Protein AF-A0A7S1NAD1-F1 (afdb_monomer_lite)

Sequence (613 aa):
MLSDTVNFVQMFSILGDFHLEMGSLWDEVMGWFSILTLRMDMAAYALPIRNDWRFQQTVITTCLPLLLAFLVLVFLQRVIVVIWYFCLLFCIVLTAASAIILGLEDAQTVVDLGFSVDYWLLAIGIGGTVVCLVVALLVRFLVSTGRLCFKVVNKVQNSVGSTAGSGRSIRRNVVAVDGIMKKETRKTPWVSVTVKVVIAMLMLLVGLFFARVITTSVIDEYWEAYLSGLGSFVETLGLVLIIIAGLIFLYVAIILTRKGRKVLWKIKAFTSKYFTRILLLGVNIMYLPVMQNTVAVWNCQDVMCPAGTRFPVDASLFTVSNECVPCTDSFHKDTFYYVMVPTNVTPSASGVVVPPNATSFNVSTCPAALESRLCAASTQLVLANNYSIRCDDIWAFFWPASFLMVIVFGIGIPVLLFRLIRISTKYLMVFPIANAPESQDAKWLVILMQSTCITKSLFEHFEYKFRYWNMWVILQKLLIVSCNLFFTYRHFTAAGLIGITSIHFVQFFVLVLYRPFLANLEDLASGALACILTVDYGLALLISLEVINVSEHPWFTYVLLVFNGLGLLLSLLVIVFSLRSRNKVLDSLAPRKPKDSPKPGGEKGGDEEKAAA

pLDDT: mean 73.95, std 16.54, range [30.81, 97.5]

Foldseek 3Di:
DVLLLLLLLLLLLVLVVFPFPLDDVLLLVSLVSCVLLLNQQSVPPPDLLRDDLVVSLCVQQPVLVVVLVLLCCVLVHDPVVSVLVVLLVQLQVLLVVLVVCVVPPPVPVVVVVVDPVSVVSNCSSVVSNVVSVVVVVVVVVVVVVVVVVVVVVVVVVVVVPPPPDDPVVVVVVVVVVVVVLCVVLVDQPVVVLVVLLVQLVVLLVQLCVLLVVPPDPPCPPVNVVVSVVVPCPSNVSSVVSNVVSVVSVVLSVLSVDSVSSSVVVVVSVVCVLCVVVVSVSSLSSSLQSNLLSLVLLVAWDKDKDAQQFAQPADPDSPDQDPHGHGPQPPPDDDDDPPPPPPPPDDDDDDDDDDDPPCSHPPVVPDPPVVSCVVGNTDIFTARLVGRNHGSVVCCVPSVVSSVVSCCCSVPVVLVVLVVLLVVVVVVLVPDDDDPQDPDPQSNVLVSLVPDSDSSSVQQNFFGPVCSSVVSVVSVLSNQLSVLSSQSSPLVRVLVSLVSNLVSLVVQLVCLVPVVGGPDVLVSVLSNLSSVLSSVLSVVVSCSSVVVDDCVVPSVVSVVNVVSSVVNSVSVVVSVVVVVVVVVVVVVVPPPDPPPPPPDPPPPPDPPPPDDDD

Organism: NCBI:txid73025

Radius of gyration: 33.31 Å; chains: 1; bounding box: 112×54×109 Å

Structure (mmCIF, N/CA/C/O backbone):
data_AF-A0A7S1NAD1-F1
#
_entry.id   AF-A0A7S1NAD1-F1
#
loop_
_atom_site.group_PDB
_atom_site.id
_atom_site.type_symbol
_atom_site.label_atom_id
_atom_site.label_alt_id
_atom_site.label_comp_id
_atom_site.label_asym_id
_atom_site.label_entity_id
_atom_site.label_seq_id
_atom_site.pdbx_PDB_ins_code
_atom_site.Cartn_x
_atom_site.Cartn_y
_atom_site.Cartn_z
_atom_site.occupancy
_atom_site.B_iso_or_equiv
_atom_site.auth_seq_id
_atom_site.auth_comp_id
_atom_site.auth_asym_id
_atom_site.auth_atom_id
_atom_site.pdbx_PDB_model_num
ATOM 1 N N . MET A 1 1 ? -15.513 2.483 0.345 1.00 64.25 1 MET A N 1
ATOM 2 C CA . MET A 1 1 ? -15.615 3.839 -0.241 1.00 64.25 1 MET A CA 1
ATOM 3 C C . MET A 1 1 ? -14.298 4.536 -0.470 1.00 64.25 1 MET A C 1
ATOM 5 O O . MET A 1 1 ? -13.826 4.467 -1.584 1.00 64.25 1 MET A O 1
ATOM 9 N N . LEU A 1 2 ? -13.669 5.169 0.535 1.00 70.50 2 LEU A N 1
ATOM 10 C CA . LEU A 1 2 ? -12.349 5.792 0.322 1.00 70.50 2 LEU A CA 1
ATOM 11 C C . LEU A 1 2 ? -11.349 4.763 -0.226 1.00 70.50 2 LEU A C 1
ATOM 13 O O . LEU A 1 2 ? -10.598 5.049 -1.143 1.00 70.50 2 LEU A O 1
ATOM 17 N N . SER A 1 3 ? -11.435 3.531 0.280 1.00 71.50 3 SER A N 1
ATOM 18 C CA . SER A 1 3 ? -10.732 2.370 -0.264 1.00 71.50 3 SER A CA 1
ATOM 19 C C . SER A 1 3 ? -11.003 2.129 -1.753 1.00 71.50 3 SER A C 1
ATOM 21 O O . SER A 1 3 ? -10.066 1.827 -2.471 1.00 71.50 3 SER A O 1
ATOM 23 N N . ASP A 1 4 ? -12.243 2.263 -2.225 1.00 72.06 4 ASP A N 1
ATOM 24 C CA . ASP A 1 4 ? -12.621 1.989 -3.620 1.00 72.06 4 ASP A CA 1
ATOM 25 C C . ASP A 1 4 ? -12.191 3.125 -4.542 1.00 72.06 4 ASP A C 1
ATOM 27 O O . ASP A 1 4 ? -11.720 2.864 -5.638 1.00 72.06 4 ASP A O 1
ATOM 31 N N . THR A 1 5 ? -12.267 4.375 -4.074 1.00 73.75 5 THR A N 1
ATOM 32 C CA . THR A 1 5 ? -11.715 5.535 -4.787 1.00 73.75 5 THR A CA 1
ATOM 33 C C . THR A 1 5 ? -10.209 5.414 -4.933 1.00 73.75 5 THR A C 1
ATOM 35 O O . THR A 1 5 ? -9.687 5.603 -6.024 1.00 73.75 5 THR A O 1
ATOM 38 N N . VAL A 1 6 ? -9.506 5.055 -3.854 1.00 77.50 6 VAL A N 1
ATOM 39 C CA . VAL A 1 6 ? -8.061 4.842 -3.942 1.00 77.50 6 VAL A CA 1
ATOM 40 C C . VAL A 1 6 ? -7.753 3.636 -4.823 1.00 77.50 6 VAL A C 1
ATOM 42 O O . VAL A 1 6 ? -6.859 3.727 -5.647 1.00 77.50 6 VAL A O 1
ATOM 45 N N . ASN A 1 7 ? -8.518 2.545 -4.735 1.00 77.81 7 ASN A N 1
ATOM 46 C CA . ASN A 1 7 ? -8.345 1.413 -5.642 1.00 77.81 7 ASN A CA 1
ATOM 47 C C . ASN A 1 7 ? -8.547 1.835 -7.102 1.00 77.81 7 ASN A C 1
ATOM 49 O O . ASN A 1 7 ? -7.724 1.481 -7.926 1.00 77.81 7 ASN A O 1
ATOM 53 N N . PHE A 1 8 ? -9.588 2.607 -7.423 1.00 81.31 8 PHE A N 1
ATOM 54 C CA . PHE A 1 8 ? -9.821 3.112 -8.777 1.00 81.31 8 PHE A CA 1
ATOM 55 C C . PHE A 1 8 ? -8.634 3.936 -9.274 1.00 81.31 8 PHE A C 1
ATOM 57 O O . PHE A 1 8 ? -8.084 3.624 -10.320 1.00 81.31 8 PHE A O 1
ATOM 64 N N . VAL A 1 9 ? -8.185 4.912 -8.482 1.00 78.88 9 VAL A N 1
ATOM 65 C CA . VAL A 1 9 ? -7.014 5.741 -8.797 1.00 78.88 9 VAL A CA 1
ATOM 66 C C . VAL A 1 9 ? -5.765 4.886 -9.009 1.00 78.88 9 VAL A C 1
ATOM 68 O O . VAL A 1 9 ? -5.048 5.101 -9.975 1.00 78.88 9 VAL A O 1
ATOM 71 N N . GLN A 1 10 ? -5.527 3.907 -8.135 1.00 80.69 10 GLN A N 1
ATOM 72 C CA . GLN A 1 10 ? -4.374 3.009 -8.207 1.00 80.69 10 GLN A CA 1
ATOM 73 C C . GLN A 1 10 ? -4.414 2.065 -9.396 1.00 80.69 10 GLN A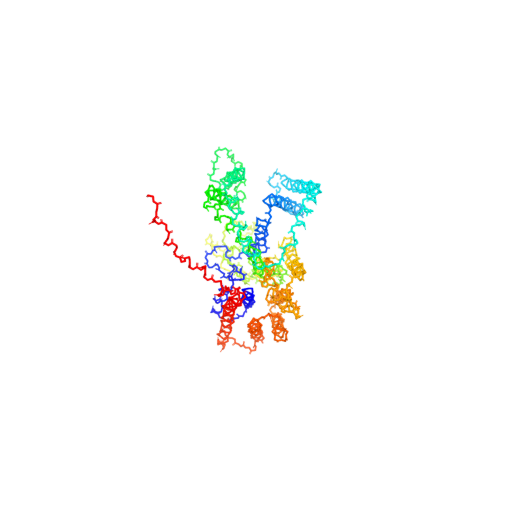 C 1
ATOM 75 O O . GLN A 1 10 ? -3.363 1.704 -9.905 1.00 80.69 10 GLN A O 1
ATOM 80 N N . MET A 1 11 ? -5.601 1.623 -9.805 1.00 80.94 11 MET A N 1
ATOM 81 C CA . MET A 1 11 ? -5.754 0.815 -11.008 1.00 80.94 11 MET A CA 1
ATOM 82 C C . MET A 1 11 ? -5.636 1.684 -12.251 1.00 80.94 11 MET A C 1
ATOM 84 O O . MET A 1 11 ? -5.054 1.242 -13.228 1.00 80.94 11 MET A O 1
ATOM 88 N N . PHE A 1 12 ? -6.141 2.916 -12.222 1.00 76.12 12 PHE A N 1
ATOM 89 C CA . PHE A 1 12 ? -6.018 3.839 -13.341 1.00 76.12 12 PHE A CA 1
ATOM 90 C C . PHE A 1 12 ? -4.561 4.223 -13.598 1.00 76.12 12 PHE A C 1
ATOM 92 O O . PHE A 1 12 ? -4.104 4.175 -14.728 1.00 76.12 12 PHE A O 1
ATOM 99 N N . SER A 1 13 ? -3.790 4.522 -12.556 1.00 76.25 13 SER A N 1
ATOM 100 C CA . SER A 1 13 ? -2.368 4.862 -12.677 1.00 76.25 13 SER A CA 1
ATOM 101 C C . SER A 1 13 ? -1.510 3.772 -13.323 1.00 76.25 13 SER A C 1
ATOM 103 O O . SER A 1 13 ? -0.496 4.114 -13.916 1.00 76.25 13 SER A O 1
ATOM 105 N N . ILE A 1 14 ? -1.915 2.492 -13.269 1.00 78.81 14 ILE A N 1
ATOM 106 C CA . ILE A 1 14 ? -1.221 1.407 -13.995 1.00 78.81 14 ILE A CA 1
ATOM 107 C C . ILE A 1 14 ? -1.288 1.652 -15.507 1.00 78.81 14 ILE A C 1
ATOM 109 O O . ILE A 1 14 ? -0.394 1.225 -16.225 1.00 78.81 14 ILE A O 1
ATOM 113 N N . LEU A 1 15 ? -2.282 2.402 -16.006 1.00 75.38 15 LEU A N 1
ATOM 114 C CA . LEU A 1 15 ? -2.300 2.804 -17.411 1.00 75.38 15 LEU A CA 1
ATOM 115 C C . LEU A 1 15 ? -1.100 3.671 -17.812 1.00 75.38 15 LEU A C 1
ATOM 117 O O . LEU A 1 15 ? -0.747 3.714 -18.985 1.00 75.38 15 LEU A O 1
ATOM 121 N N . GLY A 1 16 ? -0.455 4.334 -16.851 1.00 67.69 16 GLY A N 1
ATOM 122 C CA . GLY A 1 16 ? 0.750 5.126 -17.086 1.00 67.69 16 GLY A CA 1
ATOM 123 C C . GLY A 1 16 ? 1.991 4.255 -17.246 1.00 67.69 16 GLY A C 1
ATOM 124 O O . GLY A 1 16 ? 3.013 4.737 -17.718 1.00 67.69 16 GLY A O 1
ATOM 125 N N . ASP A 1 17 ? 1.903 2.974 -16.880 1.00 69.25 17 ASP A N 1
ATOM 126 C CA . ASP A 1 17 ? 2.979 2.001 -17.053 1.00 69.25 17 ASP A CA 1
ATOM 127 C C . ASP A 1 17 ? 3.032 1.489 -18.497 1.00 69.25 17 ASP A C 1
ATOM 129 O O . ASP A 1 17 ? 4.038 0.915 -18.911 1.00 69.25 17 ASP A O 1
ATOM 133 N N . PHE A 1 18 ? 1.969 1.695 -19.279 1.00 67.50 18 PHE A N 1
ATOM 134 C CA . PHE A 1 18 ? 2.007 1.387 -20.696 1.00 67.50 18 PHE A CA 1
ATOM 135 C C . PHE A 1 18 ? 2.774 2.485 -21.428 1.00 67.50 18 PHE A C 1
ATOM 137 O O . PHE A 1 18 ? 2.366 3.645 -21.421 1.00 67.50 18 PHE A O 1
ATOM 144 N N . HIS A 1 19 ? 3.849 2.104 -22.119 1.00 65.00 19 HIS A N 1
ATOM 145 C CA . HIS A 1 19 ? 4.545 2.947 -23.096 1.00 65.00 19 HIS A CA 1
ATOM 146 C C . HIS A 1 19 ? 3.678 3.163 -24.350 1.00 65.00 19 HIS A C 1
ATOM 148 O O . HIS A 1 19 ? 4.047 2.781 -25.457 1.00 65.00 19 HIS A O 1
ATOM 154 N N . LEU A 1 20 ? 2.476 3.706 -24.167 1.00 68.75 20 LEU A N 1
ATOM 155 C CA . LEU A 1 20 ? 1.599 4.120 -25.251 1.00 68.75 20 LEU A CA 1
ATOM 156 C C . LEU A 1 20 ? 2.035 5.524 -25.652 1.00 68.75 20 LEU A C 1
ATOM 158 O O . LEU A 1 20 ? 2.128 6.408 -24.802 1.00 68.75 20 LEU A O 1
ATOM 162 N N . GLU A 1 21 ? 2.280 5.739 -26.940 1.00 71.62 21 GLU A N 1
ATOM 163 C CA . GLU A 1 21 ? 2.606 7.050 -27.507 1.00 71.62 21 GLU A CA 1
ATOM 164 C C . GLU A 1 21 ? 1.358 7.960 -27.501 1.00 71.62 21 GLU A C 1
ATOM 166 O O . GLU A 1 21 ? 0.758 8.262 -28.528 1.00 71.62 21 GLU A O 1
ATOM 171 N N . MET A 1 22 ? 0.912 8.360 -26.307 1.00 68.81 22 MET A N 1
ATOM 172 C CA . MET A 1 22 ? -0.328 9.115 -26.067 1.00 68.81 22 MET A CA 1
ATOM 173 C C . MET A 1 22 ? -0.132 10.642 -26.107 1.00 68.81 22 MET A C 1
ATOM 175 O O . MET A 1 22 ? -1.089 11.398 -25.906 1.00 68.81 22 MET A O 1
ATOM 179 N N . GLY A 1 23 ? 1.095 11.095 -26.381 1.00 78.69 23 GLY A N 1
ATOM 180 C CA . GLY A 1 23 ? 1.495 12.502 -26.405 1.00 78.69 23 GLY A CA 1
ATOM 181 C C . GLY A 1 23 ? 1.740 13.106 -25.014 1.00 78.69 23 GLY A C 1
ATOM 182 O O . GLY A 1 23 ? 1.363 12.546 -23.988 1.00 78.69 23 GLY A O 1
ATOM 183 N N . SER A 1 24 ? 2.334 14.303 -24.980 1.00 80.25 24 SER A N 1
ATOM 184 C CA . SER A 1 24 ? 2.817 14.947 -23.744 1.00 80.25 24 SER A CA 1
ATOM 185 C C . SER A 1 24 ? 1.733 15.251 -22.703 1.00 80.25 24 SER A C 1
ATOM 187 O O . SER A 1 24 ? 1.998 15.212 -21.505 1.00 80.25 24 SER A O 1
ATOM 189 N N . LEU A 1 25 ? 0.497 15.535 -23.134 1.00 77.62 25 LEU A N 1
ATOM 190 C CA . LEU A 1 25 ? -0.622 15.785 -22.218 1.00 77.62 25 LEU A CA 1
ATOM 191 C C . LEU A 1 25 ? -0.935 14.552 -21.357 1.00 77.62 25 LEU A C 1
ATOM 193 O O . LEU A 1 25 ? -1.287 14.686 -20.186 1.00 77.62 25 LEU A O 1
ATOM 197 N N . TRP A 1 26 ? -0.823 13.353 -21.934 1.00 79.38 26 TRP A N 1
ATOM 198 C CA . TRP A 1 26 ? -1.032 12.113 -21.195 1.00 79.38 26 TRP A CA 1
ATOM 199 C C . TRP A 1 26 ? 0.053 11.921 -20.139 1.00 79.38 26 TRP A C 1
ATOM 201 O O . TRP A 1 26 ? -0.272 11.634 -18.988 1.00 79.38 26 TRP A O 1
ATOM 211 N N . ASP A 1 27 ? 1.312 12.176 -20.493 1.00 79.00 27 ASP A N 1
ATOM 212 C CA . ASP A 1 27 ? 2.439 12.083 -19.563 1.00 79.00 27 ASP A CA 1
ATOM 213 C C . ASP A 1 27 ? 2.281 13.043 -18.376 1.00 79.00 27 ASP A C 1
ATOM 215 O O . ASP A 1 27 ? 2.507 12.654 -17.229 1.00 79.00 27 ASP A O 1
ATOM 219 N N . GLU A 1 28 ? 1.811 14.274 -18.612 1.00 78.81 28 GLU A N 1
ATOM 220 C CA . GLU A 1 28 ? 1.512 15.235 -17.542 1.00 78.81 28 GLU A CA 1
ATOM 221 C C . GLU A 1 28 ? 0.399 14.737 -16.610 1.00 78.81 28 GLU A C 1
ATOM 223 O O . GLU A 1 28 ? 0.531 14.790 -15.382 1.00 78.81 28 GLU A O 1
ATOM 228 N N . VAL A 1 29 ? -0.701 14.231 -17.175 1.00 76.88 29 VAL A N 1
ATOM 229 C CA . VAL A 1 29 ? -1.839 13.712 -16.403 1.00 76.88 29 VAL A CA 1
ATOM 230 C C . VAL A 1 29 ? -1.423 12.492 -15.586 1.00 76.88 29 VAL A C 1
ATOM 232 O O . VAL A 1 29 ? -1.678 12.441 -14.379 1.00 76.88 29 VAL A O 1
ATOM 235 N N . MET A 1 30 ? -0.746 11.527 -16.210 1.00 77.00 30 MET A N 1
ATOM 236 C CA . MET A 1 30 ? -0.256 10.332 -15.527 1.00 77.00 30 MET A CA 1
ATOM 237 C C . MET A 1 30 ? 0.825 10.676 -14.505 1.00 77.00 30 MET A C 1
ATOM 239 O O . MET A 1 30 ? 0.876 10.040 -13.453 1.00 77.00 30 MET A O 1
ATOM 243 N N . GLY A 1 31 ? 1.586 11.750 -14.723 1.00 72.19 31 GLY A N 1
ATOM 244 C CA . GLY A 1 31 ? 2.481 12.349 -13.739 1.00 72.19 31 GLY A CA 1
ATOM 245 C C . GLY A 1 31 ? 1.778 12.690 -12.423 1.00 72.19 31 GLY A C 1
ATOM 246 O O . GLY A 1 31 ? 2.256 12.316 -11.355 1.00 72.19 31 GLY A O 1
ATOM 247 N N . TRP A 1 32 ? 0.588 13.293 -12.453 1.00 72.62 32 TRP A N 1
ATOM 248 C CA . TRP A 1 32 ? -0.188 13.559 -11.231 1.00 72.62 32 TRP A CA 1
ATOM 249 C C . TRP A 1 32 ? -0.704 12.289 -10.550 1.00 72.62 32 TRP A C 1
ATOM 251 O O . TRP A 1 32 ? -0.683 12.187 -9.319 1.00 72.62 32 TRP A O 1
ATOM 261 N N . PHE A 1 33 ? -1.155 11.306 -11.332 1.00 72.50 33 PHE A N 1
ATOM 262 C CA . PHE A 1 33 ? -1.640 10.033 -10.794 1.00 72.50 33 PHE A CA 1
ATOM 263 C C . PHE A 1 33 ? -0.514 9.160 -10.230 1.00 72.50 33 PHE A C 1
ATOM 265 O O . PHE A 1 33 ? -0.732 8.440 -9.254 1.00 72.50 33 PHE A O 1
ATOM 272 N N . SER A 1 34 ? 0.700 9.290 -10.762 1.00 67.56 34 SER A N 1
ATOM 273 C CA . SER A 1 34 ? 1.889 8.570 -10.302 1.00 67.56 34 SER A CA 1
ATOM 274 C C . SER A 1 34 ? 2.235 8.859 -8.830 1.00 67.56 34 SER A C 1
ATOM 276 O O . SER A 1 34 ? 2.681 7.976 -8.093 1.00 67.56 34 SER A O 1
ATOM 278 N N . ILE A 1 35 ? 1.929 10.071 -8.347 1.00 67.88 35 ILE A N 1
ATOM 279 C CA . ILE A 1 35 ? 2.110 10.465 -6.942 1.00 67.88 35 ILE A CA 1
ATOM 280 C C . ILE A 1 35 ? 1.301 9.531 -6.030 1.00 67.88 35 ILE A C 1
ATOM 282 O O . ILE A 1 35 ? 1.748 9.141 -4.949 1.00 67.88 35 ILE A O 1
ATOM 286 N N . LEU A 1 36 ? 0.109 9.126 -6.479 1.00 65.06 36 LEU A N 1
ATOM 287 C CA . LEU A 1 36 ? -0.818 8.279 -5.728 1.00 65.06 36 LEU A CA 1
ATOM 288 C C . LEU A 1 36 ? -0.437 6.789 -5.786 1.00 65.06 36 LEU A C 1
ATOM 290 O O . LEU A 1 36 ? -0.843 6.028 -4.903 1.00 65.06 36 LEU A O 1
ATOM 294 N N . THR A 1 37 ? 0.398 6.384 -6.747 1.00 64.69 37 THR A N 1
ATOM 295 C CA . THR A 1 37 ? 1.097 5.085 -6.748 1.00 64.69 37 THR A CA 1
ATOM 296 C C . THR A 1 37 ? 2.450 5.124 -6.069 1.00 64.69 37 THR A C 1
ATOM 298 O O . THR A 1 37 ? 3.159 4.126 -6.104 1.00 64.69 37 THR A O 1
ATOM 301 N N . LEU A 1 38 ? 2.828 6.239 -5.434 1.00 65.31 38 LEU A N 1
ATOM 302 C CA . LEU A 1 38 ? 4.163 6.407 -4.854 1.00 65.31 38 LEU A CA 1
ATOM 303 C C . LEU A 1 38 ? 5.277 6.187 -5.895 1.00 65.31 38 LEU A C 1
ATOM 305 O O . LEU A 1 38 ? 6.376 5.761 -5.546 1.00 65.31 38 LEU A O 1
ATOM 309 N N . ARG A 1 39 ? 4.991 6.476 -7.169 1.00 65.25 39 ARG A N 1
ATOM 310 C CA . ARG A 1 39 ? 5.968 6.460 -8.255 1.00 65.25 39 ARG A CA 1
ATOM 311 C C . ARG A 1 39 ? 6.791 7.744 -8.168 1.00 65.25 39 ARG A C 1
ATOM 313 O O . ARG A 1 39 ? 6.317 8.844 -8.447 1.00 65.25 39 ARG A O 1
ATOM 320 N N . MET A 1 40 ? 7.997 7.608 -7.624 1.00 58.19 40 MET A N 1
ATOM 321 C CA . MET A 1 40 ? 8.893 8.732 -7.325 1.00 58.19 40 MET A CA 1
ATOM 322 C C . MET A 1 40 ? 9.624 9.241 -8.578 1.00 58.19 40 MET A C 1
ATOM 324 O O . MET A 1 40 ? 10.162 10.343 -8.551 1.00 58.19 40 MET A O 1
ATOM 328 N N . ASP A 1 41 ? 9.608 8.460 -9.659 1.00 57.34 41 ASP A N 1
ATOM 329 C CA . ASP A 1 41 ? 10.122 8.777 -10.996 1.00 57.34 41 ASP A CA 1
ATOM 330 C C . ASP A 1 41 ? 9.356 9.936 -11.652 1.00 57.34 41 ASP A C 1
ATOM 332 O O . ASP A 1 41 ? 9.950 10.784 -12.311 1.00 57.34 41 ASP A O 1
ATOM 336 N N . MET A 1 42 ? 8.048 10.018 -11.406 1.00 51.22 42 MET A N 1
ATOM 337 C CA . MET A 1 42 ? 7.147 10.965 -12.074 1.00 51.22 42 MET A CA 1
ATOM 338 C C . MET A 1 42 ? 6.714 12.145 -11.176 1.00 51.22 42 MET A C 1
ATOM 340 O O . MET A 1 42 ? 6.393 13.228 -11.663 1.00 51.22 42 MET A O 1
ATOM 344 N N . ALA A 1 43 ? 6.744 11.973 -9.849 1.00 47.47 43 ALA A N 1
ATOM 345 C CA . ALA A 1 43 ? 6.307 12.972 -8.864 1.00 47.47 43 ALA A CA 1
ATOM 346 C C . ALA A 1 43 ? 7.333 14.086 -8.563 1.00 47.47 43 ALA A C 1
ATOM 348 O O . ALA A 1 43 ? 6.986 15.116 -7.979 1.00 47.47 43 ALA A O 1
ATOM 349 N N . ALA A 1 44 ? 8.612 13.874 -8.883 1.00 46.16 44 ALA A N 1
ATOM 350 C CA . ALA A 1 44 ? 9.721 14.620 -8.293 1.00 46.16 44 ALA A CA 1
ATOM 351 C C . ALA A 1 44 ? 10.485 15.483 -9.310 1.00 46.16 44 ALA A C 1
ATOM 353 O O . ALA A 1 44 ? 11.691 15.337 -9.480 1.00 46.16 44 ALA A O 1
ATOM 354 N N . TYR A 1 45 ? 9.820 16.479 -9.902 1.00 47.56 45 TYR A N 1
ATOM 355 C CA . TYR A 1 45 ? 10.509 17.545 -10.652 1.00 47.56 45 TYR A CA 1
ATOM 356 C C . TYR A 1 45 ? 11.466 18.401 -9.783 1.00 47.56 45 TYR A C 1
ATOM 358 O O . TYR A 1 45 ? 12.191 19.235 -10.315 1.00 47.56 45 TYR A O 1
ATOM 366 N N . ALA A 1 46 ? 11.493 18.212 -8.455 1.00 45.84 46 ALA A N 1
ATOM 367 C CA . ALA A 1 46 ? 12.174 19.106 -7.510 1.00 45.84 46 ALA A CA 1
ATOM 368 C C . ALA A 1 46 ? 13.299 18.474 -6.658 1.00 45.84 46 ALA A C 1
ATOM 370 O O . ALA A 1 46 ? 13.919 19.200 -5.883 1.00 45.84 46 ALA A O 1
ATOM 371 N N . LEU A 1 47 ? 13.581 17.164 -6.751 1.00 47.38 47 LEU A N 1
ATOM 372 C CA . LEU A 1 47 ? 14.608 16.512 -5.917 1.00 47.38 47 LEU A CA 1
ATOM 373 C C . LEU A 1 47 ? 15.721 15.860 -6.766 1.00 47.38 47 LEU A C 1
ATOM 375 O O . LEU A 1 47 ? 15.412 15.080 -7.663 1.00 47.38 47 LEU A O 1
ATOM 379 N N . PRO A 1 48 ? 17.016 16.099 -6.463 1.00 44.69 48 PRO A N 1
ATOM 380 C CA . PRO A 1 48 ? 18.157 15.571 -7.228 1.00 44.69 48 PRO A CA 1
ATOM 381 C C . PRO A 1 48 ? 18.383 14.051 -7.091 1.00 44.69 48 PRO A C 1
ATOM 383 O O . PRO A 1 48 ? 19.293 13.515 -7.711 1.00 44.69 48 PRO A O 1
ATOM 386 N N . ILE A 1 49 ? 17.544 13.329 -6.338 1.00 51.50 49 ILE A N 1
ATOM 387 C CA . ILE A 1 49 ? 17.584 11.858 -6.170 1.00 51.50 49 ILE A CA 1
ATOM 388 C C . ILE A 1 49 ? 16.759 11.179 -7.288 1.00 51.50 49 ILE A C 1
ATOM 390 O O . ILE A 1 49 ? 16.022 10.223 -7.073 1.00 51.50 49 ILE A O 1
ATOM 394 N N . ARG A 1 50 ? 16.832 11.753 -8.493 1.00 54.25 50 ARG A N 1
ATOM 395 C CA . ARG A 1 50 ? 15.818 11.680 -9.555 1.00 54.25 50 ARG A CA 1
ATOM 396 C C . ARG A 1 50 ? 15.522 10.259 -10.051 1.00 54.25 50 ARG A C 1
ATOM 398 O O . ARG A 1 50 ? 14.375 9.977 -10.360 1.00 54.25 50 ARG A O 1
ATOM 405 N N . ASN A 1 51 ? 16.515 9.368 -10.104 1.00 56.78 51 ASN A N 1
ATOM 406 C CA . ASN A 1 51 ? 16.443 8.213 -11.009 1.00 56.78 51 ASN A CA 1
ATOM 407 C C . ASN A 1 51 ? 17.041 6.894 -10.493 1.00 56.78 51 ASN A C 1
ATOM 409 O O . ASN A 1 51 ? 17.135 5.935 -11.260 1.00 56.78 51 ASN A O 1
ATOM 413 N N . ASP A 1 52 ? 17.452 6.799 -9.227 1.00 65.94 52 ASP A N 1
ATOM 414 C CA . ASP A 1 52 ? 17.965 5.516 -8.738 1.00 65.94 52 ASP A CA 1
ATOM 415 C C . ASP A 1 52 ? 16.808 4.578 -8.365 1.00 65.94 52 ASP A C 1
ATOM 417 O O . ASP A 1 52 ? 16.216 4.669 -7.283 1.00 65.94 52 ASP A O 1
ATOM 421 N N . TRP A 1 53 ? 16.495 3.650 -9.273 1.00 75.19 53 TRP A N 1
ATOM 422 C CA . TRP A 1 53 ? 15.514 2.588 -9.047 1.00 75.19 53 TRP A CA 1
ATOM 423 C C . TRP A 1 53 ? 15.811 1.799 -7.764 1.00 75.19 53 TRP A C 1
ATOM 425 O O . TRP A 1 53 ? 14.882 1.432 -7.051 1.00 75.19 53 TRP A O 1
ATOM 435 N N . ARG A 1 54 ? 17.086 1.598 -7.396 1.00 73.81 54 ARG A N 1
ATOM 436 C CA . ARG A 1 54 ? 17.472 0.869 -6.174 1.00 73.81 54 ARG A CA 1
ATOM 437 C C . ARG A 1 54 ? 17.011 1.619 -4.929 1.00 73.81 54 ARG A C 1
ATOM 439 O O . ARG A 1 54 ? 16.516 1.006 -3.979 1.00 73.81 54 ARG A O 1
ATOM 446 N N . PHE A 1 55 ? 17.135 2.947 -4.937 1.00 73.69 55 PHE A N 1
ATOM 447 C CA . PHE A 1 55 ? 16.640 3.801 -3.861 1.00 73.69 55 PHE A CA 1
ATOM 448 C C . PHE A 1 55 ? 15.113 3.762 -3.786 1.00 73.69 55 PHE A C 1
ATOM 450 O O . PHE A 1 55 ? 14.566 3.539 -2.706 1.00 73.69 55 PHE A O 1
ATOM 457 N N . GLN A 1 56 ? 14.420 3.913 -4.920 1.00 74.25 56 GLN A N 1
ATOM 458 C CA . GLN A 1 56 ? 12.956 3.842 -4.965 1.00 74.25 56 GLN A CA 1
ATOM 459 C C . GLN A 1 56 ? 12.441 2.488 -4.467 1.00 74.25 56 GLN A C 1
ATOM 461 O O . GLN A 1 56 ? 11.586 2.450 -3.581 1.00 74.25 56 GLN A O 1
ATOM 466 N N . GLN A 1 57 ? 13.028 1.394 -4.956 1.00 80.31 57 GLN A N 1
ATOM 467 C CA . GLN A 1 57 ? 12.763 0.035 -4.500 1.00 80.31 57 GLN A CA 1
ATOM 468 C C . GLN A 1 57 ? 12.945 -0.056 -2.986 1.00 80.31 57 GLN A C 1
ATOM 470 O O . GLN A 1 57 ? 12.015 -0.408 -2.269 1.00 80.31 57 GLN A O 1
ATOM 475 N N . THR A 1 58 ? 14.103 0.355 -2.467 1.00 78.31 58 THR A N 1
ATOM 476 C CA . THR A 1 58 ? 14.401 0.302 -1.029 1.00 78.31 58 THR A CA 1
ATOM 477 C C . THR A 1 58 ? 13.397 1.109 -0.207 1.00 78.31 58 THR A C 1
ATOM 479 O O . THR A 1 58 ? 12.900 0.633 0.815 1.00 78.31 58 THR A O 1
ATOM 482 N N . VAL A 1 59 ? 13.040 2.316 -0.647 1.00 76.00 59 VAL A N 1
ATOM 483 C CA . VAL A 1 59 ? 12.071 3.160 0.057 1.00 76.00 59 VAL A CA 1
ATOM 484 C C . VAL A 1 59 ? 10.683 2.519 0.060 1.00 76.00 59 VAL A C 1
ATOM 486 O O . VAL A 1 59 ? 10.060 2.423 1.121 1.00 76.00 59 VAL A O 1
ATOM 489 N N . ILE A 1 60 ? 10.203 2.065 -1.099 1.00 80.69 60 ILE A N 1
ATOM 490 C CA . ILE A 1 60 ? 8.832 1.580 -1.280 1.00 80.69 60 ILE A CA 1
ATOM 491 C C . ILE A 1 60 ? 8.664 0.170 -0.717 1.00 80.69 60 ILE A C 1
ATOM 493 O O . ILE A 1 60 ? 7.722 -0.061 0.035 1.00 80.69 60 ILE A O 1
ATOM 497 N N . THR A 1 61 ? 9.546 -0.777 -1.042 1.00 82.19 61 THR A N 1
ATOM 498 C CA . THR A 1 61 ? 9.397 -2.177 -0.618 1.00 82.19 61 THR A CA 1
ATOM 499 C C . THR A 1 61 ? 9.927 -2.435 0.782 1.00 82.19 61 THR A C 1
ATOM 501 O O . THR A 1 61 ? 9.447 -3.351 1.441 1.00 82.19 61 THR A O 1
ATOM 504 N N . THR A 1 62 ? 10.873 -1.633 1.273 1.00 80.19 62 THR A N 1
ATOM 505 C CA . THR A 1 62 ? 11.529 -1.903 2.561 1.00 80.19 62 THR A CA 1
ATOM 506 C C . THR A 1 62 ? 11.195 -0.836 3.596 1.00 80.19 62 THR A C 1
ATOM 508 O O . THR A 1 62 ? 10.523 -1.133 4.588 1.00 80.19 62 THR A O 1
ATOM 511 N N . CYS A 1 63 ? 11.602 0.419 3.383 1.00 75.38 63 CYS A N 1
ATOM 512 C CA . CYS A 1 63 ? 11.468 1.473 4.393 1.00 75.38 63 CYS A CA 1
ATOM 513 C C . CYS A 1 63 ? 10.009 1.763 4.750 1.00 75.38 63 CYS A C 1
ATOM 515 O O . CYS A 1 63 ? 9.685 1.917 5.925 1.00 75.38 63 CYS A O 1
ATOM 517 N N . LEU A 1 64 ? 9.117 1.823 3.762 1.00 79.94 64 LEU A N 1
ATOM 518 C CA . LEU A 1 64 ? 7.721 2.181 3.978 1.00 79.94 64 LEU A CA 1
ATOM 519 C C . LEU A 1 64 ? 6.932 1.073 4.720 1.00 79.94 64 LEU A C 1
ATOM 521 O O . LEU A 1 64 ? 6.291 1.390 5.729 1.00 79.94 64 LEU A O 1
ATOM 525 N N . PRO A 1 65 ? 7.010 -0.221 4.344 1.00 83.75 65 PRO A N 1
ATOM 526 C CA . PRO A 1 65 ? 6.459 -1.318 5.139 1.00 83.75 65 PRO A CA 1
ATOM 527 C C . PRO A 1 65 ? 7.054 -1.415 6.543 1.00 83.75 65 PRO A C 1
ATOM 529 O O . PRO A 1 65 ? 6.310 -1.651 7.498 1.00 83.75 65 PRO A O 1
ATOM 532 N N . LEU A 1 66 ? 8.363 -1.185 6.699 1.00 80.31 66 LEU A N 1
ATOM 533 C CA . LEU A 1 66 ? 9.008 -1.149 8.015 1.00 80.31 66 LEU A CA 1
ATOM 534 C C . LEU A 1 66 ? 8.511 0.022 8.859 1.00 80.31 66 LEU A C 1
ATOM 536 O O . LEU A 1 66 ? 8.217 -0.166 10.038 1.00 80.31 66 LEU A O 1
ATOM 540 N N . LEU A 1 67 ? 8.348 1.208 8.270 1.00 77.44 67 LEU A N 1
ATOM 541 C CA . LEU A 1 67 ? 7.752 2.363 8.934 1.00 77.44 67 LEU A CA 1
ATOM 542 C C . LEU A 1 67 ? 6.317 2.051 9.362 1.00 77.44 67 LEU A C 1
ATOM 544 O O . LEU A 1 67 ? 5.929 2.344 10.490 1.00 77.44 67 LEU A O 1
ATOM 548 N N . LEU A 1 68 ? 5.530 1.407 8.502 1.00 81.50 68 LEU A N 1
ATOM 549 C CA . LEU A 1 68 ? 4.174 1.001 8.843 1.00 81.50 68 LEU A CA 1
ATOM 550 C C . LEU A 1 68 ? 4.165 0.005 10.005 1.00 81.50 68 LEU A C 1
ATOM 552 O O . LEU A 1 68 ? 3.448 0.214 10.982 1.00 81.50 68 LEU A O 1
ATOM 556 N N . ALA A 1 69 ? 4.986 -1.044 9.935 1.00 82.44 69 ALA A N 1
ATOM 557 C CA . ALA A 1 69 ? 5.144 -2.022 11.006 1.00 82.44 69 ALA A CA 1
ATOM 558 C C . ALA A 1 69 ? 5.608 -1.352 12.308 1.00 82.44 69 ALA A C 1
ATOM 560 O O . ALA A 1 69 ? 5.074 -1.640 13.380 1.00 82.44 69 ALA A O 1
ATOM 561 N N . PHE A 1 70 ? 6.528 -0.392 12.219 1.00 77.88 70 PHE A N 1
ATOM 562 C CA . PHE A 1 70 ? 6.977 0.404 13.351 1.00 77.88 70 PHE A CA 1
ATOM 563 C C . PHE A 1 70 ? 5.828 1.183 13.984 1.00 77.88 70 PHE A C 1
ATOM 565 O O . PHE A 1 70 ? 5.613 1.081 15.191 1.00 77.88 70 PHE A O 1
ATOM 572 N N . LEU A 1 71 ? 5.043 1.904 13.182 1.00 76.56 71 LEU A N 1
ATOM 573 C CA . LEU A 1 71 ? 3.876 2.639 13.663 1.00 76.56 71 LEU A CA 1
ATOM 574 C C . LEU A 1 71 ? 2.874 1.681 14.325 1.00 76.56 71 LEU A C 1
ATOM 576 O O . LEU A 1 71 ? 2.358 1.980 15.402 1.00 76.56 71 LEU A O 1
ATOM 580 N N . VAL A 1 72 ? 2.640 0.495 13.751 1.00 79.19 72 VAL A N 1
ATOM 581 C CA . VAL A 1 72 ? 1.797 -0.548 14.363 1.00 79.19 72 VAL A CA 1
ATOM 582 C C . VAL A 1 72 ? 2.307 -0.933 15.741 1.00 79.19 72 VAL A C 1
ATOM 584 O O . VAL A 1 72 ? 1.524 -0.975 16.691 1.00 79.19 72 VAL A O 1
ATOM 587 N N . LEU A 1 73 ? 3.606 -1.191 15.873 1.00 77.25 73 LEU A N 1
ATOM 588 C CA . LEU A 1 73 ? 4.211 -1.549 17.149 1.00 77.25 73 LEU A CA 1
ATOM 589 C C . LEU A 1 73 ? 4.098 -0.393 18.150 1.00 77.25 73 LEU A C 1
ATOM 591 O O . LEU A 1 73 ? 3.614 -0.601 19.259 1.00 77.25 73 LEU A O 1
ATOM 595 N N . VAL A 1 74 ? 4.457 0.830 17.760 1.00 72.31 74 VAL A N 1
ATOM 596 C CA . VAL A 1 74 ? 4.423 2.013 18.636 1.00 72.31 74 VAL A CA 1
ATOM 597 C C . VAL A 1 74 ? 3.018 2.311 19.152 1.00 72.31 74 VAL A C 1
ATOM 599 O O . VAL A 1 74 ? 2.852 2.618 20.334 1.00 72.31 74 VAL A O 1
ATOM 602 N N . PHE A 1 75 ? 2.001 2.220 18.294 1.00 72.44 75 PHE A N 1
ATOM 603 C CA . PHE A 1 75 ? 0.640 2.607 18.663 1.00 72.44 75 PHE A CA 1
ATOM 604 C C . PHE A 1 75 ? -0.187 1.474 19.273 1.00 72.44 75 PHE A C 1
ATOM 606 O O . PHE A 1 75 ? -1.056 1.757 20.102 1.00 72.44 75 PHE A O 1
ATOM 613 N N . LEU A 1 76 ? 0.049 0.211 18.896 1.00 72.31 76 LEU A N 1
ATOM 614 C CA . LEU A 1 76 ? -0.721 -0.926 19.421 1.00 72.31 76 LEU A CA 1
ATOM 615 C C . LEU A 1 76 ? -0.032 -1.652 20.574 1.00 72.31 76 LEU A C 1
ATOM 617 O O . LEU A 1 76 ? -0.720 -2.291 21.372 1.00 72.31 76 LEU A O 1
ATOM 621 N N . GLN A 1 77 ? 1.296 -1.580 20.677 1.00 78.75 77 GLN A N 1
ATOM 622 C CA . GLN A 1 77 ? 2.052 -2.299 21.699 1.00 78.75 77 GLN A CA 1
ATOM 623 C C . GLN A 1 77 ? 2.546 -1.377 22.813 1.00 78.75 77 GLN A C 1
ATOM 625 O O . GLN A 1 77 ? 2.566 -0.151 22.727 1.00 78.75 77 GLN A O 1
ATOM 630 N N . ARG A 1 78 ? 2.935 -1.995 23.929 1.00 75.12 78 ARG A N 1
ATOM 631 C CA . ARG A 1 78 ? 3.618 -1.285 25.016 1.00 75.12 78 ARG A CA 1
ATOM 632 C C . ARG A 1 78 ? 5.034 -0.938 24.559 1.00 75.12 78 ARG A C 1
ATOM 634 O O . ARG A 1 78 ? 5.682 -1.784 23.962 1.00 75.12 78 ARG A O 1
ATOM 641 N N . VAL A 1 79 ? 5.547 0.235 24.935 1.00 67.69 79 VAL A N 1
ATOM 642 C CA . VAL A 1 79 ? 6.901 0.709 24.564 1.00 67.69 79 VAL A CA 1
ATOM 643 C C . VAL A 1 79 ? 7.989 -0.348 24.794 1.00 67.69 79 VAL A C 1
ATOM 645 O O . VAL A 1 79 ? 8.835 -0.539 23.934 1.00 67.69 79 VAL A O 1
ATOM 648 N N . ILE A 1 80 ? 7.928 -1.097 25.900 1.00 70.94 80 ILE A N 1
ATOM 649 C CA . ILE A 1 80 ? 8.902 -2.163 26.188 1.00 70.94 80 ILE A CA 1
ATOM 650 C C . ILE A 1 80 ? 8.890 -3.295 25.150 1.00 70.94 80 ILE A C 1
ATOM 652 O O . ILE A 1 80 ? 9.934 -3.833 24.812 1.00 70.94 80 ILE A O 1
ATOM 656 N N . VAL A 1 81 ? 7.713 -3.626 24.616 1.00 77.00 81 VAL A N 1
ATOM 657 C CA . VAL A 1 81 ? 7.548 -4.630 23.560 1.00 77.00 81 VAL A CA 1
ATOM 658 C C . VAL A 1 81 ? 8.119 -4.097 22.250 1.00 77.00 81 VAL A C 1
ATOM 660 O O . VAL A 1 81 ? 8.755 -4.846 21.523 1.00 77.00 81 VAL A O 1
ATOM 663 N N . VAL A 1 82 ? 7.936 -2.803 21.974 1.00 75.75 82 VAL A N 1
ATOM 664 C CA . VAL A 1 82 ? 8.512 -2.142 20.795 1.00 75.75 82 VAL A CA 1
ATOM 665 C C . VAL A 1 82 ? 10.034 -2.175 20.858 1.00 75.75 82 VAL A C 1
ATOM 667 O O . VAL A 1 82 ? 10.646 -2.704 19.941 1.00 75.75 82 VAL A O 1
ATOM 670 N N . ILE A 1 83 ? 10.633 -1.690 21.953 1.00 73.62 83 ILE A N 1
ATOM 671 C CA . ILE A 1 83 ? 12.092 -1.710 22.162 1.00 73.62 83 ILE A CA 1
ATOM 672 C C . ILE A 1 83 ? 12.627 -3.131 21.983 1.00 73.62 83 ILE A C 1
ATOM 674 O O . ILE A 1 83 ? 13.593 -3.336 21.259 1.00 73.62 83 ILE A O 1
ATOM 678 N N . TRP A 1 84 ? 11.952 -4.116 22.574 1.00 80.62 84 TRP A N 1
ATOM 679 C CA . TRP A 1 84 ? 12.335 -5.514 22.434 1.00 80.62 84 TRP A CA 1
ATOM 680 C C . TRP A 1 84 ? 12.288 -6.010 20.979 1.00 80.62 84 TRP A C 1
ATOM 682 O O . TRP A 1 84 ? 13.251 -6.623 20.528 1.00 80.62 84 TRP A O 1
ATOM 692 N N . TYR A 1 85 ? 11.221 -5.716 20.224 1.00 82.00 85 TYR A N 1
ATOM 693 C CA . TYR A 1 85 ? 11.148 -6.069 18.800 1.00 82.00 85 TYR A CA 1
ATOM 694 C C . TYR A 1 85 ? 12.247 -5.391 17.977 1.00 82.00 85 TYR A C 1
ATOM 696 O O . TYR A 1 85 ? 12.790 -6.033 17.085 1.00 82.00 85 TYR A O 1
ATOM 704 N N . PHE A 1 86 ? 12.597 -4.135 18.277 1.00 80.50 86 PHE A N 1
ATOM 705 C CA . PHE A 1 86 ? 13.710 -3.450 17.610 1.00 80.50 86 PHE A CA 1
ATOM 706 C C . PHE A 1 86 ? 15.046 -4.095 17.910 1.00 80.50 86 PHE A C 1
ATOM 708 O O . PHE A 1 86 ? 15.790 -4.361 16.977 1.00 80.50 86 PHE A O 1
ATOM 715 N N . CYS A 1 87 ? 15.340 -4.369 19.183 1.00 77.06 87 CYS A N 1
ATOM 716 C CA . CYS A 1 87 ? 16.565 -5.064 19.558 1.00 77.06 87 CYS A CA 1
ATOM 717 C C . CYS A 1 87 ? 16.648 -6.418 18.850 1.00 77.06 87 CYS A C 1
ATOM 719 O O . CYS A 1 87 ? 17.664 -6.720 18.238 1.00 77.06 87 CYS A O 1
ATOM 721 N N . LEU A 1 88 ? 15.557 -7.190 18.846 1.00 79.69 88 LEU A N 1
ATOM 722 C CA . LEU A 1 88 ? 15.512 -8.482 18.171 1.00 79.69 88 LEU A CA 1
ATOM 723 C C . LEU A 1 88 ? 15.739 -8.354 16.656 1.00 79.69 88 LEU A C 1
ATOM 725 O O . LEU A 1 88 ? 16.578 -9.062 16.111 1.00 79.69 88 LEU A O 1
ATOM 729 N N . LEU A 1 89 ? 15.015 -7.458 15.978 1.00 80.44 89 LEU A N 1
ATOM 730 C CA . LEU A 1 89 ? 15.161 -7.238 14.535 1.00 80.44 89 LEU A CA 1
ATOM 731 C C . LEU A 1 89 ? 16.561 -6.745 14.177 1.00 80.44 89 LEU A C 1
ATOM 733 O O . LEU A 1 89 ? 17.143 -7.240 13.222 1.00 80.44 89 LEU A O 1
ATOM 737 N N . PHE A 1 90 ? 17.112 -5.814 14.953 1.00 77.94 90 PHE A N 1
ATOM 738 C CA . PHE A 1 90 ? 18.465 -5.307 14.762 1.00 77.94 90 PHE A CA 1
ATOM 739 C C . PHE A 1 90 ? 19.494 -6.434 14.871 1.00 77.94 90 PHE A C 1
ATOM 741 O O . PHE A 1 90 ? 20.322 -6.591 13.982 1.00 77.94 90 PHE A O 1
ATOM 748 N N . CYS A 1 91 ? 19.393 -7.285 15.894 1.00 76.31 91 CYS A N 1
ATOM 749 C CA . CYS A 1 91 ? 20.284 -8.433 16.046 1.00 76.31 91 CYS A CA 1
ATOM 750 C C . CYS A 1 91 ? 20.134 -9.456 14.906 1.00 76.31 91 CYS A C 1
ATOM 752 O O . CYS A 1 91 ? 21.138 -9.972 14.416 1.00 76.31 91 CYS A O 1
ATOM 754 N N . ILE A 1 92 ? 18.910 -9.708 14.427 1.00 76.12 92 ILE A N 1
ATOM 755 C CA . ILE A 1 92 ? 18.668 -10.570 13.258 1.00 76.12 92 ILE A CA 1
ATOM 756 C C . ILE A 1 92 ? 19.308 -9.970 12.000 1.00 76.12 92 ILE A C 1
ATOM 758 O O . ILE A 1 92 ? 19.982 -10.688 11.267 1.00 76.12 92 ILE A O 1
ATOM 762 N N . VAL A 1 93 ? 19.141 -8.666 11.762 1.00 75.75 93 VAL A N 1
ATOM 763 C CA . VAL A 1 93 ? 19.725 -7.970 10.605 1.00 75.75 93 VAL A CA 1
ATOM 764 C C . VAL A 1 93 ? 21.248 -7.995 10.663 1.00 75.75 93 VAL A C 1
ATOM 766 O O . VAL A 1 93 ? 21.867 -8.305 9.654 1.00 75.75 93 VAL A O 1
ATOM 769 N N . LEU A 1 94 ? 21.856 -7.748 11.828 1.00 73.50 94 LEU A N 1
ATOM 770 C CA . LEU A 1 94 ? 23.308 -7.864 11.996 1.00 73.50 94 LEU A CA 1
ATOM 771 C C . LEU A 1 94 ? 23.807 -9.281 11.694 1.00 73.50 94 LEU A C 1
ATOM 773 O O . LEU A 1 94 ? 24.818 -9.446 11.019 1.00 73.50 94 LEU A O 1
ATOM 777 N N . THR A 1 95 ? 23.065 -10.298 12.143 1.00 74.12 95 THR A N 1
ATOM 778 C CA . THR A 1 95 ? 23.388 -11.705 11.861 1.00 74.12 95 THR A CA 1
ATOM 779 C C . THR A 1 95 ? 23.319 -11.994 10.362 1.00 74.12 95 THR A C 1
ATOM 781 O O . THR A 1 95 ? 24.230 -12.602 9.810 1.00 74.12 95 THR A O 1
ATOM 784 N N . ALA A 1 96 ? 22.255 -11.540 9.693 1.00 70.50 96 ALA A N 1
ATOM 785 C CA . ALA A 1 96 ? 22.063 -11.743 8.262 1.00 70.50 96 ALA A CA 1
ATOM 786 C C . ALA A 1 96 ? 23.109 -10.987 7.429 1.00 70.50 96 ALA A C 1
ATOM 788 O O . ALA A 1 96 ? 23.695 -11.569 6.525 1.00 70.50 96 ALA A O 1
ATOM 789 N N . ALA A 1 97 ? 23.380 -9.722 7.757 1.00 69.56 97 ALA A N 1
ATOM 790 C CA . ALA A 1 97 ? 24.385 -8.909 7.081 1.00 69.56 97 ALA A CA 1
ATOM 791 C C . ALA A 1 97 ? 25.780 -9.532 7.206 1.00 69.56 97 ALA A C 1
ATOM 793 O O . ALA A 1 97 ? 26.477 -9.668 6.209 1.00 69.56 97 ALA A O 1
ATOM 794 N N . SER A 1 98 ? 26.152 -9.983 8.407 1.00 72.69 98 SER A N 1
ATOM 795 C CA . SER A 1 98 ? 27.417 -10.684 8.623 1.00 72.69 98 SER A CA 1
ATOM 796 C C . SER A 1 98 ? 27.503 -11.991 7.827 1.00 72.69 98 SER A C 1
ATOM 798 O O . SER A 1 98 ? 28.507 -12.234 7.167 1.00 72.69 98 SER A O 1
ATOM 800 N N . ALA A 1 99 ? 26.440 -12.804 7.813 1.00 71.00 99 ALA A N 1
ATOM 801 C CA . ALA A 1 99 ? 26.412 -14.041 7.034 1.00 71.00 99 ALA A CA 1
ATOM 802 C C . ALA A 1 99 ? 26.547 -13.793 5.520 1.00 71.00 99 ALA A C 1
ATOM 804 O O . ALA A 1 99 ? 27.192 -14.580 4.834 1.00 71.00 99 ALA A O 1
ATOM 805 N N . ILE A 1 100 ? 25.966 -12.701 5.008 1.00 65.75 100 ILE A N 1
ATOM 806 C CA . ILE A 1 100 ? 26.107 -12.299 3.602 1.00 65.75 100 ILE A CA 1
ATOM 807 C C . ILE A 1 100 ? 27.543 -11.854 3.309 1.00 65.75 100 ILE A C 1
ATOM 809 O O . ILE A 1 100 ? 28.113 -12.300 2.321 1.00 65.75 100 ILE A O 1
ATOM 813 N N . ILE A 1 101 ? 28.139 -11.027 4.176 1.00 65.88 101 ILE A N 1
ATOM 814 C CA . ILE A 1 101 ? 29.533 -10.577 4.030 1.00 65.88 101 ILE A CA 1
ATOM 815 C C . ILE A 1 101 ? 30.489 -11.779 4.029 1.00 65.88 101 ILE A C 1
ATOM 817 O O . ILE A 1 101 ? 31.355 -11.861 3.169 1.00 65.88 101 ILE A O 1
ATOM 821 N N . LEU A 1 102 ? 30.280 -12.749 4.926 1.00 67.06 102 LEU A N 1
ATOM 822 C CA . LEU A 1 102 ? 31.069 -13.986 4.990 1.00 67.06 102 LEU A CA 1
ATOM 823 C C . LEU A 1 102 ? 30.883 -14.904 3.769 1.00 67.06 102 LEU A C 1
ATOM 825 O O . LEU A 1 102 ? 31.730 -15.757 3.524 1.00 67.06 102 LEU A O 1
ATOM 829 N N . GLY A 1 103 ? 29.773 -14.770 3.038 1.00 63.88 103 GLY A N 1
ATOM 830 C CA . GLY A 1 103 ? 29.466 -15.573 1.852 1.00 63.88 103 GLY A CA 1
ATOM 831 C C . GLY A 1 103 ? 29.944 -14.971 0.527 1.00 63.88 103 GLY A C 1
ATOM 832 O O . GLY A 1 103 ? 29.874 -15.651 -0.493 1.00 63.88 103 GLY A O 1
ATOM 833 N N . LEU A 1 104 ? 30.404 -13.716 0.514 1.00 67.38 104 LEU A N 1
ATOM 834 C CA . LEU A 1 104 ? 30.935 -13.059 -0.681 1.00 67.38 104 LEU A CA 1
ATOM 835 C C . LEU A 1 104 ? 32.436 -13.367 -0.800 1.00 67.38 104 LEU A C 1
ATOM 837 O O . LEU A 1 104 ? 33.260 -12.719 -0.160 1.00 67.38 104 LEU A O 1
ATOM 841 N N . GLU A 1 105 ? 32.786 -14.360 -1.625 1.00 48.34 105 GLU A N 1
ATOM 842 C CA . GLU A 1 105 ? 34.175 -14.812 -1.851 1.00 48.34 105 GLU A CA 1
ATOM 843 C C . GLU A 1 105 ? 35.118 -13.707 -2.385 1.00 48.34 105 GLU A C 1
ATOM 845 O O . GLU A 1 105 ? 36.325 -13.794 -2.175 1.00 48.34 105 GLU A O 1
ATOM 850 N N . ASP A 1 106 ? 34.585 -12.631 -2.980 1.00 50.44 106 ASP A N 1
ATOM 851 C CA . ASP A 1 106 ? 35.346 -11.506 -3.561 1.00 50.44 106 ASP A CA 1
ATOM 852 C C . ASP A 1 106 ? 35.586 -10.317 -2.604 1.00 50.44 106 ASP A C 1
ATOM 854 O O . ASP A 1 106 ? 36.013 -9.237 -3.020 1.00 50.44 106 ASP A O 1
ATOM 858 N N . ALA A 1 107 ? 35.363 -10.475 -1.296 1.00 47.03 107 ALA A N 1
ATOM 859 C CA . ALA A 1 107 ? 35.540 -9.403 -0.308 1.00 47.03 107 ALA A CA 1
ATOM 860 C C . ALA A 1 107 ? 37.014 -9.024 -0.013 1.00 47.03 107 ALA A C 1
ATOM 862 O O . ALA A 1 107 ? 37.320 -8.527 1.072 1.00 47.03 107 ALA A O 1
ATOM 863 N N . GLN A 1 108 ? 37.939 -9.197 -0.965 1.00 46.69 108 GLN A N 1
ATOM 864 C CA . GLN A 1 108 ? 39.328 -8.731 -0.843 1.00 46.69 108 GLN A CA 1
ATOM 865 C C . GLN A 1 108 ? 39.433 -7.210 -0.620 1.00 46.69 108 GLN A C 1
ATOM 867 O O . GLN A 1 108 ? 40.418 -6.757 -0.051 1.00 46.69 108 GLN A O 1
ATOM 872 N N . THR A 1 109 ? 38.407 -6.423 -0.957 1.00 47.88 109 THR A N 1
ATOM 873 C CA . THR A 1 109 ? 38.346 -4.979 -0.654 1.00 47.88 109 THR A CA 1
ATOM 874 C C . THR A 1 109 ? 37.938 -4.646 0.786 1.00 47.88 109 THR A C 1
ATOM 876 O O . THR A 1 109 ? 38.183 -3.532 1.240 1.00 47.88 109 THR A O 1
ATOM 879 N N . VAL A 1 110 ? 37.357 -5.584 1.543 1.00 46.62 110 VAL A N 1
ATOM 880 C CA . VAL A 1 110 ? 37.039 -5.383 2.975 1.00 46.62 110 VAL A CA 1
ATOM 881 C C . VAL A 1 110 ? 38.245 -5.723 3.865 1.00 46.62 110 VAL A C 1
ATOM 883 O O . VAL A 1 110 ? 38.348 -5.241 4.993 1.00 46.62 110 VAL A O 1
ATOM 886 N N . VAL A 1 111 ? 39.208 -6.484 3.333 1.00 47.59 111 VAL A N 1
ATOM 887 C CA . VAL A 1 111 ? 40.435 -6.906 4.031 1.00 47.59 111 VAL A CA 1
ATOM 888 C C . VAL A 1 111 ? 41.341 -5.717 4.404 1.00 47.59 111 VAL A C 1
ATOM 890 O O . VAL A 1 111 ? 42.057 -5.794 5.402 1.00 47.59 111 VAL A O 1
ATOM 893 N N . ASP A 1 112 ? 41.238 -4.579 3.710 1.00 51.75 112 ASP A N 1
ATOM 894 C CA . ASP A 1 112 ? 42.052 -3.384 3.992 1.00 51.75 112 ASP A CA 1
ATOM 895 C C . ASP A 1 112 ? 41.595 -2.570 5.221 1.00 51.75 112 ASP A C 1
ATOM 897 O O . ASP A 1 112 ? 42.309 -1.674 5.672 1.00 51.75 112 ASP A O 1
ATOM 901 N N . LEU A 1 113 ? 40.447 -2.891 5.835 1.00 49.22 113 LEU A N 1
ATOM 902 C CA . LEU A 1 113 ? 39.970 -2.218 7.058 1.00 49.22 113 LEU A CA 1
ATOM 903 C C . LEU A 1 113 ? 40.582 -2.769 8.363 1.00 49.22 113 LEU A C 1
ATOM 905 O O . LEU A 1 113 ? 40.247 -2.294 9.449 1.00 49.22 113 LEU A O 1
ATOM 909 N N . GLY A 1 114 ? 41.503 -3.737 8.289 1.00 44.97 114 GLY A N 1
ATOM 910 C CA . GLY A 1 114 ? 42.394 -4.114 9.398 1.00 44.97 114 GLY A CA 1
ATOM 911 C C . GLY A 1 114 ? 41.740 -4.760 10.630 1.00 44.97 114 GLY A C 1
ATOM 912 O O . GLY A 1 114 ? 42.443 -5.094 11.583 1.00 44.97 114 GLY A O 1
ATOM 913 N N . PHE A 1 115 ? 40.424 -4.986 10.629 1.00 51.84 115 PHE A N 1
ATOM 914 C CA . PHE A 1 115 ? 39.696 -5.645 11.714 1.00 51.84 115 PHE A CA 1
ATOM 915 C C . PHE A 1 115 ? 38.661 -6.633 11.177 1.00 51.84 115 PHE A C 1
ATOM 917 O O . PHE A 1 115 ? 38.004 -6.382 10.173 1.00 51.84 115 PHE A O 1
ATOM 924 N N . SER A 1 116 ? 38.471 -7.735 11.906 1.00 65.44 116 SER A N 1
ATOM 925 C CA . SER A 1 116 ? 37.466 -8.783 11.683 1.00 65.44 116 SER A CA 1
ATOM 926 C C . SER A 1 116 ? 36.033 -8.304 11.976 1.00 65.44 116 SER A C 1
ATOM 928 O O . SER A 1 116 ? 35.315 -8.878 12.803 1.00 65.44 116 SER A O 1
ATOM 930 N N . VAL A 1 117 ? 35.619 -7.209 11.336 1.00 63.28 117 VAL A N 1
ATOM 931 C CA . VAL A 1 117 ? 34.305 -6.567 11.499 1.00 63.28 117 VAL A CA 1
ATOM 932 C C . VAL A 1 117 ? 33.180 -7.587 11.293 1.00 63.28 117 VAL A C 1
ATOM 934 O O . VAL A 1 117 ? 32.222 -7.626 12.063 1.00 63.28 117 VAL A O 1
ATOM 937 N N . ASP A 1 118 ? 33.350 -8.493 10.340 1.00 65.94 118 ASP A N 1
ATOM 938 C CA . ASP A 1 118 ? 32.423 -9.564 9.977 1.00 65.94 118 ASP A CA 1
ATOM 939 C C . ASP A 1 118 ? 32.146 -10.513 11.156 1.00 65.94 118 ASP A C 1
ATOM 941 O O . ASP A 1 118 ? 30.982 -10.799 11.455 1.00 65.94 118 ASP A O 1
ATOM 945 N N . TYR A 1 119 ? 33.182 -10.932 11.895 1.00 72.12 119 TYR A N 1
ATOM 946 C CA . TYR A 1 119 ? 33.045 -11.809 13.067 1.00 72.12 119 TYR A CA 1
ATOM 947 C C . TYR A 1 119 ? 32.392 -11.101 14.257 1.00 72.12 119 TYR A C 1
ATOM 949 O O . TYR A 1 119 ? 31.585 -11.705 14.969 1.00 72.12 119 TYR A O 1
ATOM 957 N N . TRP A 1 120 ? 32.697 -9.819 14.471 1.00 73.12 120 TRP A N 1
ATOM 958 C CA . TRP A 1 120 ? 32.061 -9.030 15.529 1.00 73.12 120 TRP A CA 1
ATOM 959 C C . TRP A 1 120 ? 30.586 -8.762 15.233 1.00 73.12 120 TRP A C 1
ATOM 961 O O . TRP A 1 120 ? 29.753 -8.905 16.130 1.00 73.12 120 TRP A O 1
ATOM 971 N N . LEU A 1 121 ? 30.236 -8.450 13.981 1.00 73.44 121 LEU A N 1
ATOM 972 C CA . LEU A 1 121 ? 28.844 -8.315 13.549 1.00 73.44 121 LEU A CA 1
ATOM 973 C C . LEU A 1 121 ? 28.073 -9.627 13.753 1.00 73.44 121 LEU A C 1
ATOM 975 O O . LEU A 1 121 ? 26.949 -9.595 14.264 1.00 73.44 121 LEU A O 1
ATOM 979 N N . LEU A 1 122 ? 28.692 -10.777 13.450 1.00 77.62 122 LEU A N 1
ATOM 980 C CA . LEU A 1 122 ? 28.094 -12.093 13.691 1.00 77.62 122 LEU A CA 1
ATOM 981 C C . LEU A 1 122 ? 27.873 -12.349 15.183 1.00 77.62 122 LEU A C 1
ATOM 983 O O . LEU A 1 122 ? 26.781 -12.738 15.596 1.00 77.62 122 LEU A O 1
ATOM 987 N N . ALA A 1 123 ? 28.904 -12.123 16.002 1.00 77.06 123 ALA A N 1
ATOM 988 C CA . ALA A 1 123 ? 28.868 -12.383 17.437 1.00 77.06 123 ALA A CA 1
ATOM 989 C C . ALA A 1 123 ? 27.834 -11.496 18.148 1.00 77.06 123 ALA A C 1
ATOM 991 O O . ALA A 1 123 ? 27.051 -11.991 18.963 1.00 77.06 123 ALA A O 1
ATOM 992 N N . ILE A 1 124 ? 27.778 -10.204 17.801 1.00 77.12 124 ILE A N 1
ATOM 993 C CA . ILE A 1 124 ? 26.776 -9.260 18.317 1.00 77.12 124 ILE A CA 1
ATOM 994 C C . ILE A 1 124 ? 25.375 -9.656 17.837 1.00 77.12 124 ILE A C 1
ATOM 996 O O . ILE A 1 124 ? 24.431 -9.650 18.631 1.00 77.12 124 ILE A O 1
ATOM 1000 N N . GLY A 1 125 ? 25.231 -10.032 16.563 1.00 78.12 125 GLY A N 1
ATOM 1001 C CA . GLY A 1 125 ? 23.962 -10.466 15.985 1.00 78.12 125 GLY A CA 1
ATOM 1002 C C . GLY A 1 125 ? 23.397 -11.716 16.665 1.00 78.12 125 GLY A C 1
ATOM 1003 O O . GLY A 1 125 ? 22.281 -11.691 17.196 1.00 78.12 125 GLY A O 1
ATOM 1004 N N . ILE A 1 126 ? 24.174 -12.801 16.719 1.00 79.38 126 ILE A N 1
ATOM 1005 C CA . ILE A 1 126 ? 23.756 -14.072 17.326 1.00 79.38 126 ILE A CA 1
ATOM 1006 C C . ILE A 1 126 ? 23.559 -13.897 18.833 1.00 79.38 126 ILE A C 1
ATOM 1008 O O . ILE A 1 126 ? 22.497 -14.239 19.360 1.00 79.38 126 ILE A O 1
ATOM 1012 N N . GLY A 1 127 ? 24.546 -13.321 19.526 1.00 79.31 127 GLY A N 1
ATOM 1013 C CA . GLY A 1 127 ? 24.495 -13.107 20.971 1.00 79.31 127 GLY A CA 1
ATOM 1014 C C . GLY A 1 127 ? 23.300 -12.248 21.377 1.00 79.31 127 GLY A C 1
ATOM 1015 O O . GLY A 1 127 ? 22.526 -12.626 22.259 1.00 79.31 127 GLY A O 1
ATOM 1016 N N . GLY A 1 128 ? 23.077 -11.134 20.677 1.00 77.31 128 GLY A N 1
ATOM 1017 C CA . GLY A 1 128 ? 21.939 -10.254 20.916 1.00 77.31 128 GLY A CA 1
ATOM 1018 C C . GLY A 1 128 ? 20.588 -10.921 20.638 1.00 77.31 128 GLY A C 1
ATOM 1019 O O . GLY A 1 128 ? 19.650 -10.756 21.424 1.00 77.31 128 GLY A O 1
ATOM 1020 N N . THR A 1 129 ? 20.489 -11.746 19.589 1.00 78.31 129 THR A N 1
ATOM 1021 C CA . THR A 1 129 ? 19.266 -12.505 19.271 1.00 78.31 129 THR A CA 1
ATOM 1022 C C . THR A 1 129 ? 18.944 -13.518 20.373 1.00 78.31 129 THR A C 1
ATOM 1024 O O . THR A 1 129 ? 17.806 -13.569 20.849 1.00 78.31 129 THR A O 1
ATOM 1027 N N . VAL A 1 130 ? 19.942 -14.277 20.841 1.00 81.31 130 VAL A N 1
ATOM 1028 C CA . VAL A 1 130 ? 19.788 -15.243 21.942 1.00 81.31 130 VAL A CA 1
ATOM 1029 C C . VAL A 1 130 ? 19.356 -14.538 23.227 1.00 81.31 130 VAL A C 1
ATOM 1031 O O . VAL A 1 130 ? 18.378 -14.957 23.849 1.00 81.31 130 VAL A O 1
ATOM 1034 N N . VAL A 1 131 ? 20.008 -13.430 23.595 1.00 79.12 131 VAL A N 1
ATOM 1035 C CA . VAL A 1 131 ? 19.633 -12.634 24.777 1.00 79.12 131 VAL A CA 1
ATOM 1036 C C . VAL A 1 131 ? 18.189 -12.139 24.664 1.00 79.12 131 VAL A C 1
ATOM 1038 O O . VAL A 1 131 ? 17.406 -12.306 25.603 1.00 79.12 131 VAL A O 1
ATOM 1041 N N . CYS A 1 132 ? 17.790 -11.594 23.510 1.00 80.31 132 CYS A N 1
ATOM 1042 C CA . CYS A 1 132 ? 16.422 -11.127 23.291 1.00 80.31 132 CYS A CA 1
ATOM 1043 C C . CYS A 1 132 ? 15.394 -12.261 23.426 1.00 80.31 132 CYS A C 1
ATOM 1045 O O . CYS A 1 132 ? 14.346 -12.060 24.049 1.00 80.31 132 CYS A O 1
ATOM 1047 N N . LEU A 1 133 ? 15.682 -13.451 22.890 1.00 79.69 133 LEU A N 1
ATOM 1048 C CA . LEU A 1 133 ? 14.806 -14.622 23.000 1.00 79.69 133 LEU A CA 1
ATOM 1049 C C . LEU A 1 133 ? 14.700 -15.131 24.443 1.00 79.69 133 LEU A C 1
ATOM 1051 O O . LEU A 1 133 ? 13.589 -15.383 24.914 1.00 79.69 133 LEU A O 1
ATOM 1055 N N . VAL A 1 134 ? 15.815 -15.221 25.174 1.00 76.75 134 VAL A N 1
ATOM 1056 C CA . VAL A 1 134 ? 15.830 -15.639 26.587 1.00 76.75 134 VAL A CA 1
ATOM 1057 C C . VAL A 1 134 ? 15.027 -14.666 27.449 1.00 76.75 134 VAL A C 1
ATOM 1059 O O . VAL A 1 134 ? 14.163 -15.094 28.216 1.00 76.75 134 VAL A O 1
ATOM 1062 N N . VAL A 1 135 ? 15.227 -13.354 27.278 1.00 73.12 135 VAL A N 1
ATOM 1063 C CA . VAL A 1 135 ? 14.448 -12.325 27.988 1.00 73.12 135 VAL A CA 1
ATOM 1064 C C . VAL A 1 135 ? 12.956 -12.454 27.674 1.00 73.12 135 VAL A C 1
ATOM 1066 O O . VAL A 1 135 ? 12.127 -12.371 28.581 1.00 73.12 135 VAL A O 1
ATOM 1069 N N . ALA A 1 136 ? 12.581 -12.713 26.419 1.00 73.75 136 ALA A N 1
ATOM 1070 C CA . ALA A 1 136 ? 11.181 -12.900 26.045 1.00 73.75 136 ALA A CA 1
ATOM 1071 C C . ALA A 1 136 ? 10.556 -14.146 26.674 1.00 73.75 136 ALA A C 1
ATOM 1073 O O . ALA A 1 136 ? 9.418 -14.088 27.151 1.00 73.75 136 ALA A O 1
ATOM 1074 N N . LEU A 1 137 ? 11.292 -15.258 26.707 1.00 73.81 137 LEU A N 1
ATOM 1075 C CA . LEU A 1 137 ? 10.860 -16.487 27.366 1.00 73.81 137 LEU A CA 1
ATOM 1076 C C . LEU A 1 137 ? 10.701 -16.273 28.875 1.00 73.81 137 LEU A C 1
ATOM 1078 O O . LEU A 1 137 ? 9.673 -16.668 29.423 1.00 73.81 137 LEU A O 1
ATOM 1082 N N . LEU A 1 138 ? 11.632 -15.567 29.525 1.00 68.94 138 LEU A N 1
ATOM 1083 C CA . LEU A 1 138 ? 11.549 -15.213 30.947 1.00 68.94 138 LEU A CA 1
ATOM 1084 C C . LEU A 1 138 ? 10.352 -14.303 31.246 1.00 68.94 138 LEU A C 1
ATOM 1086 O O . LEU A 1 138 ? 9.565 -14.595 32.144 1.00 68.94 138 LEU A O 1
ATOM 1090 N N . VAL A 1 139 ? 10.146 -13.237 30.467 1.00 71.81 139 VAL A N 1
ATOM 1091 C CA . VAL A 1 139 ? 8.985 -12.346 30.623 1.00 71.81 139 VAL A CA 1
ATOM 1092 C C . VAL A 1 139 ? 7.685 -13.118 30.408 1.00 71.81 139 VAL A C 1
ATOM 1094 O O . VAL A 1 139 ? 6.733 -12.955 31.173 1.00 71.81 139 VAL A O 1
ATOM 1097 N N . ARG A 1 140 ? 7.621 -13.986 29.391 1.00 71.94 140 ARG A N 1
ATOM 1098 C CA . ARG A 1 140 ? 6.440 -14.815 29.120 1.00 71.94 140 ARG A CA 1
ATOM 1099 C C . ARG A 1 140 ? 6.185 -15.810 30.247 1.00 71.94 140 ARG A C 1
ATOM 1101 O O . ARG A 1 140 ? 5.027 -15.966 30.635 1.00 71.94 140 ARG A O 1
ATOM 1108 N N . PHE A 1 141 ? 7.233 -16.429 30.786 1.00 63.06 141 PHE A N 1
ATOM 1109 C CA . PHE A 1 141 ? 7.164 -17.320 31.937 1.00 63.06 141 PHE A CA 1
ATOM 1110 C C . PHE A 1 141 ? 6.590 -16.581 33.148 1.00 63.06 141 PHE A C 1
ATOM 1112 O O . PHE A 1 141 ? 5.513 -16.965 33.600 1.00 63.06 141 PHE A O 1
ATOM 1119 N N . LEU A 1 142 ? 7.204 -15.460 33.554 1.00 61.00 142 LEU A N 1
ATOM 1120 C CA . LEU A 1 142 ? 6.787 -14.608 34.680 1.00 61.00 142 LEU A CA 1
ATOM 1121 C C . LEU A 1 142 ? 5.354 -14.071 34.533 1.00 61.00 142 LEU A C 1
ATOM 1123 O O . LEU A 1 142 ? 4.580 -14.036 35.490 1.00 61.00 142 LEU A O 1
ATOM 1127 N N . VAL A 1 143 ? 4.961 -13.666 33.322 1.00 65.94 143 VAL A N 1
ATOM 1128 C CA . VAL A 1 143 ? 3.588 -13.223 33.040 1.00 65.94 143 VAL A CA 1
ATOM 1129 C C . VAL A 1 143 ? 2.608 -14.396 33.090 1.00 65.94 143 VAL A C 1
ATOM 1131 O O . VAL A 1 143 ? 1.470 -14.207 33.520 1.00 65.94 143 VAL A O 1
ATOM 1134 N N . SER A 1 144 ? 3.001 -15.600 32.663 1.00 56.88 144 SER A N 1
ATOM 1135 C CA . SER A 1 144 ? 2.131 -16.779 32.731 1.00 56.88 144 SER A CA 1
ATOM 1136 C C . SER A 1 144 ? 1.900 -17.234 34.175 1.00 56.88 144 SER A C 1
ATOM 1138 O O . SER A 1 144 ? 0.750 -17.488 34.540 1.00 56.88 144 SER A O 1
ATOM 1140 N N . THR A 1 145 ? 2.935 -17.207 35.023 1.00 53.34 145 THR A N 1
ATOM 1141 C CA . THR A 1 145 ? 2.817 -17.456 36.466 1.00 53.34 145 THR A CA 1
ATOM 1142 C C . THR A 1 145 ? 2.002 -16.359 37.152 1.00 53.34 145 THR A C 1
ATOM 1144 O O . THR A 1 145 ? 1.122 -16.665 37.952 1.00 53.34 145 THR A O 1
ATOM 1147 N N . GLY A 1 146 ? 2.159 -15.090 36.758 1.00 43.69 146 GLY A N 1
ATOM 1148 C CA . GLY A 1 146 ? 1.330 -13.987 37.264 1.00 43.69 146 GLY A CA 1
ATOM 1149 C C . GLY A 1 146 ? -0.148 -14.043 36.838 1.00 43.69 146 GLY A C 1
ATOM 1150 O O . GLY A 1 146 ? -1.036 -13.619 37.582 1.00 43.69 146 GLY A O 1
ATOM 1151 N N . ARG A 1 147 ? -0.464 -14.602 35.659 1.00 45.22 147 ARG A N 1
ATOM 1152 C CA . ARG A 1 147 ? -1.853 -14.768 35.180 1.00 45.22 147 ARG A CA 1
ATOM 1153 C C . ARG A 1 147 ? -2.630 -15.855 35.927 1.00 45.22 147 ARG A C 1
ATOM 1155 O O . ARG A 1 147 ? -3.861 -15.788 35.919 1.00 45.22 147 ARG A O 1
ATOM 1162 N N . LEU A 1 148 ? -1.965 -16.799 36.602 1.00 44.59 148 LEU A N 1
ATOM 1163 C CA . LEU A 1 148 ? -2.646 -17.720 37.522 1.00 44.59 148 LEU A CA 1
ATOM 1164 C C . LEU A 1 148 ? -3.289 -16.971 38.705 1.00 44.59 148 LEU A C 1
ATOM 1166 O O . LEU A 1 148 ? -4.408 -17.311 39.079 1.00 44.59 148 LEU A O 1
ATOM 1170 N N . CYS A 1 149 ? -2.687 -15.880 39.191 1.00 42.41 149 CYS A N 1
ATOM 1171 C CA . CYS A 1 149 ? -3.306 -15.020 40.211 1.00 42.41 149 CYS A CA 1
ATOM 1172 C C . CYS A 1 149 ? -4.468 -14.171 39.660 1.00 42.41 149 CYS A C 1
ATOM 1174 O O . CYS A 1 149 ? -5.459 -13.941 40.349 1.00 42.41 149 CYS A O 1
ATOM 1176 N N . PHE A 1 150 ? -4.410 -13.738 38.394 1.00 38.16 150 PHE A N 1
ATOM 1177 C CA . PHE A 1 150 ? -5.452 -12.885 37.795 1.00 38.16 150 PHE A CA 1
ATOM 1178 C C . PHE A 1 150 ? -6.743 -13.633 37.409 1.00 38.16 150 PHE A C 1
ATOM 1180 O O . PHE A 1 150 ? -7.803 -13.011 37.291 1.00 38.16 150 PHE A O 1
ATOM 1187 N N . LYS A 1 151 ? -6.700 -14.968 37.267 1.00 46.72 151 LYS A N 1
ATOM 1188 C CA . LYS A 1 151 ? -7.910 -15.798 37.087 1.00 46.72 151 LYS A CA 1
ATOM 1189 C C . LYS A 1 151 ? -8.880 -15.699 38.276 1.00 46.72 151 LYS A C 1
ATOM 1191 O O . LYS A 1 151 ? -10.079 -15.878 38.078 1.00 46.72 151 LYS A O 1
ATOM 1196 N N . VAL A 1 152 ? -8.399 -15.339 39.470 1.00 47.53 152 VAL A N 1
ATOM 1197 C CA . VAL A 1 152 ? -9.236 -15.108 40.663 1.00 47.53 152 VAL A CA 1
ATOM 1198 C C . VAL A 1 152 ? -10.028 -13.794 40.553 1.00 47.53 152 VAL A C 1
ATOM 1200 O O . VAL A 1 152 ? -11.191 -13.741 40.942 1.00 47.53 152 VAL A O 1
ATOM 1203 N N . VAL A 1 153 ? -9.466 -12.758 39.919 1.00 43.88 153 VAL A N 1
ATOM 1204 C CA . VAL A 1 153 ? -10.111 -11.437 39.767 1.00 43.88 153 VAL A CA 1
ATOM 1205 C C . VAL A 1 153 ? -11.172 -11.435 38.656 1.00 43.88 153 VAL A C 1
ATOM 1207 O O . VAL A 1 153 ? -12.249 -10.866 38.826 1.00 43.88 153 VAL A O 1
ATOM 1210 N N . ASN A 1 154 ? -10.946 -12.156 37.552 1.00 38.06 154 ASN A N 1
ATOM 1211 C CA . ASN A 1 154 ? -11.957 -12.287 36.489 1.00 38.06 154 ASN A CA 1
ATOM 1212 C C . ASN A 1 154 ? -13.211 -13.065 36.931 1.00 38.06 154 ASN A C 1
ATOM 1214 O O . ASN A 1 154 ? -14.282 -12.877 36.354 1.00 38.06 154 ASN A O 1
ATOM 1218 N N . LYS A 1 155 ? -13.114 -13.892 37.982 1.00 43.22 155 LYS A N 1
ATOM 1219 C CA . LYS A 1 155 ? -14.273 -14.581 38.569 1.00 43.22 155 LYS A CA 1
ATOM 1220 C C . LYS A 1 155 ? -15.223 -13.607 39.286 1.00 43.22 155 LYS A C 1
ATOM 1222 O O . LYS A 1 155 ? -16.424 -13.846 39.314 1.00 43.22 155 LYS A O 1
ATOM 1227 N N . VAL A 1 156 ? -14.713 -12.472 39.774 1.00 44.16 156 VAL A N 1
ATOM 1228 C CA . VAL A 1 156 ? -15.514 -11.411 40.409 1.00 44.16 156 VAL A CA 1
ATOM 1229 C C . VAL A 1 156 ? -16.183 -10.519 39.360 1.00 44.16 156 VAL A C 1
ATOM 1231 O O . VAL A 1 156 ? -17.334 -10.125 39.522 1.00 44.16 156 VAL A O 1
ATOM 1234 N N . GLN A 1 157 ? -15.532 -10.260 38.225 1.00 39.16 157 GLN A N 1
ATOM 1235 C CA . GLN A 1 157 ? -16.077 -9.366 37.194 1.00 39.16 157 GLN A CA 1
ATOM 1236 C C . GLN A 1 157 ? -17.207 -10.005 36.362 1.00 39.16 157 GLN A C 1
ATOM 1238 O O . GLN A 1 157 ? -18.124 -9.309 35.928 1.00 39.16 157 GLN A O 1
ATOM 1243 N N . ASN A 1 158 ? -17.213 -11.337 36.240 1.00 42.12 158 ASN A N 1
ATOM 1244 C CA . ASN A 1 158 ? -18.317 -12.084 35.628 1.00 42.12 158 ASN A CA 1
ATOM 1245 C C . ASN A 1 158 ? -19.594 -12.119 36.492 1.00 42.12 158 ASN A C 1
ATOM 1247 O O . ASN A 1 158 ? -20.660 -12.424 35.965 1.00 42.12 158 ASN A O 1
ATOM 1251 N N . SER A 1 159 ? -19.527 -11.749 37.779 1.00 43.62 159 SER A N 1
ATOM 1252 C CA . SER A 1 159 ? -20.717 -11.621 38.642 1.00 43.62 159 SER A CA 1
ATOM 1253 C C . SER A 1 159 ? -21.492 -10.308 38.439 1.00 43.62 159 SER A C 1
ATOM 1255 O O . SER A 1 159 ? -22.636 -10.194 38.864 1.00 43.62 159 SER A O 1
ATOM 1257 N N . VAL A 1 160 ? -20.907 -9.332 37.733 1.00 44.34 160 VAL A N 1
ATOM 1258 C CA . VAL A 1 160 ? -21.492 -7.992 37.512 1.00 44.34 160 VAL A CA 1
ATOM 1259 C C . VAL A 1 160 ? -22.107 -7.850 36.104 1.00 44.34 160 VAL A C 1
ATOM 1261 O O . VAL A 1 160 ? -22.778 -6.867 35.800 1.00 44.34 160 VAL A O 1
ATOM 1264 N N . GLY A 1 161 ? -21.929 -8.846 35.228 1.00 40.94 161 GLY A N 1
ATOM 1265 C CA . GLY A 1 161 ? -22.389 -8.818 33.832 1.00 40.94 161 GLY A CA 1
ATOM 1266 C C . GLY A 1 161 ? -23.875 -9.134 33.598 1.00 40.94 161 GLY A C 1
ATOM 1267 O O . GLY A 1 161 ? -24.331 -9.052 32.462 1.00 40.94 161 GLY A O 1
ATOM 1268 N N . SER A 1 162 ? -24.645 -9.480 34.632 1.00 42.00 162 SER A N 1
ATOM 1269 C CA . SER A 1 162 ? -26.032 -9.961 34.504 1.00 42.00 162 SER A CA 1
ATOM 1270 C C . SER A 1 162 ? -27.106 -8.862 34.420 1.00 42.00 162 SER A C 1
ATOM 1272 O O . SER A 1 162 ? -28.291 -9.171 34.353 1.00 42.00 162 SER A O 1
ATOM 1274 N N . THR A 1 163 ? -26.741 -7.577 34.365 1.00 44.78 163 THR A N 1
ATOM 1275 C CA . THR A 1 163 ? -27.703 -6.457 34.252 1.00 44.78 163 THR A CA 1
ATOM 1276 C C . THR A 1 163 ? -27.412 -5.558 33.046 1.00 44.78 163 THR A C 1
ATOM 1278 O O . THR A 1 163 ? -27.164 -4.359 33.162 1.00 44.78 163 THR A O 1
ATOM 1281 N N . ALA A 1 164 ? -27.457 -6.139 31.845 1.00 41.94 164 ALA A N 1
ATOM 1282 C CA . ALA A 1 164 ? -27.297 -5.422 30.579 1.00 41.94 164 ALA A CA 1
ATOM 1283 C C . ALA A 1 164 ? -28.563 -5.523 29.711 1.00 41.94 164 ALA A C 1
ATOM 1285 O O . ALA A 1 164 ? -28.575 -6.161 28.666 1.00 41.94 164 ALA A O 1
ATOM 1286 N N . GLY A 1 165 ? -29.634 -4.856 30.139 1.00 42.44 165 GLY A N 1
ATOM 1287 C CA . GLY A 1 165 ? -30.835 -4.652 29.330 1.00 42.44 165 GLY A CA 1
ATOM 1288 C C . GLY A 1 165 ? -31.401 -3.258 29.571 1.00 42.44 165 GLY A C 1
ATOM 1289 O O . GLY A 1 165 ? -32.131 -3.069 30.532 1.00 42.44 165 GLY A O 1
ATOM 1290 N N . SER A 1 166 ? -30.994 -2.267 28.765 1.00 44.47 166 SER A N 1
ATOM 1291 C CA . SER A 1 166 ? -31.702 -0.991 28.503 1.00 44.47 166 SER A CA 1
ATOM 1292 C C . SER A 1 166 ? -30.734 0.076 27.965 1.00 44.47 166 SER A C 1
ATOM 1294 O O . SER A 1 166 ? -29.614 0.238 28.460 1.00 44.47 166 SER A O 1
ATOM 1296 N N . GLY A 1 167 ? -31.196 0.883 27.002 1.00 46.50 167 GLY A N 1
ATOM 1297 C CA . GLY A 1 167 ? -30.489 2.016 26.380 1.00 46.50 167 GLY A CA 1
ATOM 1298 C C . GLY A 1 167 ? -29.953 3.104 27.333 1.00 46.50 167 GLY A C 1
ATOM 1299 O O . GLY A 1 167 ? -29.246 4.008 26.891 1.00 46.50 167 GLY A O 1
ATOM 1300 N N . ARG A 1 168 ? -30.175 3.000 28.654 1.00 45.62 168 ARG A N 1
ATOM 1301 C CA . ARG A 1 168 ? -29.437 3.767 29.684 1.00 45.62 168 ARG A CA 1
ATOM 1302 C C . ARG A 1 168 ? -27.937 3.419 29.761 1.00 45.62 168 ARG A C 1
ATOM 1304 O O . ARG A 1 168 ? -27.170 4.194 30.333 1.00 45.62 168 ARG A O 1
ATOM 1311 N N . SER A 1 169 ? -27.509 2.302 29.167 1.00 47.88 169 SER A N 1
ATOM 1312 C CA . SER A 1 169 ? -26.112 1.832 29.133 1.00 47.88 169 SER A CA 1
ATOM 1313 C C . SER A 1 169 ? -25.143 2.815 28.449 1.00 47.88 169 SER A C 1
ATOM 1315 O O . SER A 1 169 ? -24.071 3.106 28.980 1.00 47.88 169 SER A O 1
ATOM 1317 N N . ILE A 1 170 ? -25.538 3.440 27.333 1.00 46.19 170 ILE A N 1
ATOM 1318 C CA . ILE A 1 170 ? -24.651 4.348 26.579 1.00 46.19 170 ILE A CA 1
ATOM 1319 C C . ILE A 1 170 ? -24.352 5.623 27.383 1.00 46.19 170 ILE A C 1
ATOM 1321 O O . ILE A 1 170 ? -23.206 6.069 27.445 1.00 46.19 170 ILE A O 1
ATOM 1325 N N . ARG A 1 171 ? -25.354 6.177 28.081 1.00 46.56 171 ARG A N 1
ATOM 1326 C CA . ARG A 1 171 ? -25.178 7.371 28.926 1.00 46.56 171 ARG A CA 1
ATOM 1327 C C . ARG A 1 171 ? -24.297 7.081 30.147 1.00 46.56 171 ARG A C 1
ATOM 1329 O O . ARG A 1 171 ? -23.477 7.922 30.505 1.00 46.56 171 ARG A O 1
ATOM 1336 N N . ARG A 1 172 ? -24.404 5.884 30.742 1.00 52.22 172 ARG A N 1
ATOM 1337 C CA . ARG A 1 172 ? -23.503 5.444 31.825 1.00 52.22 172 ARG A CA 1
ATOM 1338 C C . ARG A 1 172 ? -22.064 5.277 31.343 1.00 52.22 172 ARG A C 1
ATOM 1340 O O . ARG A 1 172 ? -21.157 5.685 32.059 1.00 52.22 172 ARG A O 1
ATOM 1347 N N . ASN A 1 173 ? -21.849 4.769 30.130 1.00 51.75 173 ASN A N 1
ATOM 1348 C CA . ASN A 1 173 ? -20.504 4.614 29.574 1.00 51.75 173 ASN A CA 1
ATOM 1349 C C . ASN A 1 173 ? -19.822 5.963 29.307 1.00 51.75 173 ASN A C 1
ATOM 1351 O O . ASN A 1 173 ? -18.643 6.108 29.610 1.00 51.75 173 ASN A O 1
ATOM 1355 N N . VAL A 1 174 ? -20.554 6.979 28.831 1.00 56.22 174 VAL A N 1
ATOM 1356 C CA . VAL A 1 174 ? -19.996 8.335 28.657 1.00 56.22 174 VAL A CA 1
ATOM 1357 C C . VAL A 1 174 ? -19.598 8.945 30.004 1.00 56.22 174 VAL A C 1
ATOM 1359 O O . VAL A 1 174 ? -18.490 9.457 30.135 1.00 56.22 174 VAL A O 1
ATOM 1362 N N . VAL A 1 175 ? -20.450 8.827 31.029 1.00 60.50 175 VAL A N 1
ATOM 1363 C CA . VAL A 1 175 ? -20.153 9.334 32.383 1.00 60.50 175 VAL A CA 1
ATOM 1364 C C . VAL A 1 175 ? -18.983 8.574 33.028 1.00 60.50 175 VAL A C 1
ATOM 1366 O O . VAL A 1 175 ? -18.131 9.184 33.675 1.00 60.50 175 VAL A O 1
ATOM 1369 N N . ALA A 1 176 ? -18.888 7.259 32.809 1.00 63.66 176 ALA A N 1
ATOM 1370 C CA . ALA A 1 176 ? -17.786 6.435 33.300 1.00 63.66 176 ALA A CA 1
ATOM 1371 C C . ALA A 1 176 ? -16.449 6.788 32.628 1.00 63.66 176 ALA A C 1
ATOM 1373 O O . ALA A 1 176 ? -15.435 6.919 33.314 1.00 63.66 176 ALA A O 1
ATOM 1374 N N . VAL A 1 177 ? -16.441 7.006 31.308 1.00 66.19 177 VAL A N 1
ATOM 1375 C CA . VAL A 1 177 ? -15.244 7.429 30.561 1.00 66.19 177 VAL A CA 1
ATOM 1376 C C . VAL A 1 177 ? -14.765 8.804 31.026 1.00 66.19 177 VAL A C 1
ATOM 1378 O O . VAL A 1 177 ? -13.569 8.992 31.241 1.00 66.19 177 VAL A O 1
ATOM 1381 N N . ASP A 1 178 ? -15.683 9.741 31.262 1.00 70.75 178 ASP A N 1
ATOM 1382 C CA . ASP A 1 178 ? -15.346 11.082 31.747 1.00 70.75 178 ASP A CA 1
ATOM 1383 C C . ASP A 1 178 ? -14.772 11.047 33.180 1.00 70.75 178 ASP A C 1
ATOM 1385 O O . ASP A 1 178 ? -13.830 11.775 33.514 1.00 70.75 178 ASP A O 1
ATOM 1389 N N . GLY A 1 179 ? -15.279 10.136 34.019 1.00 74.31 179 GLY A N 1
ATOM 1390 C CA . GLY A 1 179 ? -14.731 9.838 35.345 1.00 74.31 179 GLY A CA 1
ATOM 1391 C C . GLY A 1 179 ? -13.321 9.237 35.293 1.00 74.31 179 GLY A C 1
ATOM 1392 O O . GLY A 1 179 ? -12.429 9.695 36.015 1.00 74.31 179 GLY A O 1
ATOM 1393 N N . ILE A 1 180 ? -13.088 8.268 34.401 1.00 75.31 180 ILE A N 1
ATOM 1394 C CA . ILE A 1 180 ? -11.766 7.661 34.173 1.00 75.31 180 ILE A CA 1
ATOM 1395 C C . ILE A 1 180 ? -10.779 8.710 33.646 1.00 75.31 180 ILE A C 1
ATOM 1397 O O . ILE A 1 180 ? -9.685 8.836 34.194 1.00 75.31 180 ILE A O 1
ATOM 1401 N N . MET A 1 181 ? -11.180 9.536 32.673 1.00 74.88 181 MET A N 1
ATOM 1402 C CA . MET A 1 181 ? -10.359 10.632 32.147 1.00 74.88 181 MET A CA 1
ATOM 1403 C C . MET A 1 181 ? -9.978 11.619 33.259 1.00 74.88 181 MET A C 1
ATOM 1405 O O . MET A 1 181 ? -8.814 12.013 33.376 1.00 74.88 181 MET A O 1
ATOM 1409 N N . LYS A 1 182 ? -10.926 12.019 34.118 1.00 76.75 182 LYS A N 1
ATOM 1410 C CA . LYS A 1 182 ? -10.633 12.900 35.263 1.00 76.75 182 LYS A CA 1
ATOM 1411 C C . LYS A 1 182 ? -9.664 12.251 36.255 1.00 76.75 182 LYS A C 1
ATOM 1413 O O . LYS A 1 182 ? -8.805 12.958 36.778 1.00 76.75 182 LYS A O 1
ATOM 1418 N N . LYS A 1 183 ? -9.767 10.938 36.493 1.00 80.00 183 LYS A N 1
ATOM 1419 C CA . LYS A 1 183 ? -8.879 10.189 37.397 1.00 80.00 183 LYS A CA 1
ATOM 1420 C C . LYS A 1 183 ? -7.462 10.053 36.829 1.00 80.00 183 LYS A C 1
ATOM 1422 O O . LYS A 1 183 ? -6.509 10.372 37.537 1.00 80.00 183 LYS A O 1
ATOM 1427 N N . GLU A 1 184 ? -7.321 9.664 35.561 1.00 74.44 184 GLU A N 1
ATOM 1428 C CA . GLU A 1 184 ? -6.018 9.523 34.890 1.00 74.44 184 GLU A CA 1
ATOM 1429 C C . GLU A 1 184 ? -5.303 10.867 34.702 1.00 74.44 184 GLU A C 1
ATOM 1431 O O . GLU A 1 184 ? -4.089 10.951 34.855 1.00 74.44 184 GLU A O 1
ATOM 1436 N N . THR A 1 185 ? -6.032 11.952 34.419 1.00 78.44 185 THR A N 1
ATOM 1437 C CA . THR A 1 185 ? -5.413 13.269 34.166 1.00 78.44 185 THR A CA 1
ATOM 1438 C C . THR A 1 185 ? -5.044 14.045 35.438 1.00 78.44 185 THR A C 1
ATOM 1440 O O . THR A 1 185 ? -4.366 15.078 35.345 1.00 78.44 185 THR A O 1
ATOM 1443 N N . ARG A 1 186 ? -5.471 13.591 36.630 1.00 83.12 186 ARG A N 1
ATOM 1444 C CA . ARG A 1 186 ? -5.280 14.323 37.898 1.00 83.12 186 ARG A CA 1
ATOM 1445 C C . ARG A 1 186 ? -3.852 14.245 38.429 1.00 83.12 186 ARG A C 1
ATOM 1447 O O . ARG A 1 186 ? -3.350 15.263 38.891 1.00 83.12 186 ARG A O 1
ATOM 1454 N N . LYS A 1 187 ? -3.210 13.078 38.362 1.00 82.50 187 LYS A N 1
ATOM 1455 C CA . LYS A 1 187 ? -1.839 12.885 38.855 1.00 82.50 187 LYS A CA 1
ATOM 1456 C C . LYS A 1 187 ? -0.862 12.875 37.686 1.00 82.50 187 LYS A C 1
ATOM 1458 O O . LYS A 1 187 ? -1.087 12.183 36.698 1.00 82.50 187 LYS A O 1
ATOM 1463 N N . THR A 1 188 ? 0.216 13.641 37.800 1.00 80.12 188 THR A N 1
ATOM 1464 C CA . THR A 1 188 ? 1.320 13.571 36.840 1.00 80.12 188 THR A CA 1
ATOM 1465 C C . THR A 1 188 ? 2.086 12.270 37.090 1.00 80.12 188 THR A C 1
ATOM 1467 O O . THR A 1 188 ? 2.479 12.017 38.231 1.00 80.12 188 THR A O 1
ATOM 1470 N N . PRO A 1 189 ? 2.293 11.419 36.074 1.00 81.38 189 PRO A N 1
ATOM 1471 C CA . PRO A 1 189 ? 3.033 10.177 36.244 1.00 81.38 189 PRO A CA 1
ATOM 1472 C C . PRO A 1 189 ? 4.541 10.465 36.250 1.00 81.38 189 PRO A C 1
ATOM 1474 O O . PRO A 1 189 ? 5.215 10.211 35.256 1.00 81.38 189 PRO A O 1
ATOM 1477 N N . TRP A 1 190 ? 5.066 11.011 37.353 1.00 83.25 190 TRP A N 1
ATOM 1478 C CA . TRP A 1 190 ? 6.456 11.480 37.466 1.00 83.25 190 TRP A CA 1
ATOM 1479 C C . TRP A 1 190 ? 7.487 10.447 37.010 1.00 83.25 190 TRP A C 1
ATOM 1481 O O . TRP A 1 190 ? 8.331 10.779 36.193 1.00 83.25 190 TRP A O 1
ATOM 1491 N N . VAL A 1 191 ? 7.339 9.176 37.396 1.00 78.88 191 VAL A N 1
ATOM 1492 C CA . VAL A 1 191 ? 8.228 8.091 36.937 1.00 78.88 191 VAL A CA 1
ATOM 1493 C C . VAL A 1 191 ? 8.244 7.975 35.408 1.00 78.88 191 VAL A C 1
ATOM 1495 O O . VAL A 1 191 ? 9.306 7.907 34.798 1.00 78.88 191 VAL A O 1
ATOM 1498 N N . SER A 1 192 ? 7.074 8.015 34.757 1.00 74.62 192 SER A N 1
ATOM 1499 C CA . SER A 1 192 ? 7.006 7.973 33.290 1.00 74.62 192 SER A CA 1
ATOM 1500 C C . SER A 1 192 ? 7.584 9.230 32.644 1.00 74.62 192 SER A C 1
ATOM 1502 O O . SER A 1 192 ? 8.041 9.138 31.507 1.00 74.62 192 SER A O 1
ATOM 1504 N N . VAL A 1 193 ? 7.494 10.387 33.303 1.00 79.19 193 VAL A N 1
ATOM 1505 C CA . VAL A 1 193 ? 8.081 11.633 32.804 1.00 79.19 193 VAL A CA 1
ATOM 1506 C C . VAL A 1 193 ? 9.600 11.554 32.884 1.00 79.19 193 VAL A C 1
ATOM 1508 O O . VAL A 1 193 ? 10.253 11.736 31.864 1.00 79.19 193 VAL A O 1
ATOM 1511 N N . THR A 1 194 ? 10.152 11.191 34.043 1.00 77.81 194 THR A N 1
ATOM 1512 C CA . THR A 1 194 ? 11.598 11.079 34.261 1.00 77.81 194 THR A CA 1
ATOM 1513 C C . THR A 1 194 ? 12.236 10.093 33.290 1.00 77.81 194 THR A C 1
ATOM 1515 O O . THR A 1 194 ? 13.198 10.448 32.621 1.00 77.81 194 THR A O 1
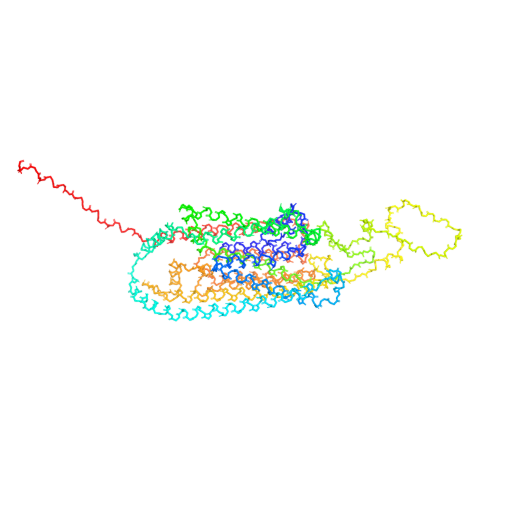ATOM 1518 N N . VAL A 1 195 ? 11.656 8.898 33.117 1.00 73.50 195 VAL A N 1
ATOM 1519 C CA . VAL A 1 195 ? 12.168 7.906 32.154 1.00 73.50 195 VAL A CA 1
ATOM 1520 C C . VAL A 1 195 ? 12.203 8.471 30.730 1.00 73.50 195 VAL A C 1
ATOM 1522 O O . VAL A 1 195 ? 13.190 8.296 30.026 1.00 73.50 195 VAL A O 1
ATOM 1525 N N . LYS A 1 196 ? 11.158 9.189 30.299 1.00 79.25 196 LYS A N 1
ATOM 1526 C CA . LYS A 1 196 ? 11.108 9.784 28.952 1.00 79.25 196 LYS A CA 1
ATOM 1527 C C . LYS A 1 196 ? 12.114 10.914 28.770 1.00 79.25 196 LYS A C 1
ATOM 1529 O O . LYS A 1 196 ? 12.684 11.017 27.694 1.00 79.25 196 LYS A O 1
ATOM 1534 N N . VAL A 1 197 ? 12.336 11.727 29.800 1.00 81.00 197 VAL A N 1
ATOM 1535 C CA . VAL A 1 197 ? 13.360 12.781 29.786 1.00 81.00 197 VAL A CA 1
ATOM 1536 C C . VAL A 1 197 ? 14.754 12.170 29.680 1.00 81.00 197 VAL A C 1
ATOM 1538 O O . VAL A 1 197 ? 15.531 12.613 28.846 1.00 81.00 197 VAL A O 1
ATOM 1541 N N . VAL A 1 198 ? 15.052 11.121 30.454 1.00 76.69 198 VAL A N 1
ATOM 1542 C CA . VAL A 1 198 ? 16.345 10.418 30.381 1.00 76.69 198 VAL A CA 1
ATOM 1543 C C . VAL A 1 198 ? 16.565 9.824 28.989 1.00 76.69 198 VAL A C 1
ATOM 1545 O O . VAL A 1 198 ? 17.623 10.029 28.405 1.00 76.69 198 VAL A O 1
ATOM 1548 N N . ILE A 1 199 ? 15.551 9.158 28.421 1.00 74.75 199 ILE A N 1
ATOM 1549 C CA . ILE A 1 199 ? 15.619 8.623 27.051 1.00 74.75 199 ILE A CA 1
ATOM 1550 C C . ILE A 1 199 ? 15.845 9.751 26.036 1.00 74.75 199 ILE A C 1
ATOM 1552 O O . ILE A 1 199 ? 16.721 9.630 25.189 1.00 74.75 199 ILE A O 1
ATOM 1556 N N . ALA A 1 200 ? 15.093 10.852 26.125 1.00 76.94 200 ALA A N 1
ATOM 1557 C CA . ALA A 1 200 ? 15.233 11.977 25.202 1.00 76.94 200 ALA A CA 1
ATOM 1558 C C . ALA A 1 200 ? 16.613 12.640 25.292 1.00 76.94 200 ALA A C 1
ATOM 1560 O O . ALA A 1 200 ? 17.192 12.952 24.259 1.00 76.94 200 ALA A O 1
ATOM 1561 N N . MET A 1 201 ? 17.161 12.811 26.501 1.00 84.75 201 MET A N 1
ATOM 1562 C CA . MET A 1 201 ? 18.513 13.344 26.703 1.00 84.75 201 MET A CA 1
ATOM 1563 C C . MET A 1 201 ? 19.573 12.420 26.105 1.00 84.75 201 MET A C 1
ATOM 1565 O O . MET A 1 201 ? 20.468 12.896 25.416 1.00 84.75 201 MET A O 1
ATOM 1569 N N . LEU A 1 202 ? 19.452 11.106 26.312 1.00 78.56 202 LEU A N 1
ATOM 1570 C CA . LEU A 1 202 ? 20.376 10.133 25.730 1.00 78.56 202 LEU A CA 1
ATOM 1571 C C . LEU A 1 202 ? 20.304 10.143 24.195 1.00 78.56 202 LEU A C 1
ATOM 1573 O O . LEU A 1 202 ? 21.337 10.209 23.538 1.00 78.56 202 LEU A O 1
ATOM 1577 N N . MET A 1 203 ? 19.096 10.153 23.620 1.00 77.50 203 MET A N 1
ATOM 1578 C CA . MET A 1 203 ? 18.904 10.254 22.167 1.00 77.50 203 MET A CA 1
ATOM 1579 C C . MET A 1 203 ? 19.428 11.576 21.599 1.00 77.50 203 MET A C 1
ATOM 1581 O O . MET A 1 203 ? 20.002 11.571 20.517 1.00 77.50 203 MET A O 1
ATOM 1585 N N . LEU A 1 204 ? 19.260 12.690 22.318 1.00 87.75 204 LEU A N 1
ATOM 1586 C CA . LEU A 1 204 ? 19.774 13.994 21.906 1.00 87.75 204 LEU A CA 1
ATOM 1587 C C . LEU A 1 204 ? 21.305 14.012 21.906 1.00 87.75 204 LEU A C 1
ATOM 1589 O O . LEU A 1 204 ? 21.890 14.466 20.933 1.00 87.75 204 LEU A O 1
ATOM 1593 N N . LEU A 1 205 ? 21.953 13.491 22.953 1.00 87.38 205 LEU A N 1
ATOM 1594 C CA . LEU A 1 205 ? 23.416 13.425 23.032 1.00 87.38 205 LEU A CA 1
ATOM 1595 C C . LEU A 1 205 ? 24.003 12.539 21.926 1.00 87.38 205 LEU A C 1
ATOM 1597 O O . LEU A 1 205 ? 24.913 12.968 21.223 1.00 87.38 205 LEU A O 1
ATOM 1601 N N . VAL A 1 206 ? 23.439 11.343 21.724 1.00 82.94 206 VAL A N 1
ATOM 1602 C CA . VAL A 1 206 ? 23.850 10.434 20.639 1.00 82.94 206 VAL A CA 1
ATOM 1603 C C . VAL A 1 206 ? 23.582 11.062 19.268 1.00 82.94 206 VAL A C 1
ATOM 1605 O O . VAL A 1 206 ? 24.422 10.988 18.377 1.00 82.94 206 VAL A O 1
ATOM 1608 N N . GLY A 1 207 ? 22.434 11.719 19.096 1.00 81.69 207 GLY A N 1
ATOM 1609 C CA . GLY A 1 207 ? 22.072 12.394 17.853 1.00 81.69 207 GLY A CA 1
ATOM 1610 C C . GLY A 1 207 ? 22.994 13.566 17.518 1.00 81.69 207 GLY A C 1
ATOM 1611 O O . GLY A 1 207 ? 23.432 13.680 16.381 1.00 81.69 207 GLY A O 1
ATOM 1612 N N . LEU A 1 208 ? 23.339 14.401 18.503 1.00 88.44 208 LEU A N 1
ATOM 1613 C CA . LEU A 1 208 ? 24.280 15.517 18.347 1.00 88.44 208 LEU A CA 1
ATOM 1614 C C . LEU A 1 208 ? 25.709 15.046 18.053 1.00 88.44 208 LEU A C 1
ATOM 1616 O O . LEU A 1 208 ? 26.420 15.718 17.307 1.00 88.44 208 LEU A O 1
ATOM 1620 N N . PHE A 1 209 ? 26.111 13.900 18.609 1.00 84.19 209 PHE A N 1
ATOM 1621 C CA . PHE A 1 209 ? 27.377 13.245 18.283 1.00 84.19 209 PHE A CA 1
ATOM 1622 C C . PHE A 1 209 ? 27.391 12.765 16.823 1.00 84.19 209 PHE A C 1
ATOM 1624 O O . PHE A 1 209 ? 28.277 13.140 16.061 1.00 84.19 209 PHE A O 1
ATOM 1631 N N . PHE A 1 210 ? 26.368 12.021 16.385 1.00 81.00 210 PHE A N 1
ATOM 1632 C CA . PHE A 1 210 ? 26.283 11.528 15.002 1.00 81.00 210 PHE A CA 1
ATOM 1633 C C . PHE A 1 210 ? 26.060 12.626 13.957 1.00 81.00 210 PHE A C 1
ATOM 1635 O O . PHE A 1 210 ? 26.572 12.523 12.848 1.00 81.00 210 PHE A O 1
ATOM 1642 N N . ALA A 1 211 ? 25.352 13.699 14.307 1.00 83.62 211 ALA A N 1
ATOM 1643 C CA . ALA A 1 211 ? 25.182 14.868 13.447 1.00 83.62 211 ALA A CA 1
ATOM 1644 C C . ALA A 1 211 ? 26.423 15.781 13.421 1.00 83.62 211 ALA A C 1
ATOM 1646 O O . ALA A 1 211 ? 26.360 16.857 12.833 1.00 83.62 211 ALA A O 1
ATOM 1647 N N . ARG A 1 212 ? 27.518 15.392 14.097 1.00 84.56 212 ARG A N 1
ATOM 1648 C CA . ARG A 1 212 ? 28.775 16.154 14.208 1.00 84.56 212 ARG A CA 1
ATOM 1649 C C . ARG A 1 212 ? 28.598 17.571 14.759 1.00 84.56 212 ARG A C 1
ATOM 1651 O O . ARG A 1 212 ? 29.429 18.442 14.542 1.00 84.56 212 ARG A O 1
ATOM 1658 N N . VAL A 1 213 ? 27.515 17.812 15.500 1.00 83.75 213 VAL A N 1
ATOM 1659 C CA . VAL A 1 213 ? 27.259 19.110 16.143 1.00 83.75 213 VAL A CA 1
ATOM 1660 C C . VAL A 1 213 ? 28.135 19.255 17.383 1.00 83.75 213 VAL A C 1
ATOM 1662 O O . VAL A 1 213 ? 28.630 20.338 17.680 1.00 83.75 213 VAL A O 1
ATOM 1665 N N . ILE A 1 214 ? 28.338 18.152 18.108 1.00 81.00 214 ILE A N 1
ATOM 1666 C CA . ILE A 1 214 ? 29.309 18.080 19.197 1.00 81.00 214 ILE A CA 1
ATOM 1667 C C . ILE A 1 214 ? 30.618 17.548 18.605 1.00 81.00 214 ILE A C 1
ATOM 1669 O O . ILE A 1 214 ? 30.904 16.355 18.664 1.00 81.00 214 ILE A O 1
ATOM 1673 N N . THR A 1 215 ? 31.420 18.440 18.026 1.00 62.81 215 THR A N 1
ATOM 1674 C CA . THR A 1 215 ? 32.842 18.180 17.775 1.00 62.81 215 THR A CA 1
ATOM 1675 C C . THR A 1 215 ? 33.569 18.311 19.106 1.00 62.81 215 THR A C 1
ATOM 1677 O O . THR A 1 215 ? 34.078 19.374 19.464 1.00 62.81 215 THR A O 1
ATOM 1680 N N . THR A 1 216 ? 33.556 17.258 19.919 1.00 58.16 216 THR A N 1
ATOM 1681 C CA . THR A 1 216 ? 34.488 17.219 21.045 1.00 58.16 216 THR A CA 1
ATOM 1682 C C . THR A 1 216 ? 35.889 17.147 20.462 1.00 58.16 216 THR A C 1
ATOM 1684 O O . THR A 1 216 ? 36.190 16.207 19.735 1.00 58.16 216 THR A O 1
ATOM 1687 N N . SER A 1 217 ? 36.767 18.067 20.856 1.00 60.22 217 SER A N 1
ATOM 1688 C CA . SER A 1 217 ? 38.223 18.037 20.620 1.00 60.22 217 SER A CA 1
ATOM 1689 C C . SER A 1 217 ? 38.937 16.798 21.206 1.00 60.22 217 SER A C 1
ATOM 1691 O O . SER A 1 217 ? 40.149 16.799 21.368 1.00 60.22 217 SER A O 1
ATOM 1693 N N . VAL A 1 218 ? 38.165 15.789 21.614 1.00 58.62 218 VAL A N 1
ATOM 1694 C CA . VAL A 1 218 ? 38.542 14.502 22.211 1.00 58.62 218 VAL A CA 1
ATOM 1695 C C . VAL A 1 218 ? 38.286 13.357 21.217 1.00 58.62 218 VAL A C 1
ATOM 1697 O O . VAL A 1 218 ? 38.639 12.214 21.478 1.00 58.62 218 VAL A O 1
ATOM 1700 N N . ILE A 1 219 ? 37.640 13.635 20.081 1.00 60.56 219 ILE A N 1
ATOM 1701 C CA . ILE A 1 219 ? 37.494 12.662 19.001 1.00 60.56 219 ILE A CA 1
ATOM 1702 C C . ILE A 1 219 ? 38.838 12.651 18.279 1.00 60.56 219 ILE A C 1
ATOM 1704 O O . ILE A 1 219 ? 39.128 13.561 17.509 1.00 60.56 219 ILE A O 1
ATOM 1708 N N . ASP A 1 220 ? 39.675 11.664 18.606 1.00 65.00 220 ASP A N 1
ATOM 1709 C CA . ASP A 1 220 ? 40.940 11.428 17.912 1.00 65.00 220 ASP A CA 1
ATOM 1710 C C . ASP A 1 220 ? 40.714 11.401 16.393 1.00 65.00 220 ASP A C 1
ATOM 1712 O O . ASP A 1 220 ? 39.673 10.936 15.918 1.00 65.00 220 ASP A O 1
ATOM 1716 N N . GLU A 1 221 ? 41.722 11.835 15.634 1.00 72.88 221 GLU A N 1
ATOM 1717 C CA . GLU A 1 221 ? 41.764 11.851 14.159 1.00 72.88 221 GLU A CA 1
ATOM 1718 C C . GLU A 1 221 ? 41.287 10.516 13.537 1.00 72.88 221 GLU A C 1
ATOM 1720 O O . GLU A 1 221 ? 40.657 10.475 12.480 1.00 72.88 221 GLU A O 1
ATOM 1725 N N . TYR A 1 222 ? 41.475 9.414 14.271 1.00 69.94 222 TYR A N 1
ATOM 1726 C CA . TYR A 1 222 ? 40.985 8.077 13.945 1.00 69.94 222 TYR A CA 1
ATOM 1727 C C . TYR A 1 222 ? 39.449 7.961 13.841 1.00 69.94 222 TYR A C 1
ATOM 1729 O O . TYR A 1 222 ? 38.928 7.336 12.916 1.00 69.94 222 TYR A O 1
ATOM 1737 N N . TRP A 1 223 ? 38.694 8.560 14.766 1.00 68.25 223 TRP A N 1
ATOM 1738 C CA . TRP A 1 223 ? 37.227 8.503 14.750 1.00 68.25 223 TRP A CA 1
ATOM 1739 C C . TRP A 1 223 ? 36.621 9.421 13.688 1.00 68.25 223 TRP A C 1
ATOM 1741 O O . TRP A 1 223 ? 35.567 9.086 13.147 1.00 68.25 223 TRP A O 1
ATOM 1751 N N . GLU A 1 224 ? 37.271 10.539 13.354 1.00 70.75 224 GLU A N 1
ATOM 1752 C CA . GLU A 1 224 ? 36.853 11.364 12.215 1.00 70.75 224 GLU A CA 1
ATOM 1753 C C . GLU A 1 224 ? 37.027 10.619 10.890 1.00 70.75 224 GLU A C 1
ATOM 1755 O O . GLU A 1 224 ? 36.107 10.628 10.070 1.00 70.75 224 GLU A O 1
ATOM 1760 N N . ALA A 1 225 ? 38.139 9.903 10.696 1.00 70.56 225 ALA A N 1
ATOM 1761 C CA . ALA A 1 225 ? 38.335 9.048 9.524 1.00 70.56 225 ALA A CA 1
ATOM 1762 C C . ALA A 1 225 ? 37.259 7.946 9.432 1.00 70.56 225 ALA A C 1
ATOM 1764 O O . ALA A 1 225 ? 36.676 7.711 8.373 1.00 70.56 225 ALA A O 1
ATOM 1765 N N . TYR A 1 226 ? 36.907 7.324 10.560 1.00 66.38 226 TYR A N 1
ATOM 1766 C CA . TYR A 1 226 ? 35.865 6.295 10.596 1.00 66.38 226 TYR A CA 1
ATOM 1767 C C . TYR A 1 226 ? 34.454 6.856 10.330 1.00 66.38 226 TYR A C 1
ATOM 1769 O O . TYR A 1 226 ? 33.696 6.321 9.517 1.00 66.38 226 TYR A O 1
ATOM 1777 N N . LEU A 1 227 ? 34.085 7.964 10.981 1.00 67.94 227 LEU A N 1
ATOM 1778 C CA . LEU A 1 227 ? 32.778 8.606 10.801 1.00 67.94 227 LEU A CA 1
ATOM 1779 C C . LEU A 1 227 ? 32.634 9.264 9.426 1.00 67.94 227 LEU A C 1
ATOM 1781 O O . LEU A 1 227 ? 31.510 9.394 8.941 1.00 67.94 227 LEU A O 1
ATOM 1785 N N . SER A 1 228 ? 33.730 9.701 8.802 1.00 70.56 228 SER A N 1
ATOM 1786 C CA . SER A 1 228 ? 33.736 10.186 7.416 1.00 70.56 228 SER A CA 1
ATOM 1787 C C . SER A 1 228 ? 33.586 9.054 6.408 1.00 70.56 228 SER A C 1
ATOM 1789 O O . SER A 1 228 ? 32.825 9.225 5.457 1.00 70.56 228 SER A O 1
ATOM 1791 N N . GLY A 1 229 ? 34.157 7.876 6.677 1.00 63.69 229 GLY A N 1
ATOM 1792 C CA . GLY A 1 229 ? 33.923 6.663 5.886 1.00 63.69 229 GLY A CA 1
ATOM 1793 C C . GLY A 1 229 ? 32.459 6.203 5.865 1.00 63.69 229 GLY A C 1
ATOM 1794 O O . GLY A 1 229 ? 31.980 5.712 4.847 1.00 63.69 229 GLY A O 1
ATOM 1795 N N . LEU A 1 230 ? 31.706 6.424 6.951 1.00 55.28 230 LEU A N 1
ATOM 1796 C CA . LEU A 1 230 ? 30.269 6.107 7.019 1.00 55.28 230 LEU A CA 1
ATOM 1797 C C . LEU A 1 230 ? 29.357 7.146 6.324 1.00 55.28 230 LEU A C 1
ATOM 1799 O O . LEU A 1 230 ? 28.145 6.931 6.210 1.00 55.28 230 LEU A O 1
ATOM 1803 N N . GLY A 1 231 ? 29.924 8.256 5.842 1.00 68.50 231 GLY A N 1
ATOM 1804 C CA . GLY A 1 231 ? 29.262 9.229 4.972 1.00 68.50 231 GLY A CA 1
ATOM 1805 C C . GLY A 1 231 ? 28.021 9.925 5.553 1.00 68.50 231 GLY A C 1
ATOM 1806 O O . GLY A 1 231 ? 27.821 10.037 6.764 1.00 68.50 231 GLY A O 1
ATOM 1807 N N . SER A 1 232 ? 27.154 10.395 4.649 1.00 69.31 232 SER A N 1
ATOM 1808 C CA . SER A 1 232 ? 25.932 11.166 4.946 1.00 69.31 232 SER A CA 1
ATOM 1809 C C . SER A 1 232 ? 24.858 10.383 5.715 1.00 69.31 232 SER A C 1
ATOM 1811 O O . SER A 1 232 ? 23.920 10.973 6.262 1.00 69.31 232 SER A O 1
ATOM 1813 N N . PHE A 1 233 ? 24.980 9.055 5.792 1.00 60.28 233 PHE A N 1
ATOM 1814 C CA . PHE A 1 233 ? 24.039 8.202 6.512 1.00 60.28 233 PHE A CA 1
ATOM 1815 C C . PHE A 1 233 ? 24.068 8.461 8.024 1.00 60.28 233 PHE A C 1
ATOM 1817 O O . PHE A 1 233 ? 23.009 8.614 8.637 1.00 60.28 233 PHE A O 1
ATOM 1824 N N . VAL A 1 234 ? 25.260 8.556 8.626 1.00 69.75 234 VAL A N 1
ATOM 1825 C CA . VAL A 1 234 ? 25.408 8.792 10.075 1.00 69.75 234 VAL A CA 1
ATOM 1826 C C . VAL A 1 234 ? 24.913 10.181 10.453 1.00 69.75 234 VAL A C 1
ATOM 1828 O O . VAL A 1 234 ? 24.185 10.323 11.435 1.00 69.75 234 VAL A O 1
ATOM 1831 N N . GLU A 1 235 ? 25.207 11.185 9.629 1.00 75.69 235 GLU A N 1
ATOM 1832 C CA . GLU A 1 235 ? 24.696 12.544 9.821 1.00 75.69 235 GLU A CA 1
ATOM 1833 C C . GLU A 1 235 ? 23.162 12.573 9.756 1.00 75.69 235 GLU A C 1
ATOM 1835 O O . GLU A 1 235 ? 22.505 13.128 10.642 1.00 75.69 235 GLU A O 1
ATOM 1840 N N . THR A 1 236 ? 22.571 11.892 8.767 1.00 70.44 236 THR A N 1
ATOM 1841 C CA . THR A 1 236 ? 21.111 11.775 8.625 1.00 70.44 236 THR A CA 1
ATOM 1842 C C . THR A 1 236 ? 20.486 11.072 9.830 1.00 70.44 236 THR A C 1
ATOM 1844 O O . THR A 1 236 ? 19.479 11.536 10.371 1.00 70.44 236 THR A O 1
ATOM 1847 N N . LEU A 1 237 ? 21.090 9.977 10.302 1.00 71.31 237 LEU A N 1
ATOM 1848 C CA . LEU A 1 237 ? 20.642 9.267 11.498 1.00 71.31 237 LEU A CA 1
ATOM 1849 C C . LEU A 1 237 ? 20.722 10.163 12.743 1.00 71.31 237 LEU A C 1
ATOM 1851 O O . LEU A 1 237 ? 19.784 10.187 13.544 1.00 71.31 237 LEU A O 1
ATOM 1855 N N . GLY A 1 238 ? 21.803 10.934 12.883 1.00 75.81 238 GLY A N 1
ATOM 1856 C CA . GLY A 1 238 ? 21.976 11.919 13.948 1.00 75.81 238 GLY A CA 1
ATOM 1857 C C . GLY A 1 238 ? 20.859 12.962 13.962 1.00 75.81 238 GLY A C 1
ATOM 1858 O O . GLY A 1 238 ? 20.216 13.167 14.994 1.00 75.81 238 GLY A O 1
ATOM 1859 N N . LEU A 1 239 ? 20.543 13.545 12.801 1.00 77.56 239 LEU A N 1
ATOM 1860 C CA . LEU A 1 239 ? 19.433 14.492 12.643 1.00 77.56 239 LEU A CA 1
ATOM 1861 C C . LEU A 1 239 ? 18.079 13.866 13.007 1.00 77.56 239 LEU A C 1
ATOM 1863 O O . LEU A 1 239 ? 17.285 14.481 13.724 1.00 77.56 239 LEU A O 1
ATOM 1867 N N . VAL A 1 240 ? 17.819 12.626 12.581 1.00 72.56 240 VAL A N 1
ATOM 1868 C CA . VAL A 1 240 ? 16.589 11.898 12.933 1.00 72.56 240 VAL A CA 1
ATOM 1869 C C . VAL A 1 240 ? 16.476 11.703 14.449 1.00 72.56 240 VAL A C 1
ATOM 1871 O O . VAL A 1 240 ? 15.408 11.944 15.019 1.00 72.56 240 VAL A O 1
ATOM 1874 N N . LEU A 1 241 ? 17.561 11.320 15.128 1.00 74.00 241 LEU A N 1
ATOM 1875 C CA . LEU A 1 241 ? 17.577 11.161 16.585 1.00 74.00 241 LEU A CA 1
ATOM 1876 C C . LEU A 1 241 ? 17.313 12.483 17.316 1.00 74.00 241 LEU A C 1
ATOM 1878 O O . LEU A 1 241 ? 16.540 12.493 18.278 1.00 74.00 241 LEU A O 1
ATOM 1882 N N . ILE A 1 242 ? 17.879 13.596 16.836 1.00 82.56 242 ILE A N 1
ATOM 1883 C CA . ILE A 1 242 ? 17.625 14.941 17.377 1.00 82.56 242 ILE A CA 1
ATOM 1884 C C . ILE A 1 242 ? 16.141 15.308 17.235 1.00 82.56 242 ILE A C 1
ATOM 1886 O O . ILE A 1 242 ? 15.518 15.747 18.205 1.00 82.56 242 ILE A O 1
ATOM 1890 N N . ILE A 1 243 ? 15.544 15.079 16.059 1.00 77.06 243 ILE A N 1
ATOM 1891 C CA . ILE A 1 243 ? 14.117 15.345 15.817 1.00 77.06 243 ILE A CA 1
ATOM 1892 C C . ILE A 1 243 ? 13.247 14.505 16.761 1.00 77.06 243 ILE A C 1
ATOM 1894 O O . ILE A 1 243 ? 12.335 15.036 17.401 1.00 77.06 243 ILE A O 1
ATOM 1898 N N . ILE A 1 244 ? 13.538 13.207 16.903 1.00 72.50 244 ILE A N 1
ATOM 1899 C CA . ILE A 1 244 ? 12.793 12.317 17.804 1.00 72.50 244 ILE A CA 1
ATOM 1900 C C . ILE A 1 244 ? 12.928 12.778 19.260 1.00 72.50 244 ILE A C 1
ATOM 1902 O O . ILE A 1 244 ? 11.921 12.848 19.970 1.00 72.50 244 ILE A O 1
ATOM 1906 N N . ALA A 1 245 ? 14.133 13.139 19.708 1.00 76.81 245 ALA A N 1
ATOM 1907 C CA . ALA A 1 245 ? 14.351 13.677 21.046 1.00 76.81 245 ALA A CA 1
ATOM 1908 C C . ALA A 1 245 ? 13.524 14.954 21.277 1.00 76.81 245 ALA A C 1
ATOM 1910 O O . ALA A 1 245 ? 12.819 15.054 22.285 1.00 76.81 245 ALA A O 1
ATOM 1911 N N . GLY A 1 246 ? 13.514 15.879 20.311 1.00 81.88 246 GLY A N 1
ATOM 1912 C CA . GLY A 1 246 ? 12.685 17.087 20.334 1.00 81.88 246 GLY A CA 1
ATOM 1913 C C . GLY A 1 246 ? 11.187 16.787 20.464 1.00 81.88 246 GLY A C 1
ATOM 1914 O O . GLY A 1 246 ? 10.497 17.390 21.290 1.00 81.88 246 GLY A O 1
ATOM 1915 N N . LEU A 1 247 ? 10.681 15.792 19.728 1.00 77.62 247 LEU A N 1
ATOM 1916 C CA . LEU A 1 247 ? 9.291 15.338 19.838 1.00 77.62 247 LEU A CA 1
ATOM 1917 C C . LEU A 1 247 ? 8.978 14.732 21.215 1.00 77.62 247 LEU A C 1
ATOM 1919 O O . LEU A 1 247 ? 7.887 14.955 21.749 1.00 77.62 247 LEU A O 1
ATOM 1923 N N . ILE A 1 248 ? 9.917 14.000 21.827 1.00 75.44 248 ILE A N 1
ATOM 1924 C CA . ILE A 1 248 ? 9.748 13.466 23.187 1.00 75.44 248 ILE A CA 1
ATOM 1925 C C . ILE A 1 248 ? 9.736 14.604 24.216 1.00 75.44 248 ILE A C 1
ATOM 1927 O O . ILE A 1 248 ? 8.881 14.593 25.106 1.00 75.44 248 ILE A O 1
ATOM 1931 N N . PHE A 1 249 ? 10.610 15.608 24.091 1.00 87.19 249 PHE A N 1
ATOM 1932 C CA . PHE A 1 249 ? 10.588 16.789 24.961 1.00 87.19 249 PHE A CA 1
ATOM 1933 C C . PHE A 1 249 ? 9.278 17.564 24.837 1.00 87.19 249 PHE A C 1
ATOM 1935 O O . PHE A 1 249 ? 8.664 17.891 25.855 1.00 87.19 249 PHE A O 1
ATOM 1942 N N . LEU A 1 250 ? 8.789 17.778 23.612 1.00 86.62 250 LEU A N 1
ATOM 1943 C CA . LEU A 1 250 ? 7.485 18.392 23.370 1.00 86.62 250 LEU A CA 1
ATOM 1944 C C . LEU A 1 250 ? 6.363 17.577 24.028 1.00 86.62 250 LEU A C 1
ATOM 1946 O O . LEU A 1 250 ? 5.514 18.121 24.734 1.00 86.62 250 LEU A O 1
ATOM 1950 N N . TYR A 1 251 ? 6.382 16.255 23.862 1.00 82.75 251 TYR A N 1
ATOM 1951 C CA . TYR A 1 251 ? 5.425 15.355 24.498 1.00 82.75 251 TYR A CA 1
ATOM 1952 C C . TYR A 1 251 ? 5.471 15.451 26.034 1.00 82.75 251 TYR A C 1
ATOM 1954 O O . TYR A 1 251 ? 4.422 15.493 26.687 1.00 82.75 251 TYR A O 1
ATOM 1962 N N . VAL A 1 252 ? 6.667 15.521 26.628 1.00 84.69 252 VAL A N 1
ATOM 1963 C CA . VAL A 1 252 ? 6.857 15.722 28.072 1.00 84.69 252 VAL A CA 1
ATOM 1964 C C . VAL A 1 252 ? 6.291 17.074 28.512 1.00 84.69 252 VAL A C 1
ATOM 1966 O O . VAL A 1 252 ? 5.502 17.107 29.458 1.00 84.69 252 VAL A O 1
ATOM 1969 N N . ALA A 1 253 ? 6.600 18.160 27.800 1.00 89.44 253 ALA A N 1
ATOM 1970 C CA . ALA A 1 253 ? 6.074 19.494 28.086 1.00 89.44 253 ALA A CA 1
ATOM 1971 C C . ALA A 1 253 ? 4.533 19.512 28.074 1.00 89.44 253 ALA A C 1
ATOM 1973 O O . ALA A 1 253 ? 3.894 20.048 28.985 1.00 89.44 253 ALA A O 1
ATOM 1974 N N . ILE A 1 254 ? 3.914 18.824 27.107 1.00 87.06 254 ILE A N 1
ATOM 1975 C CA . ILE A 1 254 ? 2.457 18.666 27.033 1.00 87.06 254 ILE A CA 1
ATOM 1976 C C . ILE A 1 254 ? 1.925 17.869 28.242 1.00 87.06 254 ILE A C 1
ATOM 1978 O O . ILE A 1 254 ? 0.907 18.254 28.823 1.00 87.06 254 ILE A O 1
ATOM 1982 N N . ILE A 1 255 ? 2.601 16.796 28.680 1.00 87.94 255 ILE A N 1
ATOM 1983 C CA . ILE A 1 255 ? 2.191 16.008 29.861 1.00 87.94 255 ILE A CA 1
ATOM 1984 C C . ILE A 1 255 ? 2.232 16.811 31.160 1.00 87.94 255 ILE A C 1
ATOM 1986 O O . ILE A 1 255 ? 1.404 16.560 32.045 1.00 87.94 255 ILE A O 1
ATOM 1990 N N . LEU A 1 256 ? 3.173 17.740 31.322 1.00 91.19 256 LEU A N 1
ATOM 1991 C CA . LEU A 1 256 ? 3.299 18.504 32.566 1.00 91.19 256 LEU A CA 1
ATOM 1992 C C . LEU A 1 256 ? 2.045 19.354 32.828 1.00 91.19 256 LEU A C 1
ATOM 1994 O O . LEU A 1 256 ? 1.583 19.462 33.968 1.00 91.19 256 LEU A O 1
ATOM 1998 N N . THR A 1 257 ? 1.392 19.845 31.771 1.00 92.75 257 THR A N 1
ATOM 1999 C CA . THR A 1 257 ? 0.167 20.644 31.893 1.00 92.75 257 THR A CA 1
ATOM 2000 C C . THR A 1 257 ? -1.103 19.785 31.971 1.00 92.75 257 THR A C 1
ATOM 2002 O O . THR A 1 257 ? -1.279 18.786 31.272 1.00 92.75 257 THR A O 1
ATOM 2005 N N . ARG A 1 258 ? -2.081 20.195 32.794 1.00 87.44 258 ARG A N 1
ATOM 2006 C CA . ARG A 1 258 ? -3.378 19.492 32.896 1.00 87.44 258 ARG A CA 1
ATOM 2007 C C . ARG A 1 258 ? -4.176 19.547 31.588 1.00 87.44 258 ARG A C 1
ATOM 2009 O O . ARG A 1 258 ? -4.851 18.577 31.244 1.00 87.44 258 ARG A O 1
ATOM 2016 N N . LYS A 1 259 ? -4.115 20.678 30.872 1.00 90.25 259 LYS A N 1
ATOM 2017 C CA . LYS A 1 259 ? -4.742 20.837 29.550 1.00 90.25 259 LYS A CA 1
ATOM 2018 C C . LYS A 1 259 ? -4.083 19.898 28.537 1.00 90.25 259 LYS A C 1
ATOM 2020 O O . LYS A 1 259 ? -4.800 19.157 27.871 1.00 90.25 259 LYS A O 1
ATOM 2025 N N . GLY A 1 260 ? -2.752 19.841 28.506 1.00 86.69 260 GLY A N 1
ATOM 2026 C CA . GLY A 1 260 ? -2.012 18.949 27.622 1.00 86.69 260 GLY A CA 1
ATOM 2027 C C . GLY A 1 260 ? -2.281 17.469 27.893 1.00 86.69 260 GLY A C 1
ATOM 2028 O O . GLY A 1 260 ? -2.536 16.731 26.949 1.00 86.69 260 GLY A O 1
ATOM 2029 N N . ARG A 1 261 ? -2.404 17.027 29.154 1.00 82.75 261 ARG A N 1
ATOM 2030 C CA . ARG A 1 261 ? -2.845 15.645 29.461 1.00 82.75 261 ARG A CA 1
ATOM 2031 C C . ARG A 1 261 ? -4.239 15.318 28.932 1.00 82.75 261 ARG A C 1
ATOM 2033 O O . ARG A 1 261 ? -4.452 14.214 28.441 1.00 82.75 261 ARG A O 1
ATOM 2040 N N . LYS A 1 262 ? -5.189 16.258 29.004 1.00 82.25 262 LYS A N 1
ATOM 2041 C CA . LYS A 1 262 ? -6.519 16.070 28.395 1.00 82.25 262 LYS A CA 1
ATOM 2042 C C . LYS A 1 262 ? -6.423 15.967 26.875 1.00 82.25 262 LYS A C 1
ATOM 2044 O O . LYS A 1 262 ? -7.099 15.127 26.290 1.00 82.25 262 LYS A O 1
ATOM 2049 N N . VAL A 1 263 ? -5.594 16.801 26.247 1.00 82.69 263 VAL A N 1
ATOM 2050 C CA . VAL A 1 263 ? -5.344 16.749 24.800 1.00 82.69 263 VAL A CA 1
ATOM 2051 C C . VAL A 1 263 ? -4.703 15.415 24.419 1.00 82.69 263 VAL A C 1
ATOM 2053 O O . VAL A 1 263 ? -5.240 14.732 23.561 1.00 82.69 263 VAL A O 1
ATOM 2056 N N . LEU A 1 264 ? -3.651 14.975 25.111 1.00 78.50 264 LEU A N 1
ATOM 2057 C CA . LEU A 1 264 ? -2.999 13.682 24.883 1.00 78.50 264 LEU A CA 1
ATOM 2058 C C . LEU A 1 264 ? -3.940 12.503 25.094 1.00 78.50 264 LEU A C 1
ATOM 2060 O O . LEU A 1 264 ? -3.876 11.541 24.340 1.00 78.50 264 LEU A O 1
ATOM 2064 N N . TRP A 1 265 ? -4.833 12.566 26.081 1.00 81.56 265 TRP A N 1
ATOM 2065 C CA . TRP A 1 265 ? -5.849 11.536 26.268 1.00 81.56 265 TRP A CA 1
ATOM 2066 C C . TRP A 1 265 ? -6.844 11.519 25.103 1.00 81.56 265 TRP A C 1
ATOM 2068 O O . TRP A 1 265 ? -7.140 10.449 24.579 1.00 81.56 265 TRP A O 1
ATOM 2078 N N . LYS A 1 266 ? -7.304 12.690 24.638 1.00 80.69 266 LYS A N 1
ATOM 2079 C CA . LYS A 1 266 ? -8.168 12.799 23.452 1.00 80.69 266 LYS A CA 1
ATOM 2080 C C . LYS A 1 266 ? -7.468 12.299 22.194 1.00 80.69 266 LYS A C 1
ATOM 2082 O O . LYS A 1 266 ? -8.084 11.547 21.453 1.00 80.69 266 LYS A O 1
ATOM 2087 N N . ILE A 1 267 ? -6.204 12.667 21.982 1.00 76.44 267 ILE A N 1
ATOM 2088 C CA . ILE A 1 267 ? -5.377 12.173 20.876 1.00 76.44 267 ILE A CA 1
ATOM 2089 C C . ILE A 1 267 ? -5.227 10.662 21.005 1.00 76.44 267 ILE A C 1
ATOM 2091 O O . ILE A 1 267 ? -5.540 9.959 20.066 1.00 76.44 267 ILE A O 1
ATOM 2095 N N . LYS A 1 268 ? -4.859 10.124 22.169 1.00 76.81 268 LYS A N 1
ATOM 2096 C CA . LYS A 1 268 ? -4.733 8.675 22.381 1.00 76.81 268 LYS A CA 1
ATOM 2097 C C . LYS A 1 268 ? -6.049 7.939 22.134 1.00 76.81 268 LYS A C 1
ATOM 2099 O O . LYS A 1 268 ? -6.034 6.880 21.521 1.00 76.81 268 LYS A O 1
ATOM 2104 N N . ALA A 1 269 ? -7.177 8.479 22.588 1.00 74.88 269 ALA A N 1
ATOM 2105 C CA . ALA A 1 269 ? -8.496 7.903 22.348 1.00 74.88 269 ALA A CA 1
ATOM 2106 C C . ALA A 1 269 ? -8.883 7.984 20.863 1.00 74.88 269 ALA A C 1
ATOM 2108 O O . ALA A 1 269 ? -9.398 7.017 20.306 1.00 74.88 269 ALA A O 1
ATOM 2109 N N . PHE A 1 270 ? -8.594 9.112 20.211 1.00 78.88 270 PHE A N 1
ATOM 2110 C CA . PHE A 1 270 ? -8.795 9.324 18.782 1.00 78.88 270 PHE A CA 1
ATOM 2111 C C . PHE A 1 270 ? -7.931 8.359 17.966 1.00 78.88 270 PHE A C 1
ATOM 2113 O O . PHE A 1 270 ? -8.464 7.561 17.200 1.00 78.88 270 PHE A O 1
ATOM 2120 N N . THR A 1 271 ? -6.620 8.356 18.189 1.00 73.31 271 THR A N 1
ATOM 2121 C CA . THR A 1 271 ? -5.663 7.448 17.567 1.00 73.31 271 THR A CA 1
ATOM 2122 C C . THR A 1 271 ? -6.065 6.010 17.849 1.00 73.31 271 THR A C 1
ATOM 2124 O O . THR A 1 271 ? -6.285 5.280 16.909 1.00 73.31 271 THR A O 1
ATOM 2127 N N . SER A 1 272 ? -6.333 5.583 19.081 1.00 71.06 272 SER A N 1
ATOM 2128 C CA . SER A 1 272 ? -6.779 4.201 19.335 1.00 71.06 272 SER A CA 1
ATOM 2129 C C . SER A 1 272 ? -8.071 3.824 18.596 1.00 71.06 272 SER A C 1
ATOM 2131 O O . SER A 1 272 ? -8.249 2.655 18.260 1.00 71.06 272 SER A O 1
ATOM 2133 N N . LYS A 1 273 ? -8.973 4.781 18.343 1.00 78.62 273 LYS A N 1
ATOM 2134 C CA . LYS A 1 273 ? -10.227 4.548 17.614 1.00 78.62 273 LYS A CA 1
ATOM 2135 C C . LYS A 1 273 ? -10.019 4.468 16.099 1.00 78.62 273 LYS A C 1
ATOM 2137 O O . LYS A 1 273 ? -10.662 3.650 15.443 1.00 78.62 273 LYS A O 1
ATOM 2142 N N . TYR A 1 274 ? -9.163 5.321 15.540 1.00 82.50 274 TYR A N 1
ATOM 2143 C CA . TYR A 1 274 ? -8.985 5.463 14.091 1.00 82.50 274 TYR A CA 1
ATOM 2144 C C . TYR A 1 274 ? -7.708 4.814 13.555 1.00 82.50 274 TYR A C 1
ATOM 2146 O O . TYR A 1 274 ? -7.641 4.545 12.364 1.00 82.50 274 TYR A O 1
ATOM 2154 N N . PHE A 1 275 ? -6.728 4.504 14.401 1.00 81.94 275 PHE A N 1
ATOM 2155 C CA . PHE A 1 275 ? -5.400 4.031 14.009 1.00 81.94 275 PHE A CA 1
ATOM 2156 C C . PHE A 1 275 ? -5.482 2.759 13.191 1.00 81.94 275 PHE A C 1
ATOM 2158 O O . PHE A 1 275 ? -4.947 2.724 12.099 1.00 81.94 275 PHE A O 1
ATOM 2165 N N . THR A 1 276 ? -6.217 1.741 13.641 1.00 81.12 276 THR A N 1
ATOM 2166 C CA . THR A 1 276 ? -6.376 0.519 12.844 1.00 81.12 276 THR A CA 1
ATOM 2167 C C . THR A 1 276 ? -7.079 0.792 11.514 1.00 81.12 276 THR A C 1
ATOM 2169 O O . THR A 1 276 ? -6.768 0.134 10.535 1.00 81.12 276 THR A O 1
ATOM 2172 N N . ARG A 1 277 ? -7.990 1.772 11.431 1.00 82.69 277 ARG A N 1
ATOM 2173 C CA . ARG A 1 277 ? -8.633 2.138 10.156 1.00 82.69 277 ARG A CA 1
ATOM 2174 C C . ARG A 1 277 ? -7.652 2.831 9.217 1.00 82.69 277 ARG A C 1
ATOM 2176 O O . ARG A 1 277 ? -7.597 2.471 8.050 1.00 82.69 277 ARG A O 1
ATOM 2183 N N . ILE A 1 278 ? -6.874 3.782 9.736 1.00 83.56 278 ILE A N 1
ATOM 2184 C CA . ILE A 1 278 ? -5.807 4.475 9.002 1.00 83.56 278 ILE A CA 1
ATOM 2185 C C . 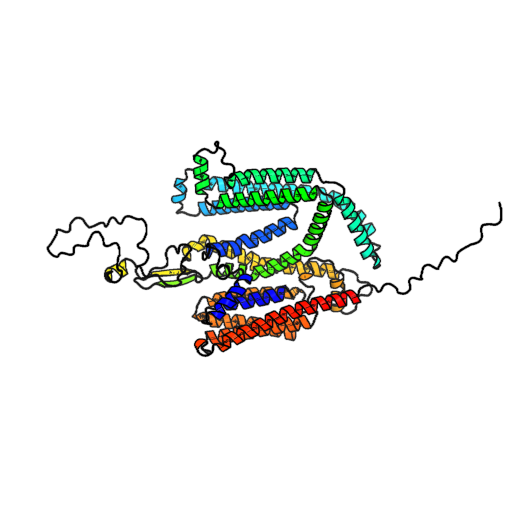ILE A 1 278 ? -4.743 3.471 8.561 1.00 83.56 278 ILE A C 1
ATOM 2187 O O . ILE A 1 278 ? -4.296 3.524 7.429 1.00 83.56 278 ILE A O 1
ATOM 2191 N N . LEU A 1 279 ? -4.392 2.521 9.424 1.00 85.56 279 LEU A N 1
ATOM 2192 C CA . LEU A 1 279 ? -3.457 1.446 9.135 1.00 85.56 279 LEU A CA 1
ATOM 2193 C C . LEU A 1 279 ? -3.974 0.551 8.014 1.00 85.56 279 LEU A C 1
ATOM 2195 O O . LEU A 1 279 ? -3.256 0.311 7.060 1.00 85.56 279 LEU A O 1
ATOM 2199 N N . LEU A 1 280 ? -5.208 0.055 8.122 1.00 84.56 280 LEU A N 1
ATOM 2200 C CA . LEU A 1 280 ? -5.812 -0.803 7.102 1.00 84.56 280 LEU A CA 1
ATOM 2201 C C . LEU A 1 280 ? -5.949 -0.073 5.765 1.00 84.56 280 LEU A C 1
ATOM 2203 O O . LEU A 1 280 ? -5.709 -0.671 4.721 1.00 84.56 280 LEU A O 1
ATOM 2207 N N . LEU A 1 281 ? -6.292 1.218 5.804 1.00 84.50 281 LEU A N 1
ATOM 2208 C CA . LEU A 1 281 ? -6.269 2.075 4.627 1.00 84.50 281 LEU A CA 1
ATOM 2209 C C . LEU A 1 281 ? -4.846 2.165 4.071 1.00 84.50 281 LEU A C 1
ATOM 2211 O O . LEU A 1 281 ? -4.651 1.855 2.909 1.00 84.50 281 LEU A O 1
ATOM 2215 N N . GLY A 1 282 ? -3.857 2.494 4.901 1.00 85.94 282 GLY A N 1
ATOM 2216 C CA . GLY A 1 282 ? -2.450 2.571 4.516 1.00 85.94 282 GLY A CA 1
ATOM 2217 C C . GLY A 1 282 ? -1.943 1.275 3.890 1.00 85.94 282 GLY A C 1
ATOM 2218 O O . GLY A 1 282 ? -1.356 1.325 2.821 1.00 85.94 282 GLY A O 1
ATOM 2219 N N . VAL A 1 283 ? -2.226 0.116 4.492 1.00 88.56 283 VAL A N 1
ATOM 2220 C CA . VAL A 1 283 ? -1.896 -1.201 3.926 1.00 88.56 283 VAL A CA 1
ATOM 2221 C C . VAL A 1 283 ? -2.547 -1.374 2.557 1.00 88.56 283 VAL A C 1
ATOM 2223 O O . VAL A 1 283 ? -1.879 -1.805 1.627 1.00 88.56 283 VAL A O 1
ATOM 2226 N N . ASN A 1 284 ? -3.827 -1.021 2.406 1.00 85.38 284 ASN A N 1
ATOM 2227 C CA . ASN A 1 284 ? -4.513 -1.144 1.121 1.00 85.38 284 ASN A CA 1
ATOM 2228 C C . ASN A 1 284 ? -3.930 -0.209 0.044 1.00 85.38 284 ASN A C 1
ATOM 2230 O O . ASN A 1 284 ? -3.840 -0.615 -1.113 1.00 85.38 284 ASN A O 1
ATOM 2234 N N . ILE A 1 285 ? -3.518 1.005 0.429 1.00 85.62 285 ILE A N 1
ATOM 2235 C CA . ILE A 1 285 ? -2.842 1.962 -0.456 1.00 85.62 285 ILE A CA 1
ATOM 2236 C C . ILE A 1 285 ? -1.452 1.433 -0.831 1.00 85.62 285 ILE A C 1
ATOM 2238 O O . ILE A 1 285 ? -1.090 1.400 -1.996 1.00 85.62 285 ILE A O 1
ATOM 2242 N N . MET A 1 286 ? -0.675 0.953 0.130 1.00 88.38 286 MET A N 1
ATOM 2243 C CA . MET A 1 286 ? 0.683 0.472 -0.124 1.00 88.38 286 MET A CA 1
ATOM 2244 C C . MET A 1 286 ? 0.724 -0.870 -0.854 1.00 88.38 286 MET A C 1
ATOM 2246 O O . MET A 1 286 ? 1.734 -1.182 -1.468 1.00 88.38 286 MET A O 1
ATOM 2250 N N . TYR A 1 287 ? -0.350 -1.663 -0.808 1.00 90.19 287 TYR A N 1
ATOM 2251 C CA . TYR A 1 287 ? -0.355 -3.027 -1.335 1.00 90.19 287 TYR A CA 1
ATOM 2252 C C . TYR A 1 287 ? 0.097 -3.104 -2.794 1.00 90.19 287 TYR A C 1
ATOM 2254 O O . TYR A 1 287 ? 1.012 -3.856 -3.110 1.00 90.19 287 TYR A O 1
ATOM 2262 N N . LEU A 1 288 ? -0.540 -2.324 -3.669 1.00 89.75 288 LEU A N 1
ATOM 2263 C CA . LEU A 1 288 ? -0.267 -2.359 -5.102 1.00 89.75 288 LEU A CA 1
ATOM 2264 C C . LEU A 1 288 ? 1.156 -1.871 -5.435 1.00 89.75 288 LEU A C 1
ATOM 2266 O O . LEU A 1 288 ? 1.894 -2.660 -6.020 1.00 89.75 288 LEU A O 1
ATOM 2270 N N . PRO A 1 289 ? 1.605 -0.675 -5.000 1.00 87.06 289 PRO A N 1
ATOM 2271 C CA . PRO A 1 289 ? 2.947 -0.206 -5.333 1.00 87.06 289 PRO A CA 1
ATOM 2272 C C . PRO A 1 289 ? 4.050 -1.059 -4.708 1.00 87.06 289 PRO A C 1
ATOM 2274 O O . PRO A 1 289 ? 5.058 -1.302 -5.363 1.00 87.06 289 PRO A O 1
ATOM 2277 N N . VAL A 1 290 ? 3.861 -1.577 -3.487 1.00 90.62 290 VAL A N 1
ATOM 2278 C CA . VAL A 1 290 ? 4.822 -2.513 -2.882 1.00 90.62 290 VAL A CA 1
ATOM 2279 C C . VAL A 1 290 ? 4.906 -3.789 -3.712 1.00 90.62 290 VAL A C 1
ATOM 2281 O O . VAL A 1 290 ? 6.009 -4.208 -4.050 1.00 90.62 290 VAL A O 1
ATOM 2284 N N . MET A 1 291 ? 3.771 -4.397 -4.071 1.00 92.44 291 MET A N 1
ATOM 2285 C CA . MET A 1 291 ? 3.763 -5.642 -4.841 1.00 92.44 291 MET A CA 1
ATOM 2286 C C . MET A 1 291 ? 4.300 -5.454 -6.262 1.00 92.44 291 MET A C 1
ATOM 2288 O O . MET A 1 291 ? 5.072 -6.294 -6.705 1.00 92.44 291 MET A O 1
ATOM 2292 N N . GLN A 1 292 ? 3.962 -4.364 -6.956 1.00 88.88 292 GLN A N 1
ATOM 2293 C CA . GLN A 1 292 ? 4.495 -4.069 -8.291 1.00 88.88 292 GLN A CA 1
ATOM 2294 C C . GLN A 1 292 ? 6.016 -3.905 -8.271 1.00 88.88 292 GLN A C 1
ATOM 2296 O O . GLN A 1 292 ? 6.701 -4.568 -9.041 1.00 88.88 292 GLN A O 1
ATOM 2301 N N . ASN A 1 293 ? 6.548 -3.091 -7.355 1.00 87.25 293 ASN A N 1
ATOM 2302 C CA . ASN A 1 293 ? 7.991 -2.887 -7.207 1.00 87.25 293 ASN A CA 1
ATOM 2303 C C . ASN A 1 293 ? 8.709 -4.178 -6.794 1.00 87.25 293 ASN A C 1
ATOM 2305 O O . ASN A 1 293 ? 9.752 -4.526 -7.335 1.00 87.25 293 ASN A O 1
ATOM 2309 N N . THR A 1 294 ? 8.114 -4.947 -5.881 1.00 90.56 294 THR A N 1
ATOM 2310 C CA . THR A 1 294 ? 8.637 -6.263 -5.487 1.00 90.56 294 THR A CA 1
ATOM 2311 C C . THR A 1 294 ? 8.726 -7.201 -6.690 1.00 90.56 294 THR A C 1
ATOM 2313 O O . THR A 1 294 ? 9.730 -7.878 -6.879 1.00 90.56 294 THR A O 1
ATOM 2316 N N . VAL A 1 295 ? 7.680 -7.222 -7.515 1.00 89.94 295 VAL A N 1
ATOM 2317 C CA . VAL A 1 295 ? 7.580 -8.122 -8.660 1.00 89.94 295 VAL A CA 1
ATOM 2318 C C . VAL A 1 295 ? 8.481 -7.696 -9.823 1.00 89.94 295 VAL A C 1
ATOM 2320 O O . VAL A 1 295 ? 9.042 -8.550 -10.507 1.00 89.94 295 VAL A O 1
ATOM 2323 N N . ALA A 1 296 ? 8.700 -6.392 -9.989 1.00 86.38 296 ALA A N 1
ATOM 2324 C CA . ALA A 1 296 ? 9.576 -5.828 -11.011 1.00 86.38 296 ALA A CA 1
ATOM 2325 C C . ALA A 1 296 ? 11.042 -6.279 -10.892 1.00 86.38 296 ALA A C 1
ATOM 2327 O O . ALA A 1 296 ? 11.744 -6.292 -11.894 1.00 86.38 296 ALA A O 1
ATOM 2328 N N . VAL A 1 297 ? 11.508 -6.692 -9.708 1.00 87.56 297 VAL A N 1
ATOM 2329 C CA . VAL A 1 297 ? 12.879 -7.210 -9.511 1.00 87.56 297 VAL A CA 1
ATOM 2330 C C . VAL A 1 297 ? 13.132 -8.497 -10.299 1.00 87.56 297 VAL A C 1
ATOM 2332 O O . VAL A 1 297 ? 14.265 -8.783 -10.669 1.00 87.56 297 VAL A O 1
ATOM 2335 N N . TRP A 1 298 ? 12.089 -9.287 -10.565 1.00 88.31 298 TRP A N 1
ATOM 2336 C CA . TRP A 1 298 ? 12.210 -10.562 -11.283 1.00 88.31 298 TRP A CA 1
ATOM 2337 C C . TRP A 1 298 ? 12.279 -10.431 -12.793 1.00 88.31 298 TRP A C 1
ATOM 2339 O O . TRP A 1 298 ? 12.338 -11.431 -13.504 1.00 88.31 298 TRP A O 1
ATOM 2349 N N . ASN A 1 299 ? 12.238 -9.203 -13.274 1.00 87.38 299 ASN A N 1
ATOM 2350 C CA . ASN A 1 299 ? 11.921 -8.920 -14.643 1.00 87.38 299 ASN A CA 1
ATOM 2351 C C . ASN A 1 299 ? 13.165 -8.495 -15.412 1.00 87.38 299 ASN A C 1
ATOM 2353 O O . ASN A 1 299 ? 13.464 -7.311 -15.591 1.00 87.38 299 ASN A O 1
ATOM 2357 N N . CYS A 1 300 ? 13.907 -9.513 -15.815 1.00 88.38 300 CYS A N 1
ATOM 2358 C CA . CYS A 1 300 ? 15.142 -9.379 -16.554 1.00 88.38 300 CYS A CA 1
ATOM 2359 C C . CYS A 1 300 ? 14.900 -9.703 -18.022 1.00 88.38 300 CYS A C 1
ATOM 2361 O O . CYS A 1 300 ? 14.146 -10.623 -18.356 1.00 88.38 300 CYS A O 1
ATOM 2363 N N . GLN A 1 301 ? 15.552 -8.951 -18.896 1.00 87.62 301 GLN A N 1
ATOM 2364 C CA . GLN A 1 301 ? 15.506 -9.189 -20.329 1.00 87.62 301 GLN A CA 1
ATOM 2365 C C . GLN A 1 301 ? 16.906 -9.115 -20.921 1.00 87.62 301 GLN A C 1
ATOM 2367 O O . GLN A 1 301 ? 17.735 -8.305 -20.500 1.00 87.62 301 GLN A O 1
ATOM 2372 N N . ASP A 1 302 ? 17.152 -9.976 -21.900 1.00 89.06 302 ASP A N 1
ATOM 2373 C CA . ASP A 1 302 ? 18.366 -9.925 -22.694 1.00 89.06 302 ASP A CA 1
ATOM 2374 C C . ASP A 1 302 ? 18.254 -8.774 -23.682 1.00 89.06 302 ASP A C 1
ATOM 2376 O O . ASP A 1 302 ? 17.364 -8.734 -24.535 1.00 89.06 302 ASP A O 1
ATOM 2380 N N . VAL A 1 303 ? 19.167 -7.821 -23.554 1.00 83.94 303 VAL A N 1
ATOM 2381 C CA . VAL A 1 303 ? 19.260 -6.680 -24.459 1.00 83.94 303 VAL A CA 1
ATOM 2382 C C . VAL A 1 303 ? 20.573 -6.800 -25.194 1.00 83.94 303 VAL A C 1
ATOM 2384 O O . VAL A 1 303 ? 21.603 -7.094 -24.592 1.00 83.94 303 VAL A O 1
ATOM 2387 N N . MET A 1 304 ? 20.532 -6.596 -26.506 1.00 84.94 304 MET A N 1
ATOM 2388 C CA . MET A 1 304 ? 21.716 -6.597 -27.351 1.00 84.94 304 MET A CA 1
ATOM 2389 C C . MET A 1 304 ? 22.067 -5.155 -27.703 1.00 84.94 304 MET A C 1
ATOM 2391 O O . MET A 1 304 ? 21.296 -4.489 -28.394 1.00 84.94 304 MET A O 1
ATOM 2395 N N . CYS A 1 305 ? 23.233 -4.683 -27.260 1.00 79.56 305 CYS A N 1
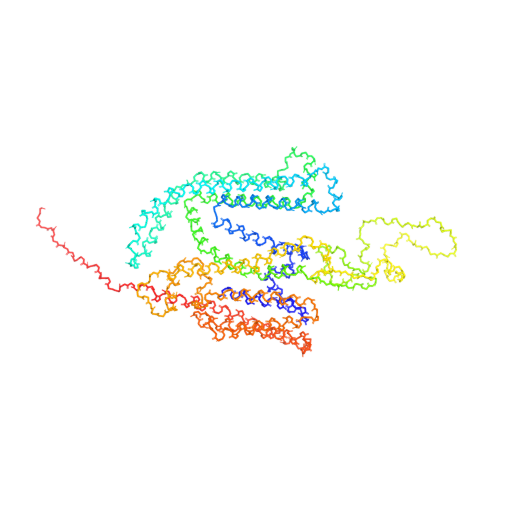ATOM 2396 C CA . CYS A 1 305 ? 23.791 -3.434 -27.766 1.00 79.56 305 CYS A CA 1
ATOM 2397 C C . CYS A 1 305 ? 24.624 -3.720 -29.026 1.00 79.56 305 CYS A C 1
ATOM 2399 O O . CYS A 1 305 ? 25.499 -4.596 -28.993 1.00 79.56 305 CYS A O 1
ATOM 2401 N N . PRO A 1 306 ? 24.363 -3.021 -30.148 1.00 80.06 306 PRO A N 1
ATOM 2402 C CA . PRO A 1 306 ? 25.146 -3.171 -31.368 1.00 80.06 306 PRO A CA 1
ATOM 2403 C C . PRO A 1 306 ? 26.596 -2.714 -31.161 1.00 80.06 306 PRO A C 1
ATOM 2405 O O . PRO A 1 306 ? 26.898 -1.929 -30.258 1.00 80.06 306 PRO A O 1
ATOM 2408 N N . ALA A 1 307 ? 27.502 -3.198 -32.014 1.00 76.19 307 ALA A N 1
ATOM 2409 C CA . ALA A 1 307 ? 28.902 -2.779 -31.984 1.00 76.19 307 ALA A CA 1
ATOM 2410 C C . ALA A 1 307 ? 29.022 -1.249 -32.122 1.00 76.19 307 ALA A C 1
ATOM 2412 O O . ALA A 1 307 ? 28.236 -0.635 -32.842 1.00 76.19 307 ALA A O 1
ATOM 2413 N N . GLY A 1 308 ? 29.976 -0.648 -31.407 1.00 71.38 308 GLY A N 1
ATOM 2414 C CA . GLY A 1 308 ? 30.139 0.814 -31.347 1.00 71.38 308 GLY A CA 1
ATOM 2415 C C . GLY A 1 308 ? 29.288 1.520 -30.287 1.00 71.38 308 GLY A C 1
ATOM 2416 O O . GLY A 1 308 ? 29.488 2.705 -30.007 1.00 71.38 308 GLY A O 1
ATOM 2417 N N . THR A 1 309 ? 28.385 0.785 -29.636 1.00 72.44 309 THR A N 1
ATOM 2418 C CA . THR A 1 309 ? 27.609 1.266 -28.490 1.00 72.44 309 THR A CA 1
ATOM 2419 C C . THR A 1 309 ? 27.939 0.457 -27.243 1.00 72.44 309 THR A C 1
ATOM 2421 O O . THR A 1 309 ? 28.386 -0.690 -27.322 1.00 72.44 309 THR A O 1
ATOM 2424 N N . ARG A 1 310 ? 27.728 1.056 -26.072 1.00 71.81 310 ARG A N 1
ATOM 2425 C CA . ARG A 1 310 ? 27.873 0.374 -24.786 1.00 71.81 310 ARG A CA 1
ATOM 2426 C C . ARG A 1 310 ? 26.619 0.552 -23.948 1.00 71.81 310 ARG A C 1
ATOM 2428 O O . ARG A 1 310 ? 25.917 1.560 -24.062 1.00 71.81 310 ARG A O 1
ATOM 2435 N N . PHE A 1 311 ? 26.376 -0.408 -23.062 1.00 71.44 311 PHE A N 1
ATOM 2436 C CA . PHE A 1 311 ? 25.431 -0.193 -21.976 1.00 71.44 311 PHE A CA 1
ATOM 2437 C C . PHE A 1 311 ? 25.887 1.016 -21.153 1.00 71.44 311 PHE A C 1
ATOM 2439 O O . PHE A 1 311 ? 27.098 1.215 -20.992 1.00 71.44 311 PHE A O 1
ATOM 2446 N N . PRO A 1 312 ? 24.958 1.838 -20.647 1.00 66.94 312 PRO A N 1
ATOM 2447 C CA . PRO A 1 312 ? 25.299 2.921 -19.740 1.00 66.94 312 PRO A CA 1
ATOM 2448 C C . PRO A 1 312 ? 25.930 2.331 -18.468 1.00 66.94 312 PRO A C 1
ATOM 2450 O O . PRO A 1 312 ? 25.234 1.882 -17.562 1.00 66.94 312 PRO A O 1
ATOM 2453 N N . VAL A 1 313 ? 27.266 2.292 -18.435 1.00 57.38 313 VAL A N 1
ATOM 2454 C CA . VAL A 1 313 ? 28.050 1.913 -17.254 1.00 57.38 313 VAL A CA 1
ATOM 2455 C C . VAL A 1 313 ? 28.033 3.113 -16.332 1.00 57.38 313 VAL A C 1
ATOM 2457 O O . VAL A 1 313 ? 28.455 4.193 -16.749 1.00 57.38 313 VAL A O 1
ATOM 2460 N N . ASP A 1 314 ? 27.510 2.923 -15.127 1.00 53.31 314 ASP A N 1
ATOM 2461 C CA . ASP A 1 314 ? 27.370 3.972 -14.126 1.00 53.31 314 ASP A CA 1
ATOM 2462 C C . ASP A 1 314 ? 26.639 5.188 -14.687 1.00 53.31 314 ASP A C 1
ATOM 2464 O O . ASP A 1 314 ? 27.210 6.269 -14.854 1.00 53.31 314 ASP A O 1
ATOM 2468 N N . ALA A 1 315 ? 25.339 5.032 -14.959 1.00 45.47 315 ALA A N 1
ATOM 2469 C CA . ALA A 1 315 ? 24.469 6.194 -14.985 1.00 45.47 315 ALA A CA 1
ATOM 2470 C C . ALA A 1 315 ? 24.553 6.848 -13.596 1.00 45.47 315 ALA A C 1
ATOM 2472 O O . ALA A 1 315 ? 23.786 6.547 -12.681 1.00 45.47 315 ALA A O 1
ATOM 2473 N N . SER A 1 316 ? 25.526 7.753 -13.438 1.00 42.19 316 SER A N 1
ATOM 2474 C CA . SER A 1 316 ? 25.491 8.814 -12.448 1.00 42.19 316 SER A CA 1
ATOM 2475 C C . SER A 1 316 ? 24.068 9.365 -12.447 1.00 42.19 316 SER A C 1
ATOM 2477 O O . SER A 1 316 ? 23.435 9.402 -13.504 1.00 42.19 316 SER A O 1
ATOM 2479 N N . LEU A 1 317 ? 23.576 9.740 -11.265 1.00 41.75 317 LEU A N 1
ATOM 2480 C CA . LEU A 1 317 ? 22.204 10.132 -10.894 1.00 41.75 317 LEU A CA 1
ATOM 2481 C C . LEU A 1 317 ? 21.371 10.994 -11.886 1.00 41.75 317 LEU A C 1
ATOM 2483 O O . LEU A 1 317 ? 20.215 11.298 -11.593 1.00 41.75 317 LEU A O 1
ATOM 2487 N N . PHE A 1 318 ? 21.908 11.403 -13.036 1.00 38.19 318 PHE A N 1
ATOM 2488 C CA . PHE A 1 318 ? 21.415 12.459 -13.903 1.00 38.19 318 PHE A CA 1
ATOM 2489 C C . PHE A 1 318 ? 21.031 12.071 -15.342 1.00 38.19 318 PHE A C 1
ATOM 2491 O O . PHE A 1 318 ? 20.305 12.858 -15.947 1.00 38.19 318 PHE A O 1
ATOM 2498 N N . THR A 1 319 ? 21.372 10.895 -15.887 1.00 40.22 319 THR A N 1
ATOM 2499 C CA . THR A 1 319 ? 20.927 10.514 -17.252 1.00 40.22 319 THR A CA 1
ATOM 2500 C C . THR A 1 319 ? 20.566 9.036 -17.365 1.00 40.22 319 THR A C 1
ATOM 2502 O O . THR A 1 319 ? 21.427 8.184 -17.556 1.00 40.22 319 THR A O 1
ATOM 2505 N N . VAL A 1 320 ? 19.267 8.740 -17.272 1.00 42.88 320 VAL A N 1
ATOM 2506 C CA . VAL A 1 320 ? 18.698 7.454 -17.697 1.00 42.88 320 VAL A CA 1
ATOM 2507 C C . VAL A 1 320 ? 18.399 7.587 -19.183 1.00 42.88 320 VAL A C 1
ATOM 2509 O O . VAL A 1 320 ? 17.368 8.144 -19.553 1.00 42.88 320 VAL A O 1
ATOM 2512 N N . SER A 1 321 ? 19.317 7.149 -20.042 1.00 49.31 321 SER A N 1
ATOM 2513 C CA . SER A 1 321 ? 18.953 6.816 -21.416 1.00 49.31 321 SER A CA 1
ATOM 2514 C C . SER A 1 321 ? 18.594 5.334 -21.453 1.00 49.31 321 SER A C 1
ATOM 2516 O O . SER A 1 321 ? 19.373 4.488 -21.022 1.00 49.31 321 SER A O 1
ATOM 2518 N N . ASN A 1 322 ? 17.416 5.016 -21.990 1.00 52.09 322 ASN A N 1
ATOM 2519 C CA . ASN A 1 322 ? 17.027 3.637 -22.324 1.00 52.09 322 ASN A CA 1
ATOM 2520 C C . ASN A 1 322 ? 17.735 3.131 -23.594 1.00 52.09 322 ASN A C 1
ATOM 2522 O O . ASN A 1 322 ? 17.451 2.044 -24.086 1.00 52.09 322 ASN A O 1
ATOM 2526 N N . GLU A 1 323 ? 18.636 3.943 -24.138 1.00 59.22 323 GLU A N 1
ATOM 2527 C CA . GLU A 1 323 ? 19.359 3.695 -25.369 1.00 59.22 323 GLU A CA 1
ATOM 2528 C C . GLU A 1 323 ? 20.802 3.325 -25.038 1.00 59.22 323 GLU A C 1
ATOM 2530 O O . GLU A 1 323 ? 21.415 3.904 -24.132 1.00 59.22 323 GLU A O 1
ATOM 2535 N N . CYS A 1 324 ? 21.338 2.359 -25.788 1.00 64.69 324 CYS A N 1
ATOM 2536 C CA . CYS A 1 324 ? 22.769 2.102 -25.803 1.00 64.69 324 CYS A CA 1
ATOM 2537 C C . CYS A 1 324 ? 23.471 3.415 -26.154 1.00 64.69 324 CYS A C 1
ATOM 2539 O O . CYS A 1 324 ? 23.162 4.049 -27.164 1.00 64.69 324 CYS A O 1
ATOM 2541 N N . VAL A 1 325 ? 24.401 3.836 -25.305 1.00 64.50 325 VAL A N 1
ATOM 2542 C CA . VAL A 1 325 ? 25.088 5.107 -25.508 1.00 64.50 325 VAL A CA 1
ATOM 2543 C C . VAL A 1 325 ? 26.203 4.859 -26.521 1.00 64.50 325 VAL A C 1
ATOM 2545 O O . VAL A 1 325 ? 26.927 3.859 -26.390 1.00 64.50 325 VAL A O 1
ATOM 2548 N N . PRO A 1 326 ? 26.370 5.727 -27.534 1.00 62.03 326 PRO A N 1
ATOM 2549 C CA . PRO A 1 326 ? 27.540 5.674 -28.395 1.00 62.03 326 PRO A CA 1
ATOM 2550 C C . PRO A 1 326 ? 28.810 5.677 -27.538 1.00 62.03 326 PRO A C 1
ATOM 2552 O O . PRO A 1 326 ? 28.871 6.347 -26.504 1.00 62.03 326 PRO A O 1
ATOM 2555 N N . CYS A 1 327 ? 29.863 4.976 -27.956 1.00 63.50 327 CYS A N 1
ATOM 2556 C CA . CYS A 1 327 ? 31.128 4.948 -27.207 1.00 63.50 327 CYS A CA 1
ATOM 2557 C C . CYS A 1 327 ? 31.893 6.299 -27.202 1.00 63.50 327 CYS A C 1
ATOM 2559 O O . CYS A 1 327 ? 33.088 6.340 -26.919 1.00 63.50 327 CYS A O 1
ATOM 2561 N N . THR A 1 328 ? 31.207 7.409 -27.500 1.00 57.00 328 THR A N 1
ATOM 2562 C CA . THR A 1 328 ? 31.729 8.767 -27.694 1.00 57.00 328 THR A CA 1
ATOM 2563 C C . THR A 1 328 ? 31.784 9.604 -26.426 1.00 57.00 328 THR A C 1
ATOM 2565 O O . THR A 1 328 ? 32.667 10.449 -26.301 1.00 57.00 328 THR A O 1
ATOM 2568 N N . ASP A 1 329 ? 30.878 9.360 -25.476 1.00 47.84 329 ASP A N 1
ATOM 2569 C CA . ASP A 1 329 ? 30.554 10.355 -24.442 1.00 47.84 329 ASP A CA 1
ATOM 2570 C C . ASP A 1 329 ? 31.282 10.153 -23.104 1.00 47.84 329 ASP A C 1
ATOM 2572 O O . ASP A 1 329 ? 31.155 10.965 -22.191 1.00 47.84 329 ASP A O 1
ATOM 2576 N N . SER A 1 330 ? 32.105 9.110 -22.969 1.00 46.16 330 SER A N 1
ATOM 2577 C CA . SER A 1 330 ? 32.877 8.829 -21.747 1.00 46.16 330 SER A CA 1
ATOM 2578 C C . SER A 1 330 ? 34.379 9.002 -21.930 1.00 46.16 330 SER A C 1
ATOM 2580 O O . SER A 1 330 ? 35.165 8.141 -21.545 1.00 46.16 330 SER A O 1
ATOM 2582 N N . PHE A 1 331 ? 34.776 10.138 -22.495 1.00 42.75 331 PHE A N 1
ATOM 2583 C CA . PHE A 1 331 ? 36.158 10.614 -22.452 1.00 42.75 331 PHE A CA 1
ATOM 2584 C C . PHE A 1 331 ? 36.287 11.914 -21.644 1.00 42.75 331 PHE A C 1
ATOM 2586 O O . PHE A 1 331 ? 37.008 12.815 -22.040 1.00 42.75 331 PHE A O 1
ATOM 2593 N N . HIS A 1 332 ? 35.623 12.036 -20.487 1.00 41.38 332 HIS A N 1
ATOM 2594 C CA . HIS A 1 332 ? 35.992 13.066 -19.505 1.00 41.38 332 HIS A CA 1
ATOM 2595 C C . HIS A 1 332 ? 35.618 12.692 -18.066 1.00 41.38 332 HIS A C 1
ATOM 2597 O O . HIS A 1 332 ? 34.489 12.898 -17.635 1.00 41.38 332 HIS A O 1
ATOM 2603 N N . LYS A 1 333 ? 36.591 12.205 -17.291 1.00 37.66 333 LYS A N 1
ATOM 2604 C CA . LYS A 1 333 ? 37.423 12.997 -16.362 1.00 37.66 333 LYS A CA 1
ATOM 2605 C C . LYS A 1 333 ? 38.295 12.032 -15.549 1.00 37.66 333 LYS A C 1
ATOM 2607 O O . LYS A 1 333 ? 37.800 11.048 -15.023 1.00 37.66 333 LYS A O 1
ATOM 2612 N N . ASP A 1 334 ? 39.581 12.349 -15.472 1.00 33.88 334 ASP A N 1
ATOM 2613 C CA . ASP A 1 334 ? 40.538 11.816 -14.499 1.00 33.88 334 ASP A CA 1
ATOM 2614 C C . ASP A 1 334 ? 40.902 10.326 -14.601 1.00 33.88 334 ASP A C 1
ATOM 2616 O O . ASP A 1 334 ? 40.624 9.526 -13.715 1.00 33.88 334 ASP A O 1
ATOM 2620 N N . THR A 1 335 ? 41.636 9.946 -15.650 1.00 32.44 335 THR A N 1
ATOM 2621 C CA . THR A 1 335 ? 42.712 8.943 -15.517 1.00 32.44 335 THR A CA 1
ATOM 2622 C C . THR A 1 335 ? 43.668 9.007 -16.705 1.00 32.44 335 THR A C 1
ATOM 2624 O O . THR A 1 335 ? 43.278 9.026 -17.870 1.00 32.44 335 THR A O 1
ATOM 2627 N N . PHE A 1 336 ? 44.951 9.087 -16.373 1.00 34.41 336 PHE A N 1
ATOM 2628 C CA . PHE A 1 336 ? 46.095 9.104 -17.268 1.00 34.41 336 PHE A CA 1
ATOM 2629 C C . PHE A 1 336 ? 46.092 7.882 -18.196 1.00 34.41 336 PHE A C 1
ATOM 2631 O O . PHE A 1 336 ? 46.430 6.780 -17.768 1.00 34.41 336 PHE A O 1
ATOM 2638 N N . TYR A 1 337 ? 45.810 8.073 -19.484 1.00 32.06 337 TYR A N 1
ATOM 2639 C CA . TYR A 1 337 ? 46.268 7.115 -20.484 1.00 32.06 337 TYR A CA 1
ATOM 2640 C C . TYR A 1 337 ? 47.770 7.326 -20.689 1.00 32.06 337 TYR A C 1
ATOM 2642 O O . TYR A 1 337 ? 48.200 8.135 -21.511 1.00 32.06 337 TYR A O 1
ATOM 2650 N N . TYR A 1 338 ? 48.581 6.547 -19.968 1.00 30.81 338 TYR A N 1
ATOM 2651 C CA . TYR A 1 338 ? 49.809 6.043 -20.567 1.00 30.81 338 TYR A CA 1
ATOM 2652 C C . TYR A 1 338 ? 49.373 5.204 -21.764 1.00 30.81 338 TYR A C 1
ATOM 2654 O O . TYR A 1 338 ? 49.028 4.030 -21.642 1.00 30.81 338 TYR A O 1
ATOM 2662 N N . VAL A 1 339 ? 49.347 5.833 -22.935 1.00 32.44 339 VAL A N 1
ATOM 2663 C CA . VAL A 1 339 ? 49.421 5.099 -24.188 1.00 32.44 339 VAL A CA 1
ATOM 2664 C C . VAL A 1 339 ? 50.719 4.309 -24.088 1.00 32.44 339 VAL A C 1
ATOM 2666 O O . VAL A 1 339 ? 51.806 4.884 -24.161 1.00 32.44 339 VAL A O 1
ATOM 2669 N N . MET A 1 340 ? 50.618 2.997 -23.868 1.00 33.03 340 MET A N 1
ATOM 2670 C CA . MET A 1 340 ? 51.712 2.088 -24.174 1.00 33.03 340 MET A CA 1
ATOM 2671 C C . MET A 1 340 ? 51.896 2.141 -25.688 1.00 33.03 340 MET A C 1
ATOM 2673 O O . MET A 1 340 ? 51.358 1.331 -26.437 1.00 33.03 340 MET A O 1
ATOM 2677 N N . VAL A 1 341 ? 52.625 3.161 -26.140 1.00 33.88 341 VAL A N 1
ATOM 2678 C CA . VAL A 1 341 ? 53.277 3.138 -27.437 1.00 33.88 341 VAL A CA 1
ATOM 2679 C C . VAL A 1 341 ? 54.205 1.932 -27.361 1.00 33.88 341 VAL A C 1
ATOM 2681 O O . VAL A 1 341 ? 55.045 1.893 -26.458 1.00 33.88 341 VAL A O 1
ATOM 2684 N N . PRO A 1 342 ? 54.071 0.929 -28.241 1.00 35.12 342 PRO A N 1
ATOM 2685 C CA . PRO A 1 342 ? 55.089 -0.096 -28.340 1.00 35.12 342 PRO A CA 1
ATOM 2686 C C . PRO A 1 342 ? 56.391 0.612 -28.720 1.00 35.12 342 PRO A C 1
ATOM 2688 O O . PRO A 1 342 ? 56.573 1.068 -29.850 1.00 35.12 342 PRO A O 1
ATOM 2691 N N . THR A 1 343 ? 57.289 0.760 -27.749 1.00 39.69 343 THR A N 1
ATOM 2692 C CA . THR A 1 343 ? 58.669 1.184 -27.958 1.00 39.69 343 THR A CA 1
ATOM 2693 C C . THR A 1 343 ? 59.347 0.089 -28.764 1.00 39.69 343 THR A C 1
ATOM 2695 O O . THR A 1 343 ? 59.839 -0.870 -28.180 1.00 39.69 343 THR A O 1
ATOM 2698 N N . ASN A 1 344 ? 59.216 0.164 -30.090 1.00 40.50 344 ASN A N 1
ATOM 2699 C CA . ASN A 1 344 ? 60.128 -0.351 -31.121 1.00 40.50 344 ASN A CA 1
ATOM 2700 C C . ASN A 1 344 ? 59.506 -0.229 -32.526 1.00 40.50 344 ASN A C 1
ATOM 2702 O O . ASN A 1 344 ? 59.617 -1.141 -33.342 1.00 40.50 344 ASN A O 1
ATOM 2706 N N . VAL A 1 345 ? 58.864 0.900 -32.842 1.00 39.69 345 VAL A N 1
ATOM 2707 C CA . VAL A 1 345 ? 58.604 1.252 -34.246 1.00 39.69 345 VAL A CA 1
ATOM 2708 C C . VAL A 1 345 ? 59.574 2.359 -34.625 1.00 39.69 345 VAL A C 1
ATOM 2710 O O . VAL A 1 345 ? 59.441 3.512 -34.222 1.00 39.69 345 VAL A O 1
ATOM 2713 N N . THR A 1 346 ? 60.614 1.959 -35.347 1.00 41.50 346 THR A N 1
ATOM 2714 C CA . THR A 1 346 ? 61.551 2.845 -36.030 1.00 41.50 346 THR A CA 1
ATOM 2715 C C . THR A 1 346 ? 60.787 3.804 -36.953 1.00 41.50 346 THR A C 1
ATOM 2717 O O . THR A 1 346 ? 59.832 3.394 -37.615 1.00 41.50 346 THR A O 1
ATOM 2720 N N . PRO A 1 347 ? 61.177 5.088 -37.022 1.00 40.53 347 PRO A N 1
ATOM 2721 C CA . PRO A 1 347 ? 60.449 6.084 -37.794 1.00 40.53 347 PRO A CA 1
ATOM 2722 C C . PRO A 1 347 ? 60.733 5.892 -39.289 1.00 40.53 347 PRO A C 1
ATOM 2724 O O . PRO A 1 347 ? 61.695 6.438 -39.824 1.00 40.53 347 PRO A O 1
ATOM 2727 N N . SER A 1 348 ? 59.899 5.122 -39.990 1.00 40.41 348 SER A N 1
ATOM 2728 C CA . SER A 1 348 ? 59.869 5.137 -41.453 1.00 40.41 348 SER A CA 1
ATOM 2729 C C . SER A 1 348 ? 58.841 6.156 -41.940 1.00 40.41 348 SER A C 1
ATOM 2731 O O . SER A 1 348 ? 57.637 5.930 -41.865 1.00 40.41 348 SER A O 1
ATOM 2733 N N . ALA A 1 349 ? 59.364 7.293 -42.394 1.00 45.50 349 ALA A N 1
ATOM 2734 C CA . ALA A 1 349 ? 58.863 8.183 -43.442 1.00 45.50 349 ALA A CA 1
ATOM 2735 C C . ALA A 1 349 ? 57.403 8.006 -43.918 1.00 45.50 349 ALA A C 1
ATOM 2737 O O . ALA A 1 349 ? 57.146 7.685 -45.072 1.00 45.50 349 ALA A O 1
ATOM 2738 N N . SER A 1 350 ? 56.441 8.329 -43.063 1.00 42.69 350 SER A N 1
ATOM 2739 C CA . SER A 1 350 ? 55.142 8.855 -43.491 1.00 42.69 350 SER A CA 1
ATOM 2740 C C . SER A 1 350 ? 54.538 9.588 -42.305 1.00 42.69 350 SER A C 1
ATOM 2742 O O . SER A 1 350 ? 54.078 8.979 -41.342 1.00 42.69 350 SER A O 1
ATOM 2744 N N . GLY A 1 351 ? 54.661 10.914 -42.341 1.00 43.25 351 GLY A N 1
ATOM 2745 C CA . GLY A 1 351 ? 54.257 11.802 -41.265 1.00 43.25 351 GLY A CA 1
ATOM 2746 C C . GLY A 1 351 ? 52.757 11.736 -41.020 1.00 43.25 351 GLY A C 1
ATOM 2747 O O . GLY A 1 351 ? 51.973 12.277 -41.791 1.00 43.25 351 GLY A O 1
ATOM 2748 N N . VAL A 1 352 ? 52.380 11.143 -39.894 1.00 39.00 352 VAL A N 1
ATOM 2749 C CA . VAL A 1 352 ? 51.161 11.519 -39.185 1.00 39.00 352 VAL A CA 1
ATOM 2750 C C . VAL A 1 352 ? 51.608 12.000 -37.815 1.00 39.00 352 VAL A C 1
ATOM 2752 O O . VAL A 1 352 ? 51.811 11.231 -36.879 1.00 39.00 352 VAL A O 1
ATOM 2755 N N . VAL A 1 353 ? 51.854 13.305 -37.743 1.00 37.47 353 VAL A N 1
ATOM 2756 C CA . VAL A 1 353 ? 52.059 14.026 -36.491 1.00 37.47 353 VAL A CA 1
ATOM 2757 C C . VAL A 1 353 ? 50.685 14.141 -35.842 1.00 37.47 353 VAL A C 1
ATOM 2759 O O . VAL A 1 353 ? 49.851 14.914 -36.307 1.00 37.47 353 VAL A O 1
ATOM 2762 N N . VAL A 1 354 ? 50.426 13.358 -34.796 1.00 43.84 354 VAL A N 1
ATOM 2763 C CA . VAL A 1 354 ? 49.270 13.606 -33.927 1.00 43.84 354 VAL A CA 1
ATOM 2764 C C . VAL A 1 354 ? 49.653 14.767 -33.005 1.00 43.84 354 VAL A C 1
ATOM 2766 O O . VAL A 1 354 ? 50.631 14.646 -32.262 1.00 43.84 354 VAL A O 1
ATOM 2769 N N . PRO A 1 355 ? 48.965 15.920 -33.069 1.00 38.56 355 PRO A N 1
ATOM 2770 C CA . PRO A 1 355 ? 49.327 17.073 -32.262 1.00 38.56 355 PRO A CA 1
ATOM 277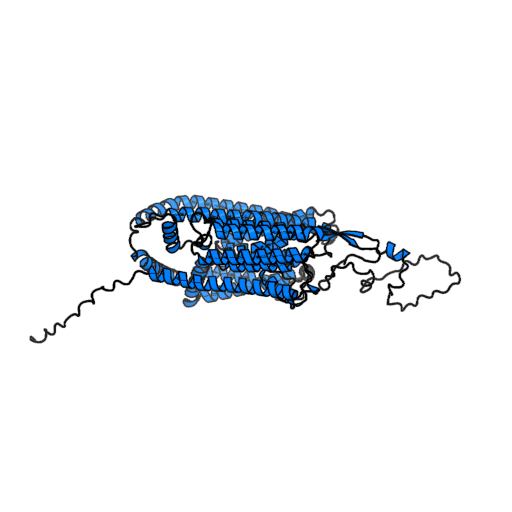1 C C . PRO A 1 355 ? 49.019 16.814 -30.775 1.00 38.56 355 PRO A C 1
ATOM 2773 O O . PRO A 1 355 ? 47.974 16.243 -30.458 1.00 38.56 355 PRO A O 1
ATOM 2776 N N . PRO A 1 356 ? 49.856 17.307 -29.843 1.00 41.81 356 PRO A N 1
ATOM 2777 C CA . PRO A 1 356 ? 49.676 17.135 -28.396 1.00 41.81 356 PRO A CA 1
ATOM 2778 C C . PRO A 1 356 ? 48.478 17.905 -27.799 1.00 41.81 356 PRO A C 1
ATOM 2780 O O . PRO A 1 356 ? 48.271 17.863 -26.593 1.00 41.81 356 PRO A O 1
ATOM 2783 N N . ASN A 1 357 ? 47.664 18.567 -28.632 1.00 41.00 357 ASN A N 1
ATOM 2784 C CA . ASN A 1 357 ? 46.456 19.302 -28.235 1.00 41.00 357 ASN A CA 1
ATOM 2785 C C . ASN A 1 357 ? 45.154 18.689 -28.787 1.00 41.00 357 ASN A C 1
ATOM 2787 O O . ASN A 1 357 ? 44.125 19.361 -28.825 1.00 41.00 357 ASN A O 1
ATOM 2791 N N . ALA A 1 358 ? 45.162 17.426 -29.219 1.00 39.84 358 ALA A N 1
ATOM 2792 C CA . ALA A 1 358 ? 43.937 16.720 -29.592 1.00 39.84 358 ALA A CA 1
ATOM 2793 C C . ALA A 1 358 ? 43.149 16.290 -28.337 1.00 39.84 358 ALA A C 1
ATOM 2795 O O . ALA A 1 358 ? 43.097 15.119 -27.981 1.00 39.84 358 ALA A O 1
ATOM 2796 N N . THR A 1 359 ? 42.529 17.250 -27.650 1.00 41.50 359 THR A N 1
ATOM 2797 C CA . THR A 1 359 ? 41.601 17.011 -26.527 1.00 41.50 359 THR A CA 1
ATOM 2798 C C . THR A 1 359 ? 40.178 16.677 -26.979 1.00 41.50 359 THR A C 1
ATOM 2800 O O . THR A 1 359 ? 39.265 16.636 -26.164 1.00 41.50 359 THR A O 1
ATOM 2803 N N . SER A 1 360 ? 39.961 16.405 -28.264 1.00 42.50 360 SER A N 1
ATOM 2804 C CA . SER A 1 360 ? 38.684 15.884 -28.748 1.00 42.50 360 SER A CA 1
ATOM 2805 C C . SER A 1 360 ? 38.934 14.664 -29.620 1.00 42.50 360 SER A C 1
ATOM 2807 O O . SER A 1 360 ? 39.399 14.751 -30.755 1.00 42.50 360 SER A O 1
ATOM 2809 N N . PHE A 1 361 ? 38.639 13.497 -29.052 1.00 41.81 361 PHE A N 1
ATOM 2810 C CA . PHE A 1 361 ? 38.507 12.267 -29.812 1.00 41.81 361 PHE A CA 1
ATOM 2811 C C . PHE A 1 361 ? 37.217 12.395 -30.627 1.00 41.81 361 PHE A C 1
ATOM 2813 O O . PHE A 1 361 ? 36.116 12.235 -30.108 1.00 41.81 361 PHE A O 1
ATOM 2820 N N . ASN A 1 362 ? 37.332 12.786 -31.894 1.00 43.66 362 ASN A N 1
ATOM 2821 C CA . ASN A 1 362 ? 36.178 12.853 -32.779 1.00 43.66 362 ASN A CA 1
ATOM 2822 C C . ASN A 1 362 ? 35.833 11.421 -33.205 1.00 43.66 362 ASN A C 1
ATOM 2824 O O . ASN A 1 362 ? 36.541 10.830 -34.019 1.00 43.66 362 ASN A O 1
ATOM 2828 N N . VAL A 1 363 ? 34.782 10.832 -32.637 1.00 44.22 363 VAL A N 1
ATOM 2829 C CA . VAL A 1 363 ? 34.476 9.400 -32.829 1.00 44.22 363 VAL A CA 1
ATOM 2830 C C . VAL A 1 363 ? 34.155 9.032 -34.272 1.00 44.22 363 VAL A C 1
ATOM 2832 O O . VAL A 1 363 ? 34.374 7.894 -34.674 1.00 44.22 363 VAL A O 1
ATOM 2835 N N . SER A 1 364 ? 33.796 10.014 -35.096 1.00 47.81 364 SER A N 1
ATOM 2836 C CA . SER A 1 364 ? 33.718 9.842 -36.551 1.00 47.81 364 SER A CA 1
ATOM 2837 C C . SER A 1 364 ? 35.033 9.368 -37.203 1.00 47.81 364 SER A C 1
ATOM 2839 O O . SER A 1 364 ? 35.029 8.993 -38.371 1.00 47.81 364 SER A O 1
ATOM 2841 N N . THR A 1 365 ? 36.151 9.352 -36.465 1.00 47.22 365 THR A N 1
ATOM 2842 C CA . THR A 1 365 ? 37.466 8.876 -36.924 1.00 47.22 365 THR A CA 1
ATOM 2843 C C . THR A 1 365 ? 37.956 7.600 -36.236 1.00 47.22 365 THR A C 1
ATOM 2845 O O . THR A 1 365 ? 39.082 7.176 -36.500 1.00 47.22 365 THR A O 1
ATOM 2848 N N . CYS A 1 366 ? 37.147 6.951 -35.385 1.00 50.84 366 CYS A N 1
ATOM 2849 C CA . CYS A 1 366 ? 37.531 5.654 -34.829 1.00 50.84 366 CYS A CA 1
ATOM 2850 C C . CYS A 1 366 ? 37.550 4.617 -35.969 1.00 50.84 366 CYS A C 1
ATOM 2852 O O . CYS A 1 366 ? 36.526 4.422 -36.626 1.00 50.84 366 CYS A O 1
ATOM 2854 N N . PRO A 1 367 ? 38.687 3.958 -36.265 1.00 57.91 367 PRO A N 1
ATOM 2855 C CA . PRO A 1 367 ? 38.718 2.935 -37.300 1.00 57.91 367 PRO A CA 1
ATOM 2856 C C . PRO A 1 367 ? 37.734 1.818 -36.935 1.00 57.91 367 PRO A C 1
ATOM 2858 O O . PRO A 1 367 ? 37.809 1.291 -35.826 1.00 57.91 367 PRO A O 1
ATOM 2861 N N . ALA A 1 368 ? 36.867 1.405 -37.864 1.00 58.97 368 ALA A N 1
ATOM 2862 C CA . ALA A 1 368 ? 35.845 0.370 -37.631 1.00 58.97 368 ALA A CA 1
ATOM 2863 C C . ALA A 1 368 ? 36.412 -0.941 -37.030 1.00 58.97 368 ALA A C 1
ATOM 2865 O O . ALA A 1 368 ? 35.735 -1.654 -36.295 1.00 58.97 368 ALA A O 1
ATOM 2866 N N . ALA A 1 369 ? 37.691 -1.241 -37.292 1.00 57.62 369 ALA A N 1
ATOM 2867 C CA . ALA A 1 369 ? 38.404 -2.388 -36.724 1.00 57.62 369 ALA A CA 1
ATOM 2868 C C . ALA A 1 369 ? 38.759 -2.248 -35.225 1.00 57.62 369 ALA A C 1
ATOM 2870 O O . ALA A 1 369 ? 38.954 -3.255 -34.542 1.00 57.62 369 ALA A O 1
ATOM 2871 N N . LEU A 1 370 ? 38.883 -1.018 -34.713 1.00 55.66 370 LEU A N 1
ATOM 2872 C CA . LEU A 1 370 ? 39.070 -0.725 -33.289 1.00 55.66 370 LEU A CA 1
ATOM 2873 C C . LEU A 1 370 ? 37.718 -0.648 -32.570 1.00 55.66 370 LEU A C 1
ATOM 2875 O O . LEU A 1 370 ? 37.599 -1.154 -31.460 1.00 55.66 370 LEU A O 1
ATOM 2879 N N . GLU A 1 371 ? 36.694 -0.095 -33.218 1.00 60.69 371 GLU A N 1
ATOM 2880 C CA . GLU A 1 371 ? 35.331 0.017 -32.682 1.00 60.69 371 GLU A CA 1
ATOM 2881 C C . GLU A 1 371 ? 34.762 -1.342 -32.245 1.00 60.69 371 GLU A C 1
ATOM 2883 O O . GLU A 1 371 ? 34.308 -1.490 -31.111 1.00 60.69 371 GLU A O 1
ATOM 2888 N N . SER A 1 372 ? 34.914 -2.377 -33.077 1.00 58.09 372 SER A N 1
ATOM 2889 C CA . SER A 1 372 ? 34.494 -3.744 -32.742 1.00 58.09 372 SER A CA 1
ATOM 2890 C C . SER A 1 372 ? 35.337 -4.414 -31.648 1.00 58.09 372 SER A C 1
ATOM 2892 O O . SER A 1 372 ? 34.930 -5.442 -31.116 1.00 58.09 372 SER A O 1
ATOM 2894 N N . ARG A 1 373 ? 36.534 -3.888 -31.342 1.00 58.09 373 ARG A N 1
ATOM 2895 C CA . ARG A 1 373 ? 37.431 -4.409 -30.292 1.00 58.09 373 ARG A CA 1
ATOM 2896 C C . ARG A 1 373 ? 37.256 -3.690 -28.955 1.00 58.09 373 ARG A C 1
ATOM 2898 O O . ARG A 1 373 ? 37.439 -4.319 -27.920 1.00 58.09 373 ARG A O 1
ATOM 2905 N N . LEU A 1 374 ? 36.925 -2.400 -28.982 1.00 59.25 374 LEU A N 1
ATOM 2906 C CA . LEU A 1 374 ? 36.684 -1.569 -27.799 1.00 59.25 374 LEU A CA 1
ATOM 2907 C C . LEU A 1 374 ? 35.235 -1.681 -27.303 1.00 59.25 374 LEU A C 1
ATOM 2909 O O . LEU A 1 374 ? 35.010 -1.727 -26.099 1.00 59.25 374 LEU A O 1
ATOM 2913 N N . CYS A 1 375 ? 34.270 -1.769 -28.224 1.00 67.88 375 CYS A N 1
ATOM 2914 C CA . CYS A 1 375 ? 32.838 -1.884 -27.950 1.00 67.88 375 CYS A CA 1
ATOM 2915 C C . CYS A 1 375 ? 32.226 -2.973 -28.841 1.00 67.88 375 CYS A C 1
ATOM 2917 O O . CYS A 1 375 ? 31.451 -2.694 -29.760 1.00 67.88 375 CYS A O 1
ATOM 2919 N N . ALA A 1 376 ? 32.623 -4.228 -28.606 1.00 69.56 376 ALA A N 1
ATOM 2920 C CA . ALA A 1 376 ? 32.014 -5.368 -29.282 1.00 69.56 376 ALA A CA 1
ATOM 2921 C C . ALA A 1 376 ? 30.510 -5.424 -28.979 1.00 69.56 376 ALA A C 1
ATOM 2923 O O . ALA A 1 376 ? 30.081 -5.075 -27.875 1.00 69.56 376 ALA A O 1
ATOM 2924 N N . ALA A 1 377 ? 29.723 -5.904 -29.947 1.00 76.06 377 ALA A N 1
ATOM 2925 C CA . ALA A 1 377 ? 28.318 -6.190 -29.699 1.00 76.06 377 ALA A CA 1
ATOM 2926 C C . ALA A 1 377 ? 28.214 -7.115 -28.481 1.00 76.06 377 ALA A C 1
ATOM 2928 O O . ALA A 1 377 ? 28.853 -8.168 -28.433 1.00 76.06 377 ALA A O 1
ATOM 2929 N N . SER A 1 378 ? 27.444 -6.692 -27.486 1.00 82.75 378 SER A N 1
ATOM 2930 C CA . SER A 1 378 ? 27.307 -7.419 -26.230 1.00 82.75 378 SER A CA 1
ATOM 2931 C C . SER A 1 378 ? 25.836 -7.607 -25.918 1.00 82.75 378 SER A C 1
ATOM 2933 O O . SER A 1 378 ? 25.012 -6.719 -26.137 1.00 82.75 378 SER A O 1
ATOM 2935 N N . THR A 1 379 ? 25.514 -8.805 -25.447 1.00 86.12 379 THR A N 1
ATOM 2936 C CA . THR A 1 379 ? 24.201 -9.106 -24.887 1.00 86.12 379 THR A CA 1
ATOM 2937 C C . THR A 1 379 ? 24.359 -9.133 -23.380 1.00 86.12 379 THR A C 1
ATOM 2939 O O . THR A 1 379 ? 25.262 -9.802 -22.875 1.00 86.12 379 THR A O 1
ATOM 2942 N N . GLN A 1 380 ? 23.534 -8.369 -22.673 1.00 87.00 380 GLN A N 1
ATOM 2943 C CA . GLN A 1 380 ? 23.514 -8.357 -21.215 1.00 87.00 380 GLN A CA 1
ATOM 2944 C C . GLN A 1 380 ? 22.094 -8.593 -20.718 1.00 87.00 380 GLN A C 1
ATOM 2946 O O . GLN A 1 380 ? 21.134 -8.046 -21.265 1.00 87.00 380 GLN A O 1
ATOM 2951 N N . LEU A 1 381 ? 21.992 -9.385 -19.651 1.00 88.62 381 LEU A N 1
ATOM 2952 C CA . LEU A 1 381 ? 20.757 -9.569 -18.911 1.00 88.62 381 LEU A CA 1
ATOM 2953 C C . LEU A 1 381 ? 20.564 -8.359 -17.992 1.00 88.62 381 LEU A C 1
ATOM 2955 O O . LEU A 1 381 ? 21.229 -8.223 -16.959 1.00 88.62 381 LEU A O 1
ATOM 2959 N N . VAL A 1 382 ? 19.672 -7.460 -18.389 1.00 85.56 382 VAL A N 1
ATOM 2960 C CA . VAL A 1 382 ? 19.429 -6.191 -17.696 1.00 85.56 382 VAL A CA 1
ATOM 2961 C C . VAL A 1 382 ? 18.011 -6.127 -17.154 1.00 85.56 382 VAL A C 1
ATOM 2963 O O . VAL A 1 382 ? 17.092 -6.783 -17.654 1.00 85.56 382 VAL A O 1
ATOM 2966 N N . LEU A 1 383 ? 17.830 -5.335 -16.102 1.00 84.50 383 LEU A N 1
ATOM 2967 C CA . LEU A 1 383 ? 16.522 -5.099 -15.519 1.00 84.50 383 LEU A CA 1
ATOM 2968 C C . LEU A 1 383 ? 15.666 -4.322 -16.518 1.00 84.50 383 LEU A C 1
ATOM 2970 O O . LEU A 1 383 ? 16.040 -3.246 -16.976 1.00 84.50 383 LEU A O 1
ATOM 2974 N N . ALA A 1 384 ? 14.484 -4.827 -16.835 1.00 81.50 384 ALA A N 1
ATOM 2975 C CA . ALA A 1 384 ? 13.712 -4.248 -17.921 1.00 81.50 384 ALA A CA 1
ATOM 2976 C C . ALA A 1 384 ? 13.125 -2.860 -17.614 1.00 81.50 384 ALA A C 1
ATOM 2978 O O . ALA A 1 384 ? 12.898 -2.063 -18.519 1.00 81.50 384 ALA A O 1
ATOM 2979 N N . ASN A 1 385 ? 12.945 -2.546 -16.329 1.00 74.62 385 ASN A N 1
ATOM 2980 C CA . ASN A 1 385 ? 12.551 -1.209 -15.887 1.00 74.62 385 ASN A CA 1
ATOM 2981 C C . ASN A 1 385 ? 13.738 -0.232 -15.827 1.00 74.62 385 ASN A C 1
ATOM 2983 O O . ASN A 1 385 ? 13.524 0.966 -15.664 1.00 74.62 385 ASN A O 1
ATOM 2987 N N . ASN A 1 386 ? 14.981 -0.726 -15.898 1.00 75.94 386 ASN A N 1
ATOM 2988 C CA . ASN A 1 386 ? 16.181 0.101 -15.883 1.00 75.94 386 ASN A CA 1
ATOM 29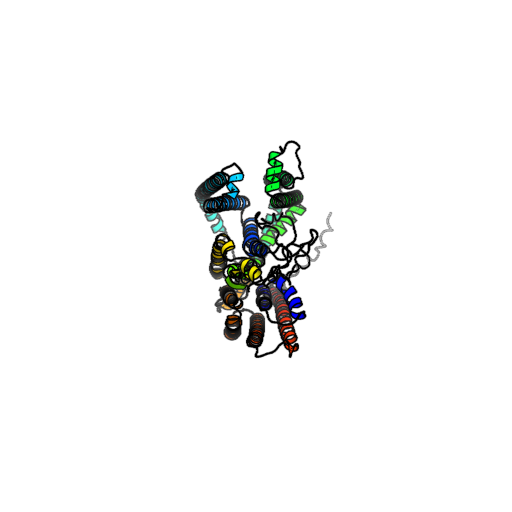89 C C . ASN A 1 386 ? 17.378 -0.625 -16.532 1.00 75.94 386 ASN A C 1
ATOM 2991 O O . ASN A 1 386 ? 18.084 -1.393 -15.875 1.00 75.94 386 ASN A O 1
ATOM 2995 N N . TYR A 1 387 ? 17.654 -0.296 -17.797 1.00 76.56 387 TYR A N 1
ATOM 2996 C CA . TYR A 1 387 ? 18.717 -0.902 -18.610 1.00 76.56 387 TYR A CA 1
ATOM 2997 C C . TYR A 1 387 ? 20.147 -0.679 -18.084 1.00 76.56 387 TYR A C 1
ATOM 2999 O O . TYR A 1 387 ? 21.067 -1.355 -18.535 1.00 76.56 387 TYR A O 1
ATOM 3007 N N . SER A 1 388 ? 20.355 0.245 -17.137 1.00 73.06 388 SER A N 1
ATOM 3008 C CA . SER A 1 388 ? 21.665 0.465 -16.497 1.00 73.06 388 SER A CA 1
ATOM 3009 C C . SER A 1 388 ? 21.997 -0.552 -15.401 1.00 73.06 388 SER A C 1
ATOM 3011 O O . SER A 1 388 ? 23.117 -0.577 -14.896 1.00 73.06 388 SER A O 1
ATOM 3013 N N . ILE A 1 389 ? 21.031 -1.380 -14.992 1.00 77.94 389 ILE A N 1
ATOM 3014 C CA . ILE A 1 389 ? 21.202 -2.347 -13.907 1.00 77.94 389 ILE A CA 1
ATOM 3015 C C . ILE A 1 389 ? 21.269 -3.749 -14.502 1.00 77.94 389 ILE A C 1
ATOM 3017 O O . ILE A 1 389 ? 20.280 -4.255 -15.035 1.00 77.94 389 ILE A O 1
ATOM 3021 N N . ARG A 1 390 ? 22.424 -4.403 -14.362 1.00 85.06 390 ARG A N 1
ATOM 3022 C CA . ARG A 1 390 ? 22.573 -5.820 -14.697 1.00 85.06 390 ARG A CA 1
ATOM 3023 C C . ARG A 1 390 ? 21.868 -6.674 -13.650 1.00 85.06 390 ARG A C 1
ATOM 3025 O O . ARG A 1 390 ? 21.982 -6.422 -12.450 1.00 85.06 390 ARG A O 1
ATOM 3032 N N . CYS A 1 391 ? 21.152 -7.697 -14.100 1.00 87.38 391 CYS A N 1
ATOM 3033 C CA . CYS A 1 391 ? 20.420 -8.578 -13.195 1.00 87.38 391 CYS A CA 1
ATOM 3034 C C . CYS A 1 391 ? 21.338 -9.430 -12.314 1.00 87.38 391 CYS A C 1
ATOM 3036 O O . CYS A 1 391 ? 20.995 -9.691 -11.160 1.00 87.38 391 CYS A O 1
ATOM 3038 N N . ASP A 1 392 ? 22.522 -9.776 -12.822 1.00 85.56 392 ASP A N 1
ATOM 3039 C CA . ASP A 1 392 ? 23.551 -10.498 -12.069 1.00 85.56 392 ASP A CA 1
ATOM 3040 C C . ASP A 1 392 ? 23.954 -9.739 -10.790 1.00 85.56 392 ASP A C 1
ATOM 3042 O O . ASP A 1 392 ? 24.102 -10.344 -9.729 1.00 85.56 392 ASP A O 1
ATOM 3046 N N . ASP A 1 393 ? 24.039 -8.405 -10.863 1.00 80.81 393 ASP A N 1
ATOM 3047 C CA . ASP A 1 393 ? 24.516 -7.551 -9.766 1.00 80.81 393 ASP A CA 1
ATOM 3048 C C . ASP A 1 393 ? 23.486 -7.420 -8.631 1.00 80.81 393 ASP A C 1
ATOM 3050 O O . ASP A 1 393 ? 23.833 -7.202 -7.468 1.00 80.81 393 ASP A O 1
ATOM 3054 N N . ILE A 1 394 ? 22.194 -7.534 -8.950 1.00 79.62 394 ILE A N 1
ATOM 3055 C CA . ILE A 1 394 ? 21.104 -7.344 -7.981 1.00 79.62 394 ILE A CA 1
ATOM 3056 C C . ILE A 1 394 ? 20.551 -8.658 -7.432 1.00 79.62 394 ILE A C 1
ATOM 3058 O O . ILE A 1 394 ? 19.850 -8.645 -6.413 1.00 79.62 394 ILE A O 1
ATOM 3062 N N . TRP A 1 395 ? 20.853 -9.792 -8.068 1.00 80.94 395 TRP A N 1
ATOM 3063 C CA . TRP A 1 395 ? 20.208 -11.066 -7.757 1.00 80.94 395 TRP A CA 1
ATOM 3064 C C . TRP A 1 395 ? 20.442 -11.524 -6.318 1.00 80.94 395 TRP A C 1
ATOM 3066 O O . TRP A 1 395 ? 19.487 -11.893 -5.634 1.00 80.94 395 TRP A O 1
ATOM 3076 N N . ALA A 1 396 ? 21.674 -11.426 -5.815 1.00 76.19 396 ALA A N 1
ATOM 3077 C CA . ALA A 1 396 ? 22.013 -11.894 -4.470 1.00 76.19 396 ALA A CA 1
ATOM 3078 C C . ALA A 1 396 ? 21.271 -11.131 -3.354 1.00 76.19 396 ALA A C 1
ATOM 3080 O O . ALA A 1 396 ? 20.897 -11.718 -2.339 1.00 76.19 396 ALA A O 1
ATOM 3081 N N . PHE A 1 397 ? 21.013 -9.833 -3.547 1.00 72.19 397 PHE A N 1
ATOM 3082 C CA . PHE A 1 397 ? 20.451 -8.965 -2.507 1.00 72.19 397 PHE A CA 1
ATOM 3083 C C . PHE A 1 397 ? 18.948 -8.723 -2.664 1.00 72.19 397 PHE A C 1
ATOM 3085 O O . PHE A 1 397 ? 18.186 -8.850 -1.702 1.00 72.19 397 PHE A O 1
ATOM 3092 N N . PHE A 1 398 ? 18.493 -8.378 -3.870 1.00 81.06 398 PHE A N 1
ATOM 3093 C CA . PHE A 1 398 ? 17.113 -7.946 -4.090 1.00 81.06 398 PHE A CA 1
ATOM 3094 C C . PHE A 1 398 ? 16.154 -9.118 -4.277 1.00 81.06 398 PHE A C 1
ATOM 3096 O O . PHE A 1 398 ? 14.979 -8.997 -3.927 1.00 81.06 398 PHE A O 1
ATOM 3103 N N . TRP A 1 399 ? 16.623 -10.264 -4.776 1.00 83.44 399 TRP A N 1
ATOM 3104 C CA . TRP A 1 399 ? 15.766 -11.422 -5.035 1.00 83.44 399 TRP A CA 1
ATOM 3105 C C . TRP A 1 399 ? 15.233 -12.065 -3.743 1.00 83.44 399 TRP A C 1
ATOM 3107 O O . TRP A 1 399 ? 14.012 -12.220 -3.632 1.00 83.44 399 TRP A O 1
ATOM 3117 N N . PRO A 1 400 ? 16.062 -12.352 -2.711 1.00 81.12 400 PRO A N 1
ATOM 3118 C CA . PRO A 1 400 ? 15.561 -12.889 -1.444 1.00 81.12 400 PRO A CA 1
ATOM 3119 C C . PRO A 1 400 ? 14.643 -11.902 -0.717 1.00 81.12 400 PRO A C 1
ATOM 3121 O O . PRO A 1 400 ? 13.606 -12.296 -0.179 1.00 81.12 400 PRO A O 1
ATOM 3124 N N . ALA A 1 401 ? 14.991 -10.610 -0.739 1.00 81.25 401 ALA A N 1
ATOM 3125 C CA . ALA A 1 401 ? 14.161 -9.556 -0.166 1.00 81.25 401 ALA A CA 1
ATOM 3126 C C . ALA A 1 401 ? 12.790 -9.503 -0.854 1.00 81.25 401 ALA A C 1
ATOM 3128 O O . ALA A 1 401 ? 11.756 -9.510 -0.183 1.00 81.25 401 ALA A O 1
ATOM 3129 N N . SER A 1 402 ? 12.771 -9.540 -2.186 1.00 87.75 402 SER A N 1
ATOM 3130 C CA . SER A 1 402 ? 11.531 -9.513 -2.959 1.00 87.75 402 SER A CA 1
ATOM 3131 C C . SER A 1 402 ? 10.686 -10.759 -2.710 1.00 87.75 402 SER A C 1
ATOM 3133 O O . SER A 1 402 ? 9.475 -10.666 -2.512 1.00 87.75 402 SER A O 1
ATOM 3135 N N . PHE A 1 403 ? 11.317 -11.929 -2.612 1.00 87.88 403 PHE A N 1
ATOM 3136 C CA . PHE A 1 403 ? 10.629 -13.185 -2.319 1.00 87.88 403 PHE A CA 1
ATOM 3137 C C . PHE A 1 403 ? 9.938 -13.147 -0.949 1.00 87.88 403 PHE A C 1
ATOM 3139 O O . PHE A 1 403 ? 8.755 -13.476 -0.829 1.00 87.88 403 PHE A O 1
ATOM 3146 N N . LEU A 1 404 ? 10.641 -12.664 0.080 1.00 86.38 404 LEU A N 1
ATOM 3147 C CA . LEU A 1 404 ? 10.057 -12.449 1.404 1.00 86.38 404 LEU A CA 1
ATOM 3148 C C . LEU A 1 404 ? 8.899 -11.448 1.353 1.00 86.38 404 LEU A C 1
ATOM 3150 O O . LEU A 1 404 ? 7.866 -11.678 1.985 1.00 86.38 404 LEU A O 1
ATOM 3154 N N . MET A 1 405 ? 9.031 -10.374 0.574 1.00 88.56 405 MET A N 1
ATOM 3155 C CA . MET A 1 405 ? 7.968 -9.388 0.400 1.00 88.56 405 MET A CA 1
ATOM 3156 C C . MET A 1 405 ? 6.734 -9.977 -0.291 1.00 88.56 405 MET A C 1
ATOM 3158 O O . MET A 1 405 ? 5.624 -9.724 0.175 1.00 88.56 405 MET A O 1
ATOM 3162 N N . VAL A 1 406 ? 6.887 -10.845 -1.296 1.00 90.62 406 VAL A N 1
ATOM 3163 C CA . VAL A 1 406 ? 5.758 -11.587 -1.889 1.00 90.62 406 VAL A CA 1
ATOM 3164 C C . VAL A 1 406 ? 5.093 -12.509 -0.874 1.00 90.62 406 VAL A C 1
ATOM 3166 O O . VAL A 1 406 ? 3.867 -12.562 -0.820 1.00 90.62 406 VAL A O 1
ATOM 3169 N N . ILE A 1 407 ? 5.847 -13.198 -0.017 1.00 90.19 407 ILE A N 1
ATOM 3170 C CA . ILE A 1 407 ? 5.241 -14.020 1.041 1.00 90.19 407 ILE A CA 1
ATOM 3171 C C . ILE A 1 407 ? 4.453 -13.135 2.017 1.00 90.19 407 ILE A C 1
ATOM 3173 O O . ILE A 1 407 ? 3.295 -13.419 2.336 1.00 90.19 407 ILE A O 1
ATOM 3177 N N . VAL A 1 408 ? 5.054 -12.046 2.495 1.00 89.81 408 VAL A N 1
ATOM 3178 C CA . VAL A 1 408 ? 4.453 -11.180 3.518 1.00 89.81 408 VAL A CA 1
ATOM 3179 C C . VAL A 1 408 ? 3.244 -10.417 2.974 1.00 89.81 408 VAL A C 1
ATOM 3181 O O . VAL A 1 408 ? 2.185 -10.425 3.605 1.00 89.81 408 VAL A O 1
ATOM 3184 N N . PHE A 1 409 ? 3.364 -9.777 1.813 1.00 90.56 409 PHE A N 1
ATOM 3185 C CA . PHE A 1 409 ? 2.282 -8.993 1.220 1.00 90.56 409 PHE A CA 1
ATOM 3186 C C . PHE A 1 409 ? 1.315 -9.868 0.423 1.00 90.56 409 PHE A C 1
ATOM 3188 O O . PHE A 1 409 ? 0.107 -9.785 0.636 1.00 90.56 409 PHE A O 1
ATOM 3195 N N . GLY A 1 410 ? 1.817 -10.754 -0.434 1.00 92.19 410 GLY A N 1
ATOM 3196 C CA . GLY A 1 410 ? 0.998 -11.636 -1.266 1.00 92.19 410 GLY A CA 1
ATOM 3197 C C . GLY A 1 410 ? 0.191 -12.661 -0.467 1.00 92.19 410 GLY A C 1
ATOM 3198 O O . GLY A 1 410 ? -0.960 -12.908 -0.812 1.00 92.19 410 GLY A O 1
ATOM 3199 N N . ILE A 1 411 ? 0.732 -13.210 0.630 1.00 92.62 411 ILE A N 1
ATOM 3200 C CA . ILE A 1 411 ? 0.046 -14.237 1.443 1.00 92.62 411 ILE A CA 1
ATOM 3201 C C . ILE A 1 411 ? -0.301 -13.715 2.842 1.00 92.62 411 ILE A C 1
ATOM 3203 O O . ILE A 1 411 ? -1.431 -13.877 3.316 1.00 92.62 411 ILE A O 1
ATOM 3207 N N . GLY A 1 412 ? 0.649 -13.065 3.516 1.00 91.69 412 GLY A N 1
ATOM 3208 C CA . GLY A 1 412 ? 0.492 -12.627 4.904 1.00 91.69 412 GLY A CA 1
ATOM 3209 C C . GLY A 1 412 ? -0.656 -11.633 5.107 1.00 91.69 412 GLY A C 1
ATOM 3210 O O . GLY A 1 412 ? -1.466 -11.824 6.019 1.00 91.69 412 GLY A O 1
ATOM 3211 N N . ILE A 1 413 ? -0.783 -10.615 4.247 1.00 91.12 413 ILE A N 1
ATOM 3212 C CA . ILE A 1 413 ? -1.866 -9.618 4.336 1.00 91.12 413 ILE A CA 1
ATOM 3213 C C . ILE A 1 413 ? -3.251 -10.257 4.116 1.00 91.12 413 ILE A C 1
ATOM 3215 O O . ILE A 1 413 ? -4.109 -10.073 4.990 1.00 91.12 413 ILE A O 1
ATOM 3219 N N . PRO A 1 414 ? -3.508 -11.039 3.044 1.00 93.44 414 PRO A N 1
ATOM 3220 C CA . PRO A 1 414 ? -4.778 -11.751 2.891 1.00 93.44 414 PRO A CA 1
ATOM 3221 C C . PRO A 1 414 ? -5.123 -12.642 4.086 1.00 93.44 414 PRO A C 1
ATOM 3223 O O . PRO A 1 414 ? -6.233 -12.571 4.615 1.00 93.44 414 PRO A O 1
ATOM 3226 N N . VAL A 1 415 ? -4.168 -13.439 4.579 1.00 94.31 415 VAL A N 1
ATOM 3227 C CA . VAL A 1 415 ? -4.392 -14.329 5.730 1.00 94.31 415 VAL A CA 1
ATOM 3228 C C . VAL A 1 415 ? -4.724 -13.532 6.991 1.00 94.31 415 VAL A C 1
ATOM 3230 O O . VAL A 1 415 ? -5.641 -13.901 7.736 1.00 94.31 415 VAL A O 1
ATOM 3233 N N . LEU A 1 416 ? -4.009 -12.431 7.238 1.00 90.62 416 LEU A N 1
ATOM 3234 C CA . LEU A 1 416 ? -4.261 -11.539 8.367 1.00 90.62 416 LEU A CA 1
ATOM 3235 C C . LEU A 1 416 ? -5.682 -10.975 8.303 1.00 90.62 416 LEU A C 1
ATOM 3237 O O . LEU A 1 416 ? -6.431 -11.073 9.276 1.00 90.62 416 LEU A O 1
ATOM 3241 N N . LEU A 1 417 ? -6.074 -10.422 7.158 1.00 91.88 417 LEU A N 1
ATOM 3242 C CA . LEU A 1 417 ? -7.389 -9.822 6.975 1.00 91.88 417 LEU A CA 1
ATOM 3243 C C . LEU A 1 417 ? -8.509 -10.862 7.057 1.00 91.88 417 LEU A C 1
ATOM 3245 O O . LEU A 1 417 ? -9.496 -10.629 7.756 1.00 91.88 417 LEU A O 1
ATOM 3249 N N . PHE A 1 418 ? -8.338 -12.039 6.450 1.00 95.56 418 PHE A N 1
ATOM 3250 C CA . PHE A 1 418 ? -9.278 -13.150 6.584 1.00 95.56 418 PHE A CA 1
ATOM 3251 C C . PHE A 1 418 ? -9.480 -13.540 8.052 1.00 95.56 418 PHE A C 1
ATOM 3253 O O . PHE A 1 418 ? -10.620 -13.658 8.518 1.00 95.56 418 PHE A O 1
ATOM 3260 N N . ARG A 1 419 ? -8.388 -13.695 8.815 1.00 95.25 419 ARG A N 1
ATOM 3261 C CA . ARG A 1 419 ? -8.459 -14.009 10.250 1.00 95.25 419 ARG A CA 1
ATOM 3262 C C . ARG A 1 419 ? -9.152 -12.901 11.034 1.00 95.25 419 ARG A C 1
ATOM 3264 O O . ARG A 1 419 ? -10.023 -13.209 11.848 1.00 95.25 419 ARG A O 1
ATOM 3271 N N . LEU A 1 420 ? -8.820 -11.635 10.777 1.00 91.69 420 LEU A N 1
ATOM 3272 C CA . LEU A 1 420 ? -9.454 -10.491 11.435 1.00 91.69 420 LEU A CA 1
ATOM 3273 C C . LEU A 1 420 ? -10.960 -10.450 11.155 1.00 91.69 420 LEU A C 1
ATOM 3275 O O . LEU A 1 420 ? -11.739 -10.341 12.103 1.00 91.69 420 LEU A O 1
ATOM 3279 N N . ILE A 1 421 ? -11.384 -10.606 9.898 1.00 94.62 421 ILE A N 1
ATOM 3280 C CA . ILE A 1 421 ? -12.801 -10.643 9.508 1.00 94.62 421 ILE A CA 1
ATOM 3281 C C . ILE A 1 421 ? -13.499 -11.825 10.184 1.00 94.62 421 ILE A C 1
ATOM 3283 O O . ILE A 1 421 ? -14.526 -11.641 10.838 1.00 94.62 421 ILE A O 1
ATOM 3287 N N . ARG A 1 422 ? -12.937 -13.037 10.096 1.00 96.12 422 ARG A N 1
ATOM 3288 C CA . ARG A 1 422 ? -13.530 -14.255 10.673 1.00 96.12 422 ARG A CA 1
ATOM 3289 C C . ARG A 1 422 ? -13.714 -14.146 12.185 1.00 96.12 422 ARG A C 1
ATOM 3291 O O . ARG A 1 422 ? -14.790 -14.450 12.691 1.00 96.12 422 ARG A O 1
ATOM 3298 N N . ILE A 1 423 ? -12.679 -13.722 12.907 1.00 93.88 423 ILE A N 1
ATOM 3299 C CA . ILE A 1 423 ? -12.731 -13.592 14.367 1.00 93.88 423 ILE A CA 1
ATOM 3300 C C . ILE A 1 423 ? -13.742 -12.512 14.759 1.00 93.88 423 ILE A C 1
ATOM 3302 O O . ILE A 1 423 ? -14.599 -12.751 15.607 1.00 93.88 423 ILE A O 1
ATOM 3306 N N . SER A 1 424 ? -13.681 -11.347 14.114 1.00 92.69 424 SER A N 1
ATOM 3307 C CA . SER A 1 424 ? -14.542 -10.211 14.452 1.00 92.69 424 SER A CA 1
ATOM 3308 C C . SER A 1 424 ? -16.011 -10.520 14.172 1.00 92.69 424 SER A C 1
ATOM 3310 O O . SER A 1 424 ? -16.851 -10.343 15.047 1.00 92.69 424 SER A O 1
ATOM 3312 N N . THR A 1 425 ? -16.326 -11.054 12.990 1.00 94.69 425 THR A N 1
ATOM 3313 C CA . THR A 1 425 ? -17.700 -11.431 12.618 1.00 94.69 425 THR A CA 1
ATOM 3314 C C . THR A 1 425 ? -18.260 -12.532 13.519 1.00 94.69 425 THR A C 1
ATOM 3316 O O . THR A 1 425 ? -19.422 -12.449 13.915 1.00 94.69 425 THR A O 1
ATOM 3319 N N . LYS A 1 426 ? -17.437 -13.513 13.924 1.00 93.88 426 LYS A N 1
ATOM 3320 C CA . LYS A 1 426 ? -17.835 -14.551 14.888 1.00 93.88 426 LYS A CA 1
ATOM 3321 C C . LYS A 1 426 ? -18.233 -13.948 16.234 1.00 93.88 426 LYS A C 1
ATOM 3323 O O . LYS A 1 426 ? -19.284 -14.302 16.751 1.00 93.88 426 LYS A O 1
ATOM 3328 N N . TYR A 1 427 ? -17.432 -13.036 16.790 1.00 91.25 427 TYR A N 1
ATOM 3329 C CA . TYR A 1 427 ? -17.775 -12.375 18.055 1.00 91.25 427 TYR A CA 1
ATOM 3330 C C . TYR A 1 427 ? -19.002 -11.473 17.929 1.00 91.25 427 TYR A C 1
ATOM 3332 O O . TYR A 1 427 ? -19.827 -11.440 18.837 1.00 91.25 427 TYR A O 1
ATOM 3340 N N . LEU A 1 428 ? -19.150 -10.770 16.804 1.00 90.62 428 LEU A N 1
ATOM 3341 C CA . LEU A 1 428 ? -20.296 -9.897 16.567 1.00 90.62 428 LEU A CA 1
ATOM 3342 C C . LEU A 1 428 ? -21.618 -10.666 16.525 1.00 90.62 428 LEU A C 1
ATOM 3344 O O . LEU A 1 428 ? -22.591 -10.226 17.126 1.00 90.62 428 LEU A O 1
ATOM 3348 N N . MET A 1 429 ? -21.639 -11.839 15.894 1.00 89.38 429 MET A N 1
ATOM 3349 C CA . MET A 1 429 ? -22.856 -12.648 15.775 1.00 89.38 429 MET A CA 1
ATOM 3350 C C . MET A 1 429 ? -23.343 -13.273 17.090 1.00 89.38 429 MET A C 1
ATOM 3352 O O . MET A 1 429 ? -24.492 -13.705 17.161 1.00 89.38 429 MET A O 1
ATOM 3356 N N . VAL A 1 430 ? -22.503 -13.301 18.130 1.00 89.31 430 VAL A N 1
ATOM 3357 C CA . VAL A 1 430 ? -22.863 -13.821 19.461 1.00 89.31 430 VAL A CA 1
ATOM 3358 C C . VAL A 1 430 ? -23.617 -12.780 20.300 1.00 89.31 430 VAL A C 1
ATOM 3360 O O . VAL A 1 430 ? -24.267 -13.148 21.276 1.00 89.31 430 VAL A O 1
ATOM 3363 N N . PHE A 1 431 ? -23.576 -11.490 19.943 1.00 83.00 431 PHE A N 1
ATOM 3364 C CA . PHE A 1 431 ? -24.245 -10.460 20.738 1.00 83.00 431 PHE A CA 1
ATOM 3365 C C . PHE A 1 431 ? -25.775 -10.635 20.723 1.00 83.00 431 PHE A C 1
ATOM 3367 O O . PHE A 1 431 ? -26.379 -10.645 19.645 1.00 83.00 431 PHE A O 1
ATOM 3374 N N . PRO A 1 432 ? -26.422 -10.742 21.901 1.00 81.38 432 PRO A N 1
ATOM 3375 C CA . PRO A 1 432 ? -27.872 -10.827 21.977 1.00 81.38 432 PRO A CA 1
ATOM 3376 C C . PRO A 1 432 ? -28.486 -9.465 21.635 1.00 81.38 432 PRO A C 1
ATOM 3378 O O . PRO A 1 432 ? -28.182 -8.459 22.275 1.00 81.38 432 PRO A O 1
ATOM 3381 N N . ILE A 1 433 ? -29.366 -9.436 20.633 1.00 79.06 433 ILE A N 1
ATOM 3382 C CA . ILE A 1 433 ? -30.192 -8.268 20.313 1.00 79.06 433 ILE A CA 1
ATOM 3383 C C . ILE A 1 433 ? -31.605 -8.565 20.801 1.00 79.06 433 ILE A C 1
ATOM 3385 O O . ILE A 1 433 ? -32.224 -9.529 20.353 1.00 79.06 433 ILE A O 1
ATOM 3389 N N . ALA A 1 434 ? -32.115 -7.736 21.712 1.00 73.81 434 ALA A N 1
ATOM 3390 C CA . ALA A 1 434 ? -33.526 -7.768 22.073 1.00 73.81 434 ALA A CA 1
ATOM 3391 C C . ALA A 1 434 ? -34.355 -7.415 20.827 1.00 73.81 434 ALA A C 1
ATOM 3393 O O . ALA A 1 434 ? -34.129 -6.361 20.234 1.00 73.81 434 ALA A O 1
ATOM 3394 N N . ASN A 1 435 ? -35.283 -8.293 20.437 1.00 78.75 435 ASN A N 1
ATOM 3395 C CA . ASN A 1 435 ? -36.091 -8.173 19.215 1.00 78.75 435 ASN A CA 1
ATOM 3396 C C . ASN A 1 435 ? -35.248 -8.202 17.927 1.00 78.75 435 ASN A C 1
ATOM 3398 O O . ASN A 1 435 ? -35.379 -7.334 17.064 1.00 78.75 435 ASN A O 1
ATOM 3402 N N . ALA A 1 436 ? -34.341 -9.178 17.809 1.00 73.00 436 ALA A N 1
ATOM 3403 C CA . ALA A 1 436 ? -33.604 -9.384 16.567 1.00 73.00 436 ALA A CA 1
ATOM 3404 C C . ALA A 1 436 ? -34.590 -9.648 15.408 1.00 73.00 436 ALA A C 1
ATOM 3406 O O . ALA A 1 436 ? -35.455 -10.511 15.555 1.00 73.00 436 ALA A O 1
ATOM 3407 N N . PRO A 1 437 ? -34.470 -8.942 14.270 1.00 81.69 437 PRO A N 1
ATOM 3408 C CA . PRO A 1 437 ? -35.268 -9.254 13.089 1.00 81.69 437 PRO A CA 1
ATOM 3409 C C . PRO A 1 437 ? -34.973 -10.683 12.609 1.00 81.69 437 PRO A C 1
ATOM 3411 O O . PRO A 1 437 ? -33.843 -11.159 12.747 1.00 81.69 437 PRO A O 1
ATOM 3414 N N . GLU A 1 438 ? -35.976 -11.353 12.035 1.00 86.88 438 GLU A N 1
ATOM 3415 C CA . GLU A 1 438 ? -35.856 -12.746 11.573 1.00 86.88 438 GLU A CA 1
ATOM 3416 C C . GLU A 1 438 ? -34.816 -12.901 10.453 1.00 86.88 438 GLU A C 1
ATOM 3418 O O . GLU A 1 438 ? -34.072 -13.880 10.420 1.00 86.88 438 GLU A O 1
ATOM 3423 N N . SER A 1 439 ? -34.701 -11.908 9.561 1.00 89.81 439 SER A N 1
ATOM 3424 C CA . SER A 1 439 ? -33.720 -11.945 8.475 1.00 89.81 439 SER A CA 1
ATOM 3425 C C . SER A 1 439 ? -32.292 -11.727 8.991 1.00 89.81 439 SER A C 1
ATOM 3427 O O . SER A 1 439 ? -32.004 -10.733 9.673 1.00 89.81 439 SER A O 1
ATOM 3429 N N . GLN A 1 440 ? -31.373 -12.604 8.584 1.00 89.25 440 GLN A N 1
ATOM 3430 C CA . GLN A 1 440 ? -29.962 -12.554 8.971 1.00 89.25 440 GLN A CA 1
ATOM 3431 C C . GLN A 1 440 ? -29.272 -11.239 8.577 1.00 89.25 440 GLN A C 1
ATOM 3433 O O . GLN A 1 440 ? -28.464 -10.732 9.356 1.00 89.25 440 GLN A O 1
ATOM 3438 N N . ASP A 1 441 ? -29.614 -10.657 7.426 1.00 84.88 441 ASP A N 1
ATOM 3439 C CA . ASP A 1 441 ? -29.005 -9.411 6.950 1.00 84.88 441 ASP A CA 1
ATOM 3440 C C . ASP A 1 441 ? -29.483 -8.181 7.730 1.00 84.88 441 ASP A C 1
ATOM 3442 O O . ASP A 1 441 ? -28.666 -7.335 8.100 1.00 84.88 441 ASP A O 1
ATOM 3446 N N . ALA A 1 442 ? -30.765 -8.107 8.111 1.00 86.19 442 ALA A N 1
ATOM 3447 C CA . ALA A 1 442 ? -31.226 -7.044 9.008 1.00 86.19 442 ALA A CA 1
ATOM 3448 C C . ALA A 1 442 ? -30.599 -7.180 10.404 1.00 86.19 442 ALA A C 1
ATOM 3450 O O . ALA A 1 442 ? -30.199 -6.183 11.009 1.00 86.19 442 ALA A O 1
ATOM 3451 N N . LYS A 1 443 ? -30.444 -8.415 10.909 1.00 89.75 443 LYS A N 1
ATOM 3452 C CA . LYS A 1 443 ? -29.744 -8.663 12.176 1.00 89.75 443 LYS A CA 1
ATOM 3453 C C . LYS A 1 443 ? -28.292 -8.203 12.073 1.00 89.75 443 LYS A C 1
ATOM 3455 O O . LYS A 1 443 ? -27.818 -7.481 12.947 1.00 89.75 443 LYS A O 1
ATOM 3460 N N . TRP A 1 444 ? -27.601 -8.576 10.998 1.00 92.44 444 TRP A N 1
ATOM 3461 C CA . TRP A 1 444 ? -26.234 -8.152 10.713 1.00 92.44 444 TRP A CA 1
ATOM 3462 C C . TRP A 1 444 ? -26.098 -6.628 10.693 1.00 92.44 444 TRP A C 1
ATOM 3464 O O . TRP A 1 444 ? -25.238 -6.089 11.389 1.00 92.44 444 TRP A O 1
ATOM 3474 N N . LEU A 1 445 ? -26.991 -5.932 9.986 1.00 88.81 445 LEU A N 1
ATOM 3475 C CA . LEU A 1 445 ? -27.017 -4.474 9.903 1.00 88.81 445 LEU A CA 1
ATOM 3476 C C . LEU A 1 445 ? -27.161 -3.818 11.286 1.00 88.81 445 LEU A C 1
ATOM 3478 O O . LEU A 1 445 ? -26.394 -2.914 11.624 1.00 88.81 445 LEU A O 1
ATOM 3482 N N . VAL A 1 446 ? -28.087 -4.307 12.118 1.00 86.00 446 VAL A N 1
ATOM 3483 C CA . VAL A 1 446 ? -28.296 -3.791 13.482 1.00 86.00 446 VAL A CA 1
ATOM 3484 C C . VAL A 1 446 ? -27.064 -4.033 14.363 1.00 86.00 446 VAL A C 1
ATOM 3486 O O . VAL A 1 446 ? -26.601 -3.100 15.026 1.00 86.00 446 VAL A O 1
ATOM 3489 N N . ILE A 1 447 ? -26.482 -5.242 14.331 1.00 89.75 447 ILE A N 1
ATOM 3490 C CA . ILE A 1 447 ? -25.242 -5.562 15.068 1.00 89.75 447 ILE A CA 1
ATOM 3491 C C . ILE A 1 447 ? -24.121 -4.623 14.636 1.00 89.75 447 ILE A C 1
ATOM 3493 O O . ILE A 1 447 ? -23.419 -4.055 15.475 1.00 89.75 447 ILE A O 1
ATOM 3497 N N . LEU A 1 448 ? -23.951 -4.441 13.326 1.00 89.81 448 LEU A N 1
ATOM 3498 C CA . LEU A 1 448 ? -22.937 -3.558 12.776 1.00 89.81 448 LEU A CA 1
ATOM 3499 C C . LEU A 1 448 ? -23.130 -2.130 13.274 1.00 89.81 448 LEU A C 1
ATOM 3501 O O . LEU A 1 448 ? -22.164 -1.528 13.740 1.00 89.81 448 LEU A O 1
ATOM 3505 N N . MET A 1 449 ? -24.339 -1.575 13.202 1.00 83.06 449 MET A N 1
ATOM 3506 C CA . MET A 1 449 ? -24.617 -0.203 13.641 1.00 83.06 449 MET A CA 1
ATOM 3507 C C . MET A 1 449 ? -24.319 0.019 15.125 1.00 83.06 449 MET A C 1
ATOM 3509 O O . MET A 1 449 ? -23.782 1.066 15.483 1.00 83.06 449 MET A O 1
ATOM 3513 N N . GLN A 1 450 ? -24.608 -0.966 15.975 1.00 83.19 450 GLN A N 1
ATOM 3514 C CA . GLN A 1 450 ? -24.370 -0.873 17.418 1.00 83.19 450 GLN A CA 1
ATOM 3515 C C . GLN A 1 450 ? -22.918 -1.170 17.813 1.00 83.19 450 GLN A C 1
ATOM 3517 O O . GLN A 1 450 ? -22.460 -0.762 18.882 1.00 83.19 450 GLN A O 1
ATOM 3522 N N . SER A 1 451 ? -22.177 -1.876 16.962 1.00 84.81 451 SER A N 1
ATOM 3523 C CA . SER A 1 451 ? -20.823 -2.314 17.265 1.00 84.81 451 SER A CA 1
ATOM 3524 C C . SER A 1 451 ? -19.799 -1.179 17.232 1.00 84.81 451 SER A C 1
ATOM 3526 O O . SER A 1 451 ? -19.681 -0.426 16.265 1.00 84.81 451 SER A O 1
ATOM 3528 N N . THR A 1 452 ? -18.959 -1.133 18.267 1.00 81.31 452 THR A N 1
ATOM 3529 C CA . THR A 1 452 ? -17.751 -0.297 18.341 1.00 81.31 452 THR A CA 1
ATOM 3530 C C . THR A 1 452 ? -16.490 -1.044 17.902 1.00 81.31 452 THR A C 1
ATOM 3532 O O . THR A 1 452 ? -15.374 -0.581 18.145 1.00 81.31 452 THR A O 1
ATOM 3535 N N . CYS A 1 453 ? -16.644 -2.205 17.257 1.00 82.69 453 CYS A N 1
ATOM 3536 C CA . CYS A 1 453 ? -15.527 -3.025 16.813 1.00 82.69 453 CYS A CA 1
ATOM 3537 C C . CYS A 1 453 ? -14.627 -2.243 15.846 1.00 82.69 453 CYS A C 1
ATOM 3539 O O . CYS A 1 453 ? -15.084 -1.658 14.865 1.00 82.69 453 CYS A O 1
ATOM 3541 N N . ILE A 1 454 ? -13.325 -2.229 16.124 1.00 81.19 454 ILE A N 1
ATOM 3542 C CA . ILE A 1 454 ? -12.354 -1.442 15.361 1.00 81.19 454 ILE A CA 1
ATOM 3543 C C . ILE A 1 454 ? -12.184 -2.001 13.938 1.00 81.19 454 ILE A C 1
ATOM 3545 O O . ILE A 1 454 ? -12.101 -1.238 12.978 1.00 81.19 454 ILE A O 1
ATOM 3549 N N . THR A 1 455 ? -12.204 -3.329 13.795 1.00 86.19 455 THR A N 1
ATOM 3550 C CA . THR A 1 455 ? -12.080 -4.055 12.517 1.00 86.19 455 THR A CA 1
ATOM 3551 C C . THR A 1 455 ? -13.357 -4.029 11.683 1.00 86.19 455 THR A C 1
ATOM 3553 O O . THR A 1 455 ? -13.350 -4.519 10.557 1.00 86.19 455 THR A O 1
ATOM 3556 N N . LYS A 1 456 ? -14.442 -3.431 12.197 1.00 88.38 456 LYS A N 1
ATOM 3557 C CA . LYS A 1 456 ? -15.723 -3.298 11.499 1.00 88.38 456 LYS A CA 1
ATOM 3558 C C . LYS A 1 456 ? -15.560 -2.706 10.093 1.00 88.38 456 LYS A C 1
ATOM 3560 O O . LYS A 1 456 ? -16.241 -3.149 9.177 1.00 88.38 456 LYS A O 1
ATOM 3565 N N . SER A 1 457 ? -14.619 -1.780 9.886 1.00 86.62 457 SER A N 1
ATOM 3566 C CA . SER A 1 457 ? -14.365 -1.172 8.570 1.00 86.62 457 SER A CA 1
ATOM 3567 C C . SER A 1 457 ? -14.036 -2.186 7.466 1.00 86.62 457 SER A C 1
ATOM 3569 O O . SER A 1 457 ? -14.239 -1.880 6.297 1.00 86.62 457 SER A O 1
ATOM 3571 N N . LEU A 1 458 ? -13.555 -3.384 7.824 1.00 89.81 458 LEU A N 1
ATOM 3572 C CA . LEU A 1 458 ? -13.232 -4.454 6.878 1.00 89.81 458 LEU A CA 1
ATOM 3573 C C . LEU A 1 458 ? -14.458 -5.158 6.294 1.00 89.81 458 LEU A C 1
ATOM 3575 O O . LEU A 1 458 ? -14.313 -5.865 5.305 1.00 89.81 458 LEU A O 1
ATOM 3579 N N . PHE A 1 459 ? -15.630 -5.029 6.913 1.00 92.81 459 PHE A N 1
ATOM 3580 C CA . PHE A 1 459 ? -16.822 -5.764 6.487 1.00 92.81 459 PHE A CA 1
ATOM 3581 C C . PHE A 1 459 ? -18.134 -4.983 6.633 1.00 92.81 459 PHE A C 1
ATOM 3583 O O . PHE A 1 459 ? -19.182 -5.498 6.270 1.00 92.81 459 PHE A O 1
ATOM 3590 N N . GLU A 1 460 ? -18.111 -3.750 7.153 1.00 91.12 460 GLU A N 1
ATOM 3591 C CA . GLU A 1 460 ? -19.331 -2.978 7.444 1.00 91.12 460 GLU A CA 1
ATOM 3592 C C . GLU A 1 460 ? -20.146 -2.562 6.229 1.00 91.12 460 GLU A C 1
ATOM 3594 O O . GLU A 1 460 ? -21.286 -2.148 6.399 1.00 91.12 460 GLU A O 1
ATOM 3599 N N . HIS A 1 461 ? -19.538 -2.597 5.049 1.00 89.75 461 HIS A N 1
ATOM 3600 C CA . HIS A 1 461 ? -20.159 -2.172 3.802 1.00 89.75 461 HIS A CA 1
ATOM 3601 C C . HIS A 1 461 ? -20.849 -3.338 3.093 1.00 89.75 461 HIS A C 1
ATOM 3603 O O . HIS A 1 461 ? -21.626 -3.103 2.180 1.00 89.75 461 HIS A O 1
ATOM 3609 N N . PHE A 1 462 ? -20.585 -4.577 3.519 1.00 93.94 462 PHE A N 1
ATOM 3610 C CA . PHE A 1 462 ? -21.022 -5.773 2.814 1.00 93.94 462 PHE A CA 1
ATOM 3611 C C . PHE A 1 462 ? -22.159 -6.481 3.538 1.00 93.94 462 PHE A C 1
ATOM 3613 O O . PHE A 1 462 ? -22.226 -6.511 4.776 1.00 93.94 462 PHE A O 1
ATOM 3620 N N . GLU A 1 463 ? -23.013 -7.123 2.748 1.00 93.88 463 GLU A N 1
ATOM 3621 C CA . GLU A 1 463 ? -23.962 -8.108 3.254 1.00 93.88 463 GLU A CA 1
ATOM 3622 C C . GLU A 1 463 ? -23.221 -9.256 3.955 1.00 93.88 463 GLU A C 1
ATOM 3624 O O . GLU A 1 463 ? -22.039 -9.523 3.700 1.00 93.88 463 GLU A O 1
ATOM 3629 N N . TYR A 1 464 ? -23.897 -9.980 4.852 1.00 94.69 464 TYR A N 1
ATOM 3630 C CA . TYR A 1 464 ? -23.204 -10.965 5.685 1.00 94.69 464 TYR A CA 1
ATOM 3631 C C . TYR A 1 464 ? -22.557 -12.093 4.862 1.00 94.69 464 TYR A C 1
ATOM 3633 O O . TYR A 1 464 ? -21.444 -12.545 5.180 1.00 94.69 464 TYR A O 1
ATOM 3641 N N . LYS A 1 465 ? -23.220 -12.528 3.780 1.00 96.12 465 LYS A N 1
ATOM 3642 C CA . LYS A 1 465 ? -22.684 -13.518 2.827 1.00 96.12 465 LYS A CA 1
ATOM 3643 C C . LYS A 1 465 ? -21.402 -13.036 2.135 1.00 96.12 465 LYS A C 1
ATOM 3645 O O . LYS A 1 465 ? -20.502 -13.842 1.924 1.00 96.12 465 LYS A O 1
ATOM 3650 N N . PHE A 1 466 ? -21.258 -11.729 1.906 1.00 96.38 466 PHE A N 1
ATOM 3651 C CA . PHE A 1 466 ? -20.115 -11.109 1.227 1.00 96.38 466 PHE A CA 1
ATOM 3652 C C . PHE A 1 466 ? -19.119 -10.433 2.174 1.00 96.38 466 PHE A C 1
ATOM 3654 O O . PHE A 1 466 ? -18.254 -9.680 1.741 1.00 96.38 466 PHE A O 1
ATOM 3661 N N . ARG A 1 467 ? -19.144 -10.745 3.475 1.00 95.25 467 ARG A N 1
ATOM 3662 C CA . ARG A 1 467 ? -18.207 -10.177 4.469 1.00 95.25 467 ARG A CA 1
ATOM 3663 C C . ARG A 1 467 ? -16.713 -10.332 4.129 1.00 95.25 467 ARG A C 1
ATOM 3665 O O . ARG A 1 467 ? -15.891 -9.635 4.714 1.00 95.25 467 ARG A O 1
ATOM 3672 N N . TYR A 1 468 ? -16.357 -11.250 3.227 1.00 95.81 468 TYR A N 1
ATOM 3673 C CA . TYR A 1 468 ? -14.990 -11.466 2.739 1.00 95.81 468 TYR A CA 1
ATOM 3674 C C . TYR A 1 468 ? -14.690 -10.774 1.401 1.00 95.81 468 TYR A C 1
ATOM 3676 O O . TYR A 1 468 ? -13.646 -11.046 0.822 1.00 95.81 468 TYR A O 1
ATOM 3684 N N . TRP A 1 469 ? -15.545 -9.872 0.911 1.00 94.56 469 TRP A N 1
ATOM 3685 C CA . TRP A 1 469 ? -15.364 -9.186 -0.374 1.00 94.56 469 TRP A CA 1
ATOM 3686 C C . TRP A 1 469 ? -14.011 -8.473 -0.506 1.00 94.56 469 TRP A C 1
ATOM 3688 O O . TRP A 1 469 ? -13.381 -8.510 -1.555 1.00 94.56 469 TRP A O 1
ATOM 3698 N N . ASN A 1 470 ? -13.475 -7.923 0.584 1.00 90.62 470 ASN A N 1
ATOM 3699 C CA . ASN A 1 470 ? -12.125 -7.353 0.574 1.00 90.62 470 ASN A CA 1
ATOM 3700 C C . ASN A 1 470 ? -11.029 -8.368 0.192 1.00 90.62 470 ASN A C 1
ATOM 3702 O O . ASN A 1 470 ? -9.992 -7.966 -0.322 1.00 90.62 470 ASN A O 1
ATOM 3706 N N . MET A 1 471 ? -11.231 -9.671 0.423 1.00 92.56 471 MET A N 1
ATOM 3707 C CA . MET A 1 471 ? -10.286 -10.710 -0.017 1.00 92.56 471 MET A CA 1
ATOM 3708 C C . MET A 1 471 ? -10.331 -10.875 -1.529 1.00 92.56 471 MET A C 1
ATOM 3710 O O . MET A 1 471 ? -9.290 -11.039 -2.152 1.00 92.56 471 MET A O 1
ATOM 3714 N N . TRP A 1 472 ? -11.527 -10.774 -2.105 1.00 93.62 472 TRP A N 1
ATOM 3715 C CA . TRP A 1 472 ? -11.719 -10.776 -3.547 1.00 93.62 472 TRP A CA 1
ATOM 3716 C C . TRP A 1 472 ? -11.044 -9.564 -4.202 1.00 93.62 472 TRP A C 1
ATOM 3718 O O . TRP A 1 472 ? -10.302 -9.725 -5.162 1.00 93.62 472 TRP A O 1
ATOM 3728 N N . VAL A 1 473 ? -11.184 -8.369 -3.618 1.00 91.62 473 VAL A N 1
ATOM 3729 C CA . VAL A 1 473 ? -10.493 -7.156 -4.097 1.00 91.62 473 VAL A CA 1
ATOM 3730 C C . VAL A 1 473 ? -8.966 -7.293 -4.027 1.00 91.62 473 VAL A C 1
ATOM 3732 O O . VAL A 1 473 ? -8.260 -6.842 -4.924 1.00 91.62 473 VAL A O 1
ATOM 3735 N N . ILE A 1 474 ? -8.425 -7.925 -2.981 1.00 91.75 474 ILE A N 1
ATOM 3736 C CA . ILE A 1 474 ? -6.975 -8.159 -2.883 1.00 91.75 474 ILE A CA 1
ATOM 3737 C C . ILE A 1 474 ? -6.512 -9.214 -3.888 1.00 91.75 474 ILE A C 1
ATOM 3739 O O . ILE A 1 474 ? -5.465 -9.037 -4.501 1.00 91.75 474 ILE A O 1
ATOM 3743 N N . LEU A 1 475 ? -7.296 -10.273 -4.101 1.00 93.38 475 LEU A N 1
ATOM 3744 C CA . LEU A 1 475 ? -7.024 -11.252 -5.150 1.00 93.38 475 LEU A CA 1
ATOM 3745 C C . LEU A 1 475 ? -7.005 -10.581 -6.529 1.00 93.38 475 LEU A C 1
ATOM 3747 O O . LEU A 1 475 ? -6.078 -10.805 -7.296 1.00 93.38 475 LEU A O 1
ATOM 3751 N N . GLN A 1 476 ? -7.970 -9.704 -6.808 1.00 93.75 476 GLN A N 1
ATOM 3752 C CA . GLN A 1 476 ? -8.005 -8.901 -8.028 1.00 93.75 476 GLN A CA 1
ATOM 3753 C C . GLN A 1 476 ? -6.722 -8.069 -8.188 1.00 93.75 476 GLN A C 1
ATOM 3755 O O . GLN A 1 476 ? -6.106 -8.101 -9.249 1.00 93.75 476 GLN A O 1
ATOM 3760 N N . LYS A 1 477 ? -6.281 -7.371 -7.129 1.00 91.62 477 LYS A N 1
ATOM 3761 C CA . LYS A 1 477 ? -5.008 -6.628 -7.121 1.00 91.62 477 LYS A CA 1
ATOM 3762 C C . LYS A 1 477 ? -3.816 -7.529 -7.426 1.00 91.62 477 LYS A C 1
ATOM 3764 O O . LYS A 1 477 ? -2.980 -7.157 -8.236 1.00 91.62 477 LYS A O 1
ATOM 3769 N N . LEU A 1 478 ? -3.743 -8.699 -6.795 1.00 92.12 478 LEU A N 1
ATOM 3770 C CA . LEU A 1 478 ? -2.655 -9.649 -7.012 1.00 92.12 478 LEU A CA 1
ATOM 3771 C C . LEU A 1 478 ? -2.614 -10.125 -8.469 1.00 92.12 478 LEU A C 1
ATOM 3773 O O . LEU A 1 478 ? -1.548 -10.107 -9.072 1.00 92.12 478 LEU A O 1
ATOM 3777 N N . LEU A 1 479 ? -3.770 -10.476 -9.044 1.00 94.00 479 LEU A N 1
ATOM 3778 C CA . LEU A 1 479 ? -3.878 -10.883 -10.447 1.00 94.00 479 LEU A CA 1
ATOM 3779 C C . LEU A 1 479 ? -3.451 -9.763 -11.402 1.00 94.00 479 LEU A C 1
ATOM 3781 O O . LEU A 1 479 ? -2.730 -10.026 -12.356 1.00 94.00 479 LEU A O 1
ATOM 3785 N N . ILE A 1 480 ? -3.832 -8.515 -11.120 1.00 91.94 480 ILE A N 1
ATOM 3786 C CA . ILE A 1 480 ? -3.418 -7.349 -11.913 1.00 91.94 480 ILE A CA 1
ATOM 3787 C C . ILE A 1 480 ? -1.899 -7.153 -11.853 1.00 91.94 480 ILE A C 1
ATOM 3789 O O . ILE A 1 480 ? -1.270 -6.961 -12.890 1.00 91.94 480 ILE A O 1
ATOM 3793 N N . VAL A 1 481 ? -1.288 -7.272 -10.669 1.00 91.00 481 VAL A N 1
ATOM 3794 C CA . VAL A 1 481 ? 0.177 -7.220 -10.531 1.00 91.00 481 VAL A CA 1
ATOM 3795 C C . VAL A 1 481 ? 0.848 -8.365 -11.296 1.00 91.00 481 VAL A C 1
ATOM 3797 O O . VAL A 1 481 ? 1.875 -8.145 -11.929 1.00 91.00 481 VAL A O 1
ATOM 3800 N N . SER A 1 482 ? 0.267 -9.568 -11.294 1.00 90.50 482 SER A N 1
ATOM 3801 C CA . SER A 1 482 ? 0.765 -10.685 -12.104 1.00 90.50 482 SER A CA 1
ATOM 3802 C C . SER A 1 482 ? 0.632 -10.426 -13.606 1.00 90.50 482 SER A C 1
ATOM 3804 O O . SER A 1 482 ? 1.538 -10.779 -14.349 1.00 90.50 482 SER A O 1
ATOM 3806 N N . CYS A 1 483 ? -0.448 -9.786 -14.066 1.00 91.88 483 CYS A N 1
ATOM 3807 C CA . CYS A 1 483 ? -0.587 -9.383 -15.467 1.00 91.88 483 CYS A CA 1
ATOM 3808 C C . CYS A 1 483 ? 0.446 -8.319 -15.870 1.00 91.88 483 CYS A C 1
ATOM 3810 O O . CYS A 1 483 ? 0.924 -8.346 -17.001 1.00 91.88 483 CYS A O 1
ATOM 3812 N N . ASN A 1 484 ? 0.832 -7.443 -14.936 1.00 85.19 484 ASN A N 1
ATOM 3813 C CA . ASN A 1 484 ? 1.834 -6.394 -15.147 1.00 85.19 484 ASN A CA 1
ATOM 3814 C C . ASN A 1 484 ? 3.204 -6.953 -15.576 1.00 85.19 484 ASN A C 1
ATOM 3816 O O . ASN A 1 484 ? 3.930 -6.301 -16.316 1.00 85.19 484 ASN A O 1
ATOM 3820 N N . LEU A 1 485 ? 3.537 -8.187 -15.170 1.00 83.50 485 LEU A N 1
ATOM 3821 C CA . LEU A 1 485 ? 4.764 -8.877 -15.597 1.00 83.50 485 LEU A CA 1
ATOM 3822 C C . LEU A 1 485 ? 4.844 -9.096 -17.112 1.00 83.50 485 LEU A C 1
ATOM 3824 O O . LEU A 1 485 ? 5.936 -9.161 -17.665 1.00 83.50 485 LEU A O 1
ATOM 3828 N N . PHE A 1 486 ? 3.704 -9.217 -17.795 1.00 82.25 486 PHE A N 1
ATOM 3829 C CA . PHE A 1 486 ? 3.688 -9.438 -19.241 1.00 82.25 486 PHE A CA 1
ATOM 3830 C C . PHE A 1 486 ? 3.938 -8.156 -20.042 1.00 82.25 486 PHE A C 1
ATOM 3832 O O . PHE A 1 486 ? 4.249 -8.246 -21.225 1.00 82.25 486 PHE A O 1
ATOM 3839 N N . PHE A 1 487 ? 3.831 -6.969 -19.433 1.00 75.50 487 PHE A N 1
ATOM 3840 C CA . PHE A 1 487 ? 3.973 -5.688 -20.149 1.00 75.50 487 PHE A CA 1
ATOM 3841 C C . PHE A 1 487 ? 5.386 -5.339 -20.530 1.00 75.50 487 PHE A C 1
ATOM 3843 O O . PHE A 1 487 ? 5.625 -4.524 -21.412 1.00 75.50 487 PHE A O 1
ATOM 3850 N N . THR A 1 488 ? 6.321 -5.964 -19.852 1.00 68.62 488 THR A N 1
ATOM 3851 C CA . THR A 1 488 ? 7.728 -5.702 -20.045 1.00 68.62 488 THR A CA 1
ATOM 3852 C C . THR A 1 488 ? 8.209 -6.189 -21.395 1.00 68.62 488 THR A C 1
ATOM 3854 O O . THR A 1 488 ? 9.008 -5.543 -22.064 1.00 68.62 488 THR A O 1
ATOM 3857 N N . TYR A 1 489 ? 7.673 -7.317 -21.827 1.00 75.69 489 TYR A N 1
ATOM 3858 C CA . TYR A 1 489 ? 7.970 -7.846 -23.132 1.00 75.69 489 TYR A CA 1
ATOM 3859 C C . TYR A 1 489 ? 6.988 -7.228 -24.119 1.00 75.69 489 TYR A C 1
ATOM 3861 O O . TYR A 1 489 ? 5.800 -7.543 -24.089 1.00 75.69 489 TYR A O 1
ATOM 3869 N N . ARG A 1 490 ? 7.488 -6.391 -25.034 1.00 71.56 490 ARG A N 1
ATOM 3870 C CA . ARG A 1 490 ? 6.678 -5.713 -26.065 1.00 71.56 490 ARG A CA 1
ATOM 3871 C C . ARG A 1 490 ? 5.722 -6.661 -26.808 1.00 71.56 490 ARG A C 1
ATOM 3873 O O . ARG A 1 490 ? 4.611 -6.280 -27.154 1.00 71.56 490 ARG A O 1
ATOM 3880 N N . HIS A 1 491 ? 6.130 -7.913 -27.018 1.00 78.88 491 HIS A N 1
ATOM 3881 C CA . HIS A 1 491 ? 5.315 -8.941 -27.678 1.00 78.88 491 HIS A CA 1
ATOM 3882 C C . HIS A 1 491 ? 4.171 -9.500 -26.812 1.00 78.88 491 HIS A C 1
ATOM 3884 O O . HIS A 1 491 ? 3.217 -10.060 -27.347 1.00 78.88 491 HIS A O 1
ATOM 3890 N N . PHE A 1 492 ? 4.242 -9.351 -25.488 1.00 84.69 492 PHE A N 1
ATOM 3891 C CA . PHE A 1 492 ? 3.246 -9.837 -24.531 1.00 84.69 492 PHE A CA 1
ATOM 3892 C C . PHE A 1 492 ? 2.396 -8.715 -23.911 1.00 84.69 492 PHE A C 1
ATOM 3894 O O . PHE A 1 492 ? 1.461 -9.016 -23.164 1.00 84.69 492 PHE A O 1
ATOM 3901 N N . THR A 1 493 ? 2.624 -7.446 -24.274 1.00 84.69 493 THR A N 1
ATOM 3902 C CA . THR A 1 493 ? 1.826 -6.302 -23.800 1.00 84.69 493 THR A CA 1
ATOM 3903 C C . THR A 1 493 ? 0.328 -6.513 -24.029 1.00 84.69 493 THR A C 1
ATOM 3905 O O . THR A 1 493 ? -0.472 -6.372 -23.101 1.00 84.69 493 THR A O 1
ATOM 3908 N N . ALA A 1 494 ? -0.056 -6.968 -25.227 1.00 89.12 494 ALA A N 1
ATOM 3909 C CA . ALA A 1 494 ? -1.445 -7.288 -25.550 1.00 89.12 494 ALA A CA 1
ATOM 3910 C C . ALA A 1 494 ? -2.016 -8.410 -24.660 1.00 89.12 494 ALA A C 1
ATOM 3912 O O . ALA A 1 494 ? -3.155 -8.317 -24.207 1.00 89.12 494 ALA A O 1
ATOM 3913 N N . ALA A 1 495 ? -1.230 -9.447 -24.349 1.00 91.00 495 ALA A N 1
ATOM 3914 C CA . ALA A 1 495 ? -1.670 -10.551 -23.493 1.00 91.00 495 ALA A CA 1
ATOM 3915 C C . ALA A 1 495 ? -1.947 -10.086 -22.056 1.00 91.00 495 ALA A C 1
ATOM 3917 O O . ALA A 1 495 ? -2.978 -10.437 -21.475 1.00 91.00 495 ALA A O 1
ATOM 3918 N N . GLY A 1 496 ? -1.074 -9.247 -21.492 1.00 90.81 496 GLY A N 1
ATOM 3919 C CA . GLY A 1 496 ? -1.329 -8.655 -20.183 1.00 90.81 496 GLY A CA 1
ATOM 3920 C C . GLY A 1 496 ? -2.566 -7.741 -20.191 1.00 90.81 496 GLY A C 1
ATOM 3921 O O . GLY A 1 496 ? -3.344 -7.769 -19.238 1.00 90.81 496 GLY A O 1
ATOM 3922 N N . LEU A 1 497 ? -2.791 -6.977 -21.272 1.00 92.19 497 LEU A N 1
ATOM 3923 C CA . LEU A 1 497 ? -3.926 -6.056 -21.410 1.00 92.19 497 LEU A CA 1
ATOM 3924 C C . LEU A 1 497 ? -5.246 -6.824 -21.523 1.00 92.19 497 LEU A C 1
ATOM 3926 O O . LEU A 1 497 ? -6.231 -6.453 -20.882 1.00 92.19 497 LEU A O 1
ATOM 3930 N N . ILE A 1 498 ? -5.253 -7.947 -22.250 1.00 95.12 498 ILE A N 1
ATOM 3931 C CA . ILE A 1 498 ? -6.363 -8.910 -22.260 1.00 95.12 498 ILE A CA 1
ATOM 3932 C C . ILE A 1 498 ? -6.626 -9.424 -20.842 1.00 95.12 498 ILE A C 1
ATOM 3934 O O . ILE A 1 498 ? -7.779 -9.451 -20.405 1.00 95.12 498 ILE A O 1
ATOM 3938 N N . GLY A 1 499 ? -5.573 -9.797 -20.106 1.00 95.06 499 GLY A N 1
ATOM 3939 C CA . GLY A 1 499 ? -5.668 -10.253 -18.720 1.00 95.06 499 GLY A CA 1
ATOM 3940 C C . GLY A 1 499 ? -6.326 -9.219 -17.803 1.00 95.06 499 GLY A C 1
ATOM 3941 O O . GLY A 1 499 ? -7.335 -9.521 -17.164 1.00 95.06 499 GLY A O 1
ATOM 3942 N N . ILE A 1 500 ? -5.819 -7.982 -17.784 1.00 94.06 500 ILE A N 1
ATOM 3943 C CA . ILE A 1 500 ? -6.367 -6.905 -16.945 1.00 94.06 500 ILE A CA 1
ATOM 3944 C C . ILE A 1 500 ? -7.806 -6.554 -17.346 1.00 94.06 500 ILE A C 1
ATOM 3946 O O . ILE A 1 500 ? -8.678 -6.469 -16.476 1.00 94.06 500 ILE A O 1
ATOM 3950 N N . THR A 1 501 ? -8.084 -6.420 -18.647 1.00 95.62 501 THR A N 1
ATOM 3951 C CA . THR A 1 501 ? -9.442 -6.159 -19.155 1.00 95.62 501 THR A CA 1
ATOM 3952 C C . THR A 1 501 ? -10.407 -7.251 -18.694 1.00 95.62 501 THR A C 1
ATOM 3954 O O . THR A 1 501 ? -11.481 -6.953 -18.172 1.00 95.62 501 THR A O 1
ATOM 3957 N N . SER A 1 502 ? -10.001 -8.520 -18.794 1.00 97.25 502 SER A N 1
ATOM 3958 C CA . SER A 1 502 ? -10.806 -9.669 -18.363 1.00 97.25 502 SER A CA 1
ATOM 3959 C C . SER A 1 502 ? -11.061 -9.663 -16.855 1.00 97.25 502 SER A C 1
ATOM 3961 O O . SER A 1 502 ? -12.181 -9.926 -16.418 1.00 97.25 502 SER A O 1
ATOM 3963 N N . ILE A 1 503 ? -10.055 -9.321 -16.043 1.00 96.62 503 ILE A N 1
ATOM 3964 C CA . ILE A 1 503 ? -10.191 -9.219 -14.584 1.00 96.62 503 ILE A CA 1
ATOM 3965 C C . ILE A 1 503 ? -11.222 -8.142 -14.210 1.00 96.62 503 ILE A C 1
ATOM 3967 O O . ILE A 1 503 ? -12.102 -8.394 -13.380 1.00 96.62 503 ILE A O 1
ATOM 3971 N N . HIS A 1 504 ? -11.152 -6.956 -14.821 1.00 95.56 504 HIS A N 1
ATOM 3972 C CA . HIS A 1 504 ? -12.116 -5.879 -14.565 1.00 95.56 504 HIS A CA 1
ATOM 3973 C C . HIS A 1 504 ? -13.514 -6.191 -15.104 1.00 95.56 504 HIS A C 1
ATOM 3975 O O . HIS A 1 504 ? -14.501 -5.894 -14.429 1.00 95.56 504 HIS A O 1
ATOM 3981 N N . PHE A 1 505 ? -13.608 -6.866 -16.248 1.00 96.94 505 PHE A N 1
ATOM 3982 C CA . PHE A 1 505 ? -14.876 -7.322 -16.803 1.00 96.94 505 PHE A CA 1
ATOM 3983 C C . PHE A 1 505 ? -15.562 -8.329 -15.872 1.00 96.94 505 PHE A C 1
ATOM 3985 O O . PHE A 1 505 ? -16.729 -8.159 -15.520 1.00 96.94 505 PHE A O 1
ATOM 3992 N N . VAL A 1 506 ? -14.829 -9.335 -15.382 1.00 97.50 506 VAL A N 1
ATOM 3993 C CA . VAL A 1 506 ? -15.350 -10.289 -14.391 1.00 97.50 506 VAL A CA 1
ATOM 3994 C C . VAL A 1 506 ? -15.781 -9.557 -13.121 1.00 97.50 506 VAL A C 1
ATOM 3996 O O . VAL A 1 506 ? -16.876 -9.802 -12.619 1.00 97.50 506 VAL A O 1
ATOM 3999 N N . GLN A 1 507 ? -14.975 -8.614 -12.626 1.00 95.50 507 GLN A N 1
ATOM 4000 C CA . GLN A 1 507 ? -15.323 -7.794 -11.465 1.00 95.50 507 GLN A CA 1
ATOM 4001 C C . GLN A 1 507 ? -16.641 -7.033 -11.668 1.00 95.50 507 GLN A C 1
ATOM 4003 O O . GLN A 1 507 ? -17.496 -7.033 -10.779 1.00 95.50 507 GLN A O 1
ATOM 4008 N N . PHE A 1 508 ? -16.817 -6.404 -12.831 1.00 96.00 508 PHE A N 1
ATOM 4009 C CA . PHE A 1 508 ? -18.043 -5.707 -13.201 1.00 96.00 508 PHE A CA 1
ATOM 4010 C C . PHE A 1 508 ? -19.250 -6.652 -13.181 1.00 96.00 508 PHE A C 1
ATOM 4012 O O . PHE A 1 508 ? -20.243 -6.361 -12.511 1.00 96.00 508 PHE A O 1
ATOM 4019 N N . PHE A 1 509 ? -19.148 -7.816 -13.826 1.00 97.06 509 PHE A N 1
ATOM 4020 C CA . PHE A 1 509 ? -20.224 -8.810 -13.837 1.00 97.06 509 PHE A CA 1
ATOM 4021 C C . PHE A 1 509 ? -20.573 -9.308 -12.437 1.00 97.06 509 PHE A C 1
ATOM 4023 O O . PHE A 1 509 ? -21.752 -9.391 -12.090 1.00 97.06 509 PHE A O 1
ATOM 4030 N N . VAL A 1 510 ? -19.572 -9.592 -11.599 1.00 95.62 510 VAL A N 1
ATOM 4031 C CA . VAL A 1 510 ? -19.817 -10.023 -10.218 1.00 95.62 510 VAL A CA 1
ATOM 4032 C C . VAL A 1 510 ? -20.547 -8.926 -9.436 1.00 95.62 510 VAL A C 1
ATOM 4034 O O . VAL A 1 510 ? -21.500 -9.229 -8.722 1.00 95.62 510 VAL A O 1
ATOM 4037 N N . LEU A 1 511 ? -20.174 -7.654 -9.598 1.00 94.75 511 LEU A N 1
ATOM 4038 C CA . LEU A 1 511 ? -20.846 -6.530 -8.934 1.00 94.75 511 LEU A CA 1
ATOM 4039 C C . LEU A 1 511 ? -22.303 -6.357 -9.389 1.00 94.75 511 LEU A C 1
ATOM 4041 O O . LEU A 1 511 ? -23.181 -6.166 -8.547 1.00 94.75 511 LEU A O 1
ATOM 4045 N N . VAL A 1 512 ? -22.580 -6.479 -10.691 1.00 94.69 512 VAL A N 1
ATOM 4046 C CA . VAL A 1 512 ? -23.945 -6.366 -11.236 1.00 94.69 512 VAL A CA 1
ATOM 4047 C C . VAL A 1 512 ? -24.839 -7.514 -10.760 1.00 94.69 512 VAL A C 1
ATOM 4049 O O . VAL A 1 512 ? -25.988 -7.274 -10.376 1.00 94.69 512 VAL A O 1
ATOM 4052 N N . LEU A 1 513 ? -24.319 -8.747 -10.778 1.00 96.50 513 LEU A N 1
ATOM 4053 C CA . LEU A 1 513 ? -25.086 -9.958 -10.477 1.00 96.50 513 LEU A CA 1
ATOM 4054 C C . LEU A 1 513 ? -25.280 -10.186 -8.976 1.00 96.50 513 LEU A C 1
ATOM 4056 O O . LEU A 1 513 ? -26.379 -10.527 -8.543 1.00 96.50 513 LEU A O 1
ATOM 4060 N N . TYR A 1 514 ? -24.222 -10.023 -8.180 1.00 96.25 514 TYR A N 1
ATOM 4061 C CA . TYR A 1 514 ? -24.227 -10.440 -6.777 1.00 96.25 514 TYR A CA 1
ATOM 4062 C C . TYR A 1 514 ? -24.507 -9.316 -5.786 1.00 96.25 514 TYR A C 1
ATOM 4064 O O . TYR A 1 514 ? -24.966 -9.631 -4.688 1.00 96.25 514 TYR A O 1
ATOM 4072 N N . ARG A 1 515 ? -24.248 -8.054 -6.166 1.00 95.12 515 ARG A N 1
ATOM 4073 C CA . ARG A 1 515 ? -24.474 -6.847 -5.351 1.00 95.12 515 ARG A CA 1
ATOM 4074 C C . ARG A 1 515 ? -23.990 -7.005 -3.902 1.00 95.12 515 ARG A C 1
ATOM 4076 O O . ARG A 1 515 ? -24.791 -7.189 -2.988 1.00 95.12 515 ARG A O 1
ATOM 4083 N N . PRO A 1 516 ? -22.666 -7.056 -3.680 1.00 94.69 516 PRO A N 1
ATOM 4084 C CA . PRO A 1 516 ? -22.113 -7.399 -2.378 1.00 94.69 516 PRO A CA 1
ATOM 4085 C C . PRO A 1 516 ? -22.340 -6.348 -1.288 1.00 94.69 516 PRO A C 1
ATOM 4087 O O . PRO A 1 516 ? -22.145 -6.662 -0.106 1.00 94.69 516 PRO A O 1
ATOM 4090 N N . PHE A 1 517 ? -22.690 -5.115 -1.653 1.00 92.94 517 PHE A N 1
ATOM 4091 C CA . PHE A 1 517 ? -22.806 -4.007 -0.719 1.00 92.94 517 PHE A CA 1
ATOM 4092 C C . PHE A 1 517 ? -24.200 -3.912 -0.080 1.00 92.94 517 PHE A C 1
ATOM 4094 O O . PHE A 1 517 ? -25.216 -4.273 -0.655 1.00 92.94 517 PHE A O 1
ATOM 4101 N N . LEU A 1 518 ? -24.259 -3.369 1.140 1.00 89.88 518 LEU A N 1
ATOM 4102 C CA . LEU A 1 518 ? -25.524 -3.121 1.851 1.00 89.88 518 LEU A CA 1
ATOM 4103 C C . LEU A 1 518 ? -26.336 -1.969 1.244 1.00 89.88 518 LEU A C 1
ATOM 4105 O O . LEU A 1 518 ? -27.533 -1.849 1.499 1.00 89.88 518 LEU A O 1
ATOM 4109 N N . ALA A 1 519 ? -25.677 -1.068 0.519 1.00 88.38 519 ALA A N 1
ATOM 4110 C CA . ALA A 1 519 ? -26.304 0.088 -0.092 1.00 88.38 519 ALA A CA 1
ATOM 4111 C C . ALA A 1 519 ? -26.144 0.015 -1.611 1.00 88.38 519 ALA A C 1
ATOM 4113 O O . ALA A 1 519 ? -25.031 0.093 -2.119 1.00 88.38 519 ALA A O 1
ATOM 4114 N N . ASN A 1 520 ? -27.272 -0.015 -2.326 1.00 89.69 520 ASN A N 1
ATOM 4115 C CA . ASN A 1 520 ? -27.322 -0.123 -3.792 1.00 89.69 520 ASN A CA 1
ATOM 4116 C C . ASN A 1 520 ? -26.476 0.932 -4.527 1.00 89.69 520 ASN A C 1
ATOM 4118 O O . ASN A 1 520 ? -26.001 0.691 -5.633 1.00 89.69 520 ASN A O 1
ATOM 4122 N N . LEU A 1 521 ? -26.312 2.123 -3.937 1.00 87.88 521 LEU A N 1
ATOM 4123 C CA . LEU A 1 521 ? -25.475 3.178 -4.511 1.00 87.88 521 LEU A CA 1
ATOM 4124 C C . LEU A 1 521 ? -23.995 2.765 -4.554 1.00 87.88 521 LEU A C 1
ATOM 4126 O O . LEU A 1 521 ? -23.291 3.153 -5.478 1.00 87.88 521 LEU A O 1
ATOM 4130 N N . GLU A 1 522 ? -23.534 1.988 -3.573 1.00 88.06 522 GLU A N 1
ATOM 4131 C CA . GLU A 1 522 ? -22.166 1.465 -3.514 1.00 88.06 522 GLU A CA 1
ATOM 4132 C C . GLU A 1 522 ? -21.945 0.412 -4.601 1.00 88.06 522 GLU A C 1
ATOM 4134 O O . GLU A 1 522 ? -20.966 0.513 -5.334 1.00 88.06 522 GLU A O 1
ATOM 4139 N N . ASP A 1 523 ? -22.890 -0.522 -4.782 1.00 90.50 523 ASP A N 1
ATOM 4140 C CA . ASP A 1 523 ? -22.838 -1.505 -5.873 1.00 90.50 523 ASP A CA 1
ATOM 4141 C C . ASP A 1 523 ? -22.802 -0.822 -7.243 1.00 90.50 523 ASP A C 1
ATOM 4143 O O . ASP A 1 523 ? -21.964 -1.153 -8.080 1.00 90.50 523 ASP A O 1
ATOM 4147 N N . LEU A 1 524 ? -23.690 0.158 -7.462 1.00 90.19 524 LEU A N 1
ATOM 4148 C CA . LEU A 1 524 ? -23.766 0.902 -8.719 1.00 90.19 524 LEU A CA 1
ATOM 4149 C C . LEU A 1 524 ? -22.466 1.661 -8.993 1.00 90.19 524 LEU A C 1
ATOM 4151 O O . LEU A 1 524 ? -21.964 1.635 -10.112 1.00 90.19 524 LEU A O 1
ATOM 4155 N N . ALA A 1 525 ? -21.912 2.317 -7.974 1.00 89.06 525 ALA A N 1
ATOM 4156 C CA . ALA A 1 525 ? -20.664 3.054 -8.087 1.00 89.06 525 ALA A CA 1
ATOM 4157 C C . ALA A 1 525 ? -19.484 2.136 -8.388 1.00 89.06 525 ALA A C 1
ATOM 4159 O O . ALA A 1 525 ? -18.765 2.359 -9.355 1.00 89.06 525 ALA A O 1
ATOM 4160 N N . SER A 1 526 ? -19.291 1.086 -7.588 1.00 89.94 526 SER A N 1
ATOM 4161 C CA . SER A 1 526 ? -18.215 0.122 -7.803 1.00 89.94 526 SER A CA 1
ATOM 4162 C C . SER A 1 526 ? -18.352 -0.579 -9.153 1.00 89.94 526 SER A C 1
ATOM 4164 O O . SER A 1 526 ? -17.344 -0.792 -9.822 1.00 89.94 526 SER A O 1
ATOM 4166 N N . GLY A 1 527 ? -19.579 -0.903 -9.574 1.00 92.69 527 GLY A N 1
ATOM 4167 C CA . GLY A 1 527 ? -19.861 -1.473 -10.888 1.00 92.69 527 GLY A CA 1
ATOM 4168 C C . GLY A 1 527 ? -19.496 -0.506 -12.011 1.00 92.69 527 GLY A C 1
ATOM 4169 O O . GLY A 1 527 ? -18.750 -0.869 -12.912 1.00 92.69 527 GLY A O 1
ATOM 4170 N N . ALA A 1 528 ? -19.937 0.749 -11.929 1.00 91.19 528 ALA A N 1
ATOM 4171 C CA . ALA A 1 528 ? -19.586 1.773 -12.908 1.00 91.19 528 ALA A CA 1
ATOM 4172 C C . ALA A 1 528 ? -18.068 1.999 -12.996 1.00 91.19 528 ALA A C 1
ATOM 4174 O O . ALA A 1 528 ? -17.536 2.067 -14.097 1.00 91.19 528 ALA A O 1
ATOM 4175 N N . LEU A 1 529 ? -17.350 2.032 -11.867 1.00 90.94 529 LEU A N 1
ATOM 4176 C CA . LEU A 1 529 ? -15.885 2.142 -11.861 1.00 90.94 529 LEU A CA 1
ATOM 4177 C C . LEU A 1 529 ? -15.210 0.933 -12.516 1.00 90.94 529 LEU A C 1
ATOM 4179 O O . LEU A 1 529 ? -14.278 1.104 -13.293 1.00 90.94 529 LEU A O 1
ATOM 4183 N N . ALA A 1 530 ? -15.683 -0.286 -12.239 1.00 93.06 530 ALA A N 1
ATOM 4184 C CA . ALA A 1 530 ? -15.169 -1.489 -12.891 1.00 93.06 530 ALA A CA 1
ATOM 4185 C C . ALA A 1 530 ? -15.452 -1.485 -14.404 1.00 93.06 530 ALA A C 1
ATOM 4187 O O . ALA A 1 530 ? -14.597 -1.900 -15.183 1.00 93.06 530 ALA A O 1
ATOM 4188 N N . CYS A 1 531 ? -16.614 -0.975 -14.821 1.00 94.19 531 CYS A N 1
ATOM 4189 C CA . CYS A 1 531 ? -16.965 -0.796 -16.227 1.00 94.19 531 CYS A CA 1
ATOM 4190 C C . CYS A 1 531 ? -16.045 0.221 -16.914 1.00 94.19 531 CYS A C 1
ATOM 4192 O O . CYS A 1 531 ? -15.535 -0.077 -17.987 1.00 94.19 531 CYS A O 1
ATOM 4194 N N . ILE A 1 532 ? -15.807 1.381 -16.291 1.00 92.62 532 ILE A N 1
ATOM 4195 C CA . ILE A 1 532 ? -14.897 2.415 -16.811 1.00 92.62 532 ILE A CA 1
ATOM 4196 C C . ILE A 1 532 ? -13.501 1.822 -17.009 1.00 92.62 532 ILE A C 1
ATOM 4198 O O . ILE A 1 532 ? -12.997 1.847 -18.123 1.00 92.62 532 ILE A O 1
ATOM 4202 N N . LEU A 1 533 ? -12.946 1.163 -15.984 1.00 91.88 533 LEU A N 1
ATOM 4203 C CA . LEU A 1 533 ? -11.637 0.511 -16.099 1.00 91.88 533 LEU A CA 1
ATOM 4204 C C . LEU A 1 533 ? -11.623 -0.549 -17.209 1.00 91.88 533 LEU A C 1
ATOM 4206 O O . LEU A 1 533 ? -10.674 -0.620 -17.977 1.00 91.88 533 LEU A O 1
ATOM 4210 N N . THR A 1 534 ? -12.679 -1.355 -17.340 1.00 94.75 534 THR A N 1
ATOM 4211 C CA . THR A 1 534 ? -12.771 -2.348 -18.425 1.00 94.75 534 THR A CA 1
ATOM 4212 C C . THR A 1 534 ? -12.712 -1.688 -19.804 1.00 94.75 534 THR A C 1
ATOM 4214 O O . THR A 1 534 ? -12.027 -2.193 -20.690 1.00 94.75 534 THR A O 1
ATOM 4217 N N . VAL A 1 535 ? -13.409 -0.563 -19.987 1.00 93.06 535 VAL A N 1
ATOM 4218 C CA . VAL A 1 535 ? -13.380 0.206 -21.238 1.00 93.06 535 VAL A CA 1
ATOM 4219 C C . VAL A 1 535 ? -11.993 0.800 -21.470 1.00 93.06 535 VAL A C 1
ATOM 4221 O O . VAL A 1 535 ? -11.469 0.658 -22.569 1.00 93.06 535 VAL A O 1
ATOM 4224 N N . ASP A 1 536 ? -11.370 1.388 -20.450 1.00 90.50 536 ASP A N 1
ATOM 4225 C CA . ASP A 1 536 ? -10.046 2.005 -20.569 1.00 90.50 536 ASP A CA 1
ATOM 4226 C C . ASP A 1 536 ? -8.971 0.988 -20.969 1.00 90.50 536 ASP A C 1
ATOM 4228 O O . ASP A 1 536 ? -8.222 1.212 -21.919 1.00 90.50 536 ASP A O 1
ATOM 4232 N N . TYR A 1 537 ? -8.929 -0.169 -20.302 1.00 92.06 537 TYR A N 1
ATOM 4233 C CA . TYR A 1 537 ? -7.991 -1.239 -20.647 1.00 92.06 537 TYR A CA 1
ATOM 4234 C C . TYR A 1 537 ? -8.314 -1.894 -21.994 1.00 92.06 537 TYR A C 1
ATOM 4236 O O . TYR A 1 537 ? -7.398 -2.277 -22.721 1.00 92.06 537 TYR A O 1
ATOM 4244 N N . GLY A 1 538 ? -9.595 -1.969 -22.369 1.00 93.75 538 GLY A N 1
ATOM 4245 C CA . GLY A 1 538 ? -10.009 -2.406 -23.699 1.00 93.75 538 GLY A CA 1
ATOM 4246 C C . GLY A 1 538 ? -9.538 -1.450 -24.798 1.00 93.75 538 GLY A C 1
ATOM 4247 O O . GLY A 1 538 ? -9.045 -1.896 -25.829 1.00 93.75 538 GLY A O 1
ATOM 4248 N N . LEU A 1 539 ? -9.618 -0.137 -24.571 1.00 91.12 539 LEU A N 1
ATOM 4249 C CA . LEU A 1 539 ? -9.089 0.871 -25.491 1.00 91.12 539 LEU A CA 1
ATOM 4250 C C . LEU A 1 539 ? -7.559 0.810 -25.569 1.00 91.12 539 LEU A C 1
ATOM 4252 O O . LEU A 1 539 ? -7.012 0.804 -26.668 1.00 91.12 539 LEU A O 1
ATOM 4256 N N . ALA A 1 540 ? -6.872 0.686 -24.430 1.00 89.25 540 ALA A N 1
ATOM 4257 C CA . ALA A 1 540 ? -5.422 0.494 -24.393 1.00 89.25 540 ALA A CA 1
ATOM 4258 C C . ALA A 1 540 ? -4.990 -0.771 -25.158 1.00 89.25 540 ALA A C 1
ATOM 4260 O O . ALA A 1 540 ? -3.994 -0.746 -25.877 1.00 89.25 540 ALA A O 1
ATOM 4261 N N . LEU A 1 541 ? -5.768 -1.858 -25.068 1.00 92.44 541 LEU A N 1
ATOM 4262 C CA . LEU A 1 541 ? -5.558 -3.072 -25.860 1.00 92.44 541 LEU A CA 1
ATOM 4263 C C . LEU A 1 541 ? -5.689 -2.805 -27.363 1.00 92.44 541 LEU A C 1
ATOM 4265 O O . LEU A 1 541 ? -4.834 -3.243 -28.126 1.00 92.44 541 LEU A O 1
ATOM 4269 N N . LEU A 1 542 ? -6.725 -2.081 -27.793 1.00 92.38 542 LEU A N 1
ATOM 4270 C CA . LEU A 1 542 ? -6.911 -1.739 -29.208 1.00 92.38 542 LEU A CA 1
ATOM 4271 C C . LEU A 1 542 ? -5.763 -0.877 -29.750 1.00 92.38 542 LEU A C 1
ATOM 4273 O O . LEU A 1 542 ? -5.328 -1.093 -30.879 1.00 92.38 542 LEU A O 1
ATOM 4277 N N . ILE A 1 543 ? -5.243 0.048 -28.940 1.00 88.62 543 ILE A N 1
ATOM 4278 C CA . ILE A 1 543 ? -4.056 0.843 -29.285 1.00 88.62 543 ILE A CA 1
ATOM 4279 C C . ILE A 1 543 ? -2.818 -0.059 -29.383 1.00 88.62 543 ILE A C 1
ATOM 4281 O O . ILE A 1 543 ? -2.090 0.007 -30.366 1.00 88.62 543 ILE A O 1
ATOM 4285 N N . SER A 1 544 ? -2.596 -0.945 -28.406 1.00 87.31 544 SER A N 1
ATOM 4286 C CA . SER A 1 544 ? -1.443 -1.859 -28.403 1.00 87.31 544 SER A CA 1
ATOM 4287 C C . SER A 1 544 ? -1.452 -2.858 -29.564 1.00 87.31 544 SER A C 1
ATOM 4289 O O . SER A 1 544 ? -0.391 -3.351 -29.933 1.00 87.31 544 SER A O 1
ATOM 4291 N N . LEU A 1 545 ? -2.628 -3.193 -30.098 1.00 90.31 545 LEU A N 1
ATOM 4292 C CA . LEU A 1 545 ? -2.798 -4.035 -31.286 1.00 90.31 545 LEU A CA 1
ATOM 4293 C C . LEU A 1 545 ? -2.710 -3.241 -32.600 1.00 90.31 545 LEU A C 1
ATOM 4295 O O . LEU A 1 545 ? -3.002 -3.803 -33.653 1.00 90.31 545 LEU A O 1
ATOM 4299 N N . GLU A 1 546 ? -2.371 -1.949 -32.538 1.00 89.81 546 GLU A N 1
ATOM 4300 C CA . GLU A 1 546 ? -2.298 -1.031 -33.685 1.00 89.81 546 GLU A CA 1
ATOM 4301 C C . GLU A 1 546 ? -3.621 -0.930 -34.472 1.00 89.81 546 GLU A C 1
ATOM 4303 O O . GLU A 1 546 ? -3.658 -0.469 -35.610 1.00 89.81 546 GLU A O 1
ATOM 4308 N N . VAL A 1 547 ? -4.747 -1.315 -33.854 1.00 90.69 547 VAL A N 1
ATOM 4309 C CA . VAL A 1 547 ? -6.091 -1.161 -34.439 1.00 90.69 547 VAL A CA 1
ATOM 4310 C C . VAL A 1 547 ? -6.492 0.316 -34.458 1.00 90.69 547 VAL A C 1
ATOM 4312 O O . VAL A 1 547 ? -7.262 0.746 -35.315 1.00 90.69 547 VAL A O 1
ATOM 4315 N N . ILE A 1 548 ? -5.972 1.093 -33.503 1.00 85.69 548 ILE A N 1
ATOM 4316 C CA . ILE A 1 548 ? -6.193 2.533 -33.373 1.00 85.69 548 ILE A CA 1
ATOM 4317 C C . ILE A 1 548 ? -4.839 3.243 -33.411 1.00 85.69 548 ILE A C 1
ATOM 4319 O O . ILE A 1 548 ? -4.038 3.096 -32.489 1.00 85.69 548 ILE A O 1
ATOM 4323 N N . ASN A 1 549 ? -4.614 4.068 -34.436 1.00 87.81 549 ASN A N 1
ATOM 4324 C CA . ASN A 1 549 ? -3.458 4.957 -34.495 1.00 87.81 549 ASN A CA 1
ATOM 4325 C C . ASN A 1 549 ? -3.750 6.257 -33.718 1.00 87.81 549 ASN A C 1
ATOM 4327 O O . ASN A 1 549 ? -4.518 7.108 -34.171 1.00 87.81 549 ASN A O 1
ATOM 4331 N N . VAL A 1 550 ? -3.146 6.418 -32.536 1.00 84.19 550 VAL A N 1
ATOM 4332 C CA . VAL A 1 550 ? -3.380 7.580 -31.651 1.00 84.19 550 VAL A CA 1
ATOM 4333 C C . VAL A 1 550 ? -2.926 8.891 -32.297 1.00 84.19 550 VAL A C 1
ATOM 4335 O O . VAL A 1 550 ? -3.569 9.921 -32.095 1.00 84.19 550 VAL A O 1
ATOM 4338 N N . SER A 1 551 ? -1.878 8.852 -33.128 1.00 85.00 551 SER A N 1
ATOM 4339 C CA . SER A 1 551 ? -1.353 10.043 -33.811 1.00 85.00 551 SER A CA 1
ATOM 4340 C C . SER A 1 551 ? -2.369 10.668 -34.776 1.00 85.00 551 SER A C 1
ATOM 4342 O O . SER A 1 551 ? -2.463 11.890 -34.880 1.00 85.00 551 SER A O 1
ATOM 4344 N N . GLU A 1 552 ? -3.196 9.841 -35.417 1.00 88.38 552 GLU A N 1
ATOM 4345 C CA . GLU A 1 552 ? -4.266 10.281 -36.318 1.00 88.38 552 GLU A CA 1
ATOM 4346 C C . GLU A 1 552 ? -5.538 10.685 -35.558 1.00 88.38 552 GLU A C 1
ATOM 4348 O O . GLU A 1 552 ? -6.392 11.417 -36.072 1.00 88.38 552 GLU A O 1
ATOM 4353 N N . HIS A 1 553 ? -5.684 10.218 -34.318 1.00 86.25 553 HIS A N 1
ATOM 4354 C CA . HIS A 1 553 ? -6.908 10.334 -33.535 1.00 86.25 553 HIS A CA 1
ATOM 4355 C C . HIS A 1 553 ? -6.638 10.772 -32.083 1.00 86.25 553 HIS A C 1
ATOM 4357 O O . HIS A 1 553 ? -6.988 10.060 -31.139 1.00 86.25 553 HIS A O 1
ATOM 4363 N N . PRO A 1 554 ? -6.120 11.996 -31.861 1.00 81.44 554 PRO A N 1
ATOM 4364 C CA . PRO A 1 554 ? -5.819 12.505 -30.516 1.00 81.44 554 PRO A CA 1
ATOM 4365 C C . PRO A 1 554 ? -7.061 12.620 -29.615 1.00 81.44 554 PRO A C 1
ATOM 4367 O O . PRO A 1 554 ? -6.955 12.722 -28.393 1.00 81.44 554 PRO A O 1
ATOM 4370 N N . TRP A 1 555 ? -8.263 12.574 -30.201 1.00 83.06 555 TRP A N 1
ATOM 4371 C CA . TRP A 1 555 ? -9.516 12.566 -29.454 1.00 83.06 555 TRP A CA 1
ATOM 4372 C C . TRP A 1 555 ? -9.675 11.352 -28.530 1.00 83.06 555 TRP A C 1
ATOM 4374 O O . TRP A 1 555 ? -10.370 11.469 -27.521 1.00 83.06 555 TRP A O 1
ATOM 4384 N N . PHE A 1 556 ? -8.994 10.231 -28.796 1.00 81.94 556 PHE A N 1
ATOM 4385 C CA . PHE A 1 556 ? -8.997 9.070 -27.900 1.00 81.94 556 PHE A CA 1
ATOM 4386 C C . PHE A 1 556 ? -8.400 9.384 -26.527 1.00 81.94 556 PHE A C 1
ATOM 4388 O O . PHE A 1 556 ? -8.981 9.000 -25.510 1.00 81.94 556 PHE A O 1
ATOM 4395 N N . THR A 1 557 ? -7.303 10.141 -26.476 1.00 78.31 557 THR A N 1
ATOM 4396 C CA . THR A 1 557 ? -6.687 10.576 -25.215 1.00 78.31 557 THR A CA 1
ATOM 4397 C C . THR A 1 557 ? -7.667 11.422 -24.397 1.00 78.31 557 THR A C 1
ATOM 4399 O O . THR A 1 557 ? -7.794 11.235 -23.186 1.00 78.31 557 THR A O 1
ATOM 4402 N N . TYR A 1 558 ? -8.441 12.300 -25.050 1.00 83.12 558 TYR A N 1
ATOM 4403 C CA . TYR A 1 558 ? -9.489 13.076 -24.375 1.00 83.12 558 TYR A CA 1
ATOM 4404 C C . TYR A 1 558 ? -10.640 12.200 -23.879 1.00 83.12 558 TYR A C 1
ATOM 4406 O O . TYR A 1 558 ? -11.160 12.448 -22.794 1.00 83.12 558 TYR A O 1
ATOM 4414 N N . VAL A 1 559 ? -11.030 11.167 -24.631 1.00 85.44 559 VAL A N 1
ATOM 4415 C CA . VAL A 1 559 ? -12.050 10.206 -24.190 1.00 85.44 559 VAL A CA 1
ATOM 4416 C C . VAL A 1 559 ? -11.584 9.490 -22.925 1.00 85.44 559 VAL A C 1
ATOM 4418 O O . VAL A 1 559 ? -12.294 9.542 -21.923 1.00 85.44 559 VAL A O 1
ATOM 4421 N N . LEU A 1 560 ? -10.376 8.919 -22.917 1.00 83.56 560 LEU A N 1
ATOM 4422 C CA . LEU A 1 560 ? -9.805 8.284 -21.723 1.00 83.56 560 LEU A CA 1
ATOM 4423 C C . LEU A 1 560 ? -9.771 9.253 -20.533 1.00 83.56 560 LEU A C 1
ATOM 4425 O O . LEU A 1 560 ? -10.210 8.908 -19.436 1.00 83.56 560 LEU A O 1
ATOM 4429 N N . LEU A 1 561 ? -9.334 10.496 -20.752 1.00 83.44 561 LEU A N 1
ATOM 4430 C CA . LEU A 1 561 ? -9.304 11.524 -19.711 1.00 83.44 561 LEU A CA 1
ATOM 4431 C C . LEU A 1 561 ? -10.703 11.819 -19.141 1.00 83.44 561 LEU A C 1
ATOM 4433 O O . LEU A 1 561 ? -10.877 11.901 -17.924 1.00 83.44 561 LEU A O 1
ATOM 4437 N N . VAL A 1 562 ? -11.711 11.962 -20.006 1.00 87.06 562 VAL A N 1
ATOM 4438 C CA . VAL A 1 562 ? -13.096 12.252 -19.608 1.00 87.06 562 VAL A CA 1
ATOM 4439 C C . VAL A 1 562 ? -13.705 11.081 -18.844 1.00 87.06 562 VAL A C 1
ATOM 4441 O O . VAL A 1 562 ? -14.295 11.297 -17.785 1.00 87.06 562 VAL A O 1
ATOM 4444 N N . PHE A 1 563 ? -13.544 9.848 -19.330 1.00 86.19 563 PHE A N 1
ATOM 4445 C CA . PHE A 1 563 ? -14.046 8.649 -18.652 1.00 86.19 563 PHE A CA 1
ATOM 4446 C C . PHE A 1 563 ? -13.440 8.499 -17.252 1.00 86.19 563 PHE A C 1
ATOM 4448 O O . PHE A 1 563 ? -14.161 8.240 -16.284 1.00 86.19 563 PHE A O 1
ATOM 4455 N N . ASN A 1 564 ? -12.147 8.781 -17.106 1.00 83.25 564 ASN A N 1
ATOM 4456 C CA . ASN A 1 564 ? -11.468 8.708 -15.816 1.00 83.25 564 ASN A CA 1
ATOM 4457 C C . ASN A 1 564 ? -11.818 9.858 -14.874 1.00 83.25 564 ASN A C 1
ATOM 4459 O O . ASN A 1 564 ? -12.056 9.636 -13.682 1.00 83.25 564 ASN A O 1
ATOM 4463 N N . GLY A 1 565 ? -11.962 11.073 -15.406 1.00 82.94 565 GLY A N 1
ATOM 4464 C CA . GLY A 1 565 ? -12.509 12.208 -14.666 1.00 82.94 565 GLY A CA 1
ATOM 4465 C C . GLY A 1 565 ? -13.922 11.925 -14.142 1.00 82.94 565 GLY A C 1
ATOM 4466 O O . GLY A 1 565 ? -14.219 12.197 -12.976 1.00 82.94 565 GLY A O 1
ATOM 4467 N N . LEU A 1 566 ? -14.776 11.305 -14.965 1.00 87.00 566 LEU A N 1
ATOM 4468 C CA . LEU A 1 566 ? -16.118 10.864 -14.576 1.00 87.00 566 LEU A CA 1
ATOM 4469 C C . LEU A 1 566 ? -16.075 9.775 -13.499 1.00 87.00 566 LEU A C 1
ATOM 4471 O O . LEU A 1 566 ? -16.836 9.857 -12.534 1.00 87.00 566 LEU A O 1
ATOM 4475 N N . GLY A 1 567 ? -15.175 8.795 -13.611 1.00 85.38 567 GLY A N 1
ATOM 4476 C CA . GLY A 1 567 ? -14.974 7.765 -12.588 1.00 85.38 567 GLY A CA 1
ATOM 4477 C C . GLY A 1 567 ? -14.570 8.358 -11.234 1.00 85.38 567 GLY A C 1
ATOM 4478 O O . GLY A 1 567 ? -15.157 8.039 -10.191 1.00 85.38 567 GLY A O 1
ATOM 4479 N N . LEU A 1 568 ? -13.631 9.306 -11.231 1.00 83.56 568 LEU A N 1
ATOM 4480 C CA . LEU A 1 568 ? -13.227 10.010 -10.015 1.00 83.56 568 LEU A CA 1
ATOM 4481 C C . LEU A 1 568 ? -14.386 10.826 -9.421 1.00 83.56 568 LEU A C 1
ATOM 4483 O O . LEU A 1 568 ? -14.653 10.743 -8.219 1.00 83.56 568 LEU A O 1
ATOM 4487 N N . LEU A 1 569 ? -15.112 11.574 -10.256 1.00 87.56 569 LEU A N 1
ATOM 4488 C CA . LEU A 1 569 ? -16.264 12.364 -9.825 1.00 87.56 569 LEU A CA 1
ATOM 4489 C C . LEU A 1 569 ? -17.360 11.475 -9.223 1.00 87.56 569 LEU A C 1
ATOM 4491 O O . LEU A 1 569 ? -17.881 11.782 -8.148 1.00 87.56 569 LEU A O 1
ATOM 4495 N N . LEU A 1 570 ? -17.677 10.351 -9.869 1.00 87.06 570 LEU A N 1
ATOM 4496 C CA . LEU A 1 570 ? -18.658 9.382 -9.385 1.00 87.06 570 LEU A CA 1
ATOM 4497 C C . LEU A 1 570 ? -18.254 8.825 -8.017 1.00 87.06 570 LEU A C 1
ATOM 4499 O O . LEU A 1 570 ? -19.071 8.780 -7.095 1.00 87.06 570 LEU A O 1
ATOM 4503 N N . SER A 1 571 ? -16.977 8.474 -7.856 1.00 82.62 571 SER A N 1
ATOM 4504 C CA . SER A 1 571 ? -16.420 8.012 -6.583 1.00 82.62 571 SER A CA 1
ATOM 4505 C C . SER A 1 571 ? -16.610 9.039 -5.460 1.00 82.62 571 SER A C 1
ATOM 4507 O O . SER A 1 571 ? -17.042 8.692 -4.355 1.00 82.62 571 SER A O 1
ATOM 4509 N N . LEU A 1 572 ? -16.334 10.317 -5.740 1.00 84.94 572 LEU A N 1
ATOM 4510 C CA . LEU A 1 572 ? -16.498 11.411 -4.779 1.00 84.94 572 LEU A CA 1
ATOM 4511 C C . LEU A 1 572 ? -17.969 11.649 -4.421 1.00 84.94 572 LEU A C 1
ATOM 4513 O O . LEU A 1 572 ? -18.300 11.791 -3.240 1.00 84.94 572 LEU A O 1
ATOM 4517 N N . LEU A 1 573 ? -18.865 11.642 -5.412 1.00 88.12 573 LEU A N 1
ATOM 4518 C CA . LEU A 1 573 ? -20.304 11.781 -5.182 1.00 88.12 573 LEU A CA 1
ATOM 4519 C C . LEU A 1 573 ? -20.820 10.671 -4.267 1.00 88.12 573 LEU A C 1
ATOM 4521 O O . LEU A 1 573 ? -21.539 10.944 -3.305 1.00 88.12 573 LEU A O 1
ATOM 4525 N N . VAL A 1 574 ? -20.403 9.431 -4.505 1.00 84.06 574 VAL A N 1
ATOM 4526 C CA . VAL A 1 574 ? -20.824 8.266 -3.718 1.00 84.06 574 VAL A CA 1
ATOM 4527 C C . VAL A 1 574 ? -20.336 8.363 -2.277 1.00 84.06 574 VAL A C 1
ATOM 4529 O O . VAL A 1 574 ? -21.113 8.083 -1.360 1.00 84.06 574 VAL A O 1
ATOM 4532 N N . ILE A 1 575 ? -19.112 8.850 -2.045 1.00 83.19 575 ILE A N 1
ATOM 4533 C CA . ILE A 1 575 ? -18.625 9.164 -0.693 1.00 83.19 575 ILE A CA 1
ATOM 4534 C C . ILE A 1 575 ? -19.551 10.184 -0.015 1.00 83.19 575 ILE A C 1
ATOM 4536 O O . ILE A 1 575 ? -20.027 9.943 1.098 1.00 83.19 575 ILE A O 1
ATOM 4540 N N . VAL A 1 576 ? -19.844 11.308 -0.677 1.00 87.56 576 VAL A N 1
ATOM 4541 C CA . VAL A 1 576 ? -20.674 12.386 -0.111 1.00 87.56 576 VAL A CA 1
ATOM 4542 C C . VAL A 1 576 ? -22.089 11.893 0.205 1.00 87.56 576 VAL A C 1
ATOM 4544 O O . VAL A 1 576 ? -22.601 12.129 1.306 1.00 87.56 576 VAL A O 1
ATOM 4547 N N . PHE A 1 577 ? -22.724 11.182 -0.727 1.00 87.75 577 PHE A N 1
ATOM 4548 C CA . PHE A 1 577 ? -24.074 10.651 -0.542 1.00 87.75 577 PHE A CA 1
ATOM 4549 C C . PHE A 1 577 ? -24.143 9.614 0.571 1.00 87.75 577 PHE A C 1
ATOM 4551 O O . PHE A 1 577 ? -25.090 9.617 1.357 1.00 87.75 577 PHE A O 1
ATOM 4558 N N . SER A 1 578 ? -23.128 8.773 0.699 1.00 81.19 578 SER A N 1
ATOM 4559 C CA . SER A 1 578 ? -23.126 7.704 1.695 1.00 81.19 578 SER A CA 1
ATOM 4560 C C . SER A 1 578 ? -22.838 8.218 3.097 1.00 81.19 578 SER A C 1
ATOM 4562 O O . SER A 1 578 ? -23.448 7.752 4.060 1.00 81.19 578 SER A O 1
ATOM 4564 N N . LEU A 1 579 ? -22.006 9.258 3.222 1.00 81.12 579 LEU A N 1
ATOM 4565 C CA . LEU A 1 579 ? -21.865 10.010 4.470 1.00 81.12 579 LEU A CA 1
ATOM 4566 C C . LEU A 1 579 ? -23.200 10.644 4.888 1.00 81.12 579 LEU A C 1
ATOM 4568 O O . LEU A 1 579 ? -23.599 10.534 6.049 1.00 81.12 579 LEU A O 1
ATOM 4572 N N . ARG A 1 580 ? -23.937 11.247 3.944 1.00 86.38 580 ARG A N 1
ATOM 4573 C CA . ARG A 1 580 ? -25.269 11.818 4.215 1.00 86.38 580 ARG A CA 1
ATOM 4574 C C . ARG A 1 580 ? -26.302 10.752 4.583 1.00 86.38 580 ARG A C 1
ATOM 4576 O O . ARG A 1 580 ? -27.058 10.951 5.532 1.00 86.38 580 ARG A O 1
ATOM 4583 N N . SER A 1 581 ? -26.336 9.634 3.860 1.00 81.81 581 SER A N 1
ATOM 4584 C CA . SER A 1 581 ? -27.263 8.524 4.107 1.00 81.81 581 SER A CA 1
ATOM 4585 C C . SER A 1 581 ? -27.044 7.917 5.494 1.00 81.81 581 SER A C 1
ATOM 4587 O O . SER A 1 581 ? -27.991 7.769 6.266 1.00 81.81 581 SER A O 1
ATOM 4589 N N . ARG A 1 582 ? -25.780 7.685 5.878 1.00 77.06 582 ARG A N 1
ATOM 4590 C CA . ARG A 1 582 ? -25.426 7.207 7.222 1.00 77.06 582 ARG A CA 1
ATOM 4591 C C . ARG A 1 582 ? -25.909 8.150 8.320 1.00 77.06 582 ARG A C 1
ATOM 4593 O O . ARG A 1 582 ? -26.471 7.671 9.302 1.00 77.06 582 ARG A O 1
ATOM 4600 N N . ASN A 1 583 ? -25.741 9.461 8.151 1.00 80.19 583 ASN A N 1
ATOM 4601 C CA . ASN A 1 583 ? -26.225 10.434 9.133 1.00 80.19 583 ASN A CA 1
ATOM 4602 C C . ASN A 1 583 ? -27.751 10.365 9.289 1.00 80.19 583 ASN A C 1
ATOM 4604 O O . ASN A 1 583 ? -28.232 10.278 10.412 1.00 80.19 583 ASN A O 1
ATOM 4608 N N . LYS A 1 584 ? -28.507 10.270 8.185 1.00 83.44 584 LYS A N 1
ATOM 4609 C CA . LYS A 1 584 ? -29.974 10.127 8.239 1.00 83.44 584 LYS A CA 1
ATOM 4610 C C . LYS A 1 584 ? -30.423 8.861 8.973 1.00 83.44 584 LYS A C 1
ATOM 4612 O O . LYS A 1 584 ? -31.362 8.911 9.765 1.00 83.44 584 LYS A O 1
ATOM 4617 N N . VAL A 1 585 ? -29.760 7.729 8.730 1.00 76.50 585 VAL A N 1
ATOM 4618 C CA . VAL A 1 585 ? -30.086 6.470 9.418 1.00 76.50 585 VAL A CA 1
ATOM 4619 C C . VAL A 1 585 ? -29.772 6.573 10.912 1.00 76.50 585 VAL A C 1
ATOM 4621 O O . VAL A 1 585 ? -30.599 6.191 11.737 1.00 76.50 585 VAL A O 1
ATOM 4624 N N . LEU A 1 586 ? -28.627 7.154 11.278 1.00 73.38 586 LEU A N 1
ATOM 4625 C CA . LEU A 1 586 ? -28.275 7.396 12.680 1.00 73.38 586 LEU A CA 1
ATOM 4626 C C . LEU A 1 586 ? -29.278 8.326 13.376 1.00 73.38 586 LEU A C 1
ATOM 4628 O O . LEU A 1 586 ? -29.669 8.044 14.507 1.00 73.38 586 LEU A O 1
ATOM 4632 N N . ASP A 1 587 ? -29.744 9.371 12.693 1.00 79.00 587 ASP A N 1
ATOM 4633 C CA . ASP A 1 587 ? -30.761 10.290 13.213 1.00 79.00 587 ASP A CA 1
ATOM 4634 C C . ASP A 1 587 ? -32.118 9.595 13.397 1.00 79.00 587 ASP A C 1
ATOM 4636 O O . ASP A 1 587 ? -32.817 9.849 14.378 1.00 79.00 587 ASP A O 1
ATOM 4640 N N . SER A 1 588 ? -32.478 8.665 12.504 1.00 77.25 588 SER A N 1
ATOM 4641 C CA . SER A 1 588 ? -33.714 7.876 12.622 1.00 77.25 588 SER A CA 1
ATOM 4642 C C . SER A 1 588 ? -33.688 6.870 13.779 1.00 77.25 588 SER A C 1
ATOM 4644 O O . SER A 1 588 ? -34.730 6.571 14.362 1.00 77.25 588 SER A O 1
ATOM 4646 N N . LEU A 1 589 ? -32.497 6.376 14.132 1.00 66.62 589 LEU A N 1
ATOM 4647 C CA . LEU A 1 589 ? -32.274 5.427 15.226 1.00 66.62 589 LEU A CA 1
ATOM 4648 C C . LEU A 1 589 ? -32.001 6.112 16.567 1.00 66.62 589 LEU A C 1
ATOM 4650 O O . LEU A 1 589 ? -32.012 5.450 17.610 1.00 66.62 589 LEU A O 1
ATOM 4654 N N . ALA A 1 590 ? -31.745 7.421 16.569 1.00 73.75 590 ALA A N 1
ATOM 4655 C CA . ALA A 1 590 ? -31.597 8.171 17.799 1.00 73.75 590 ALA A CA 1
ATOM 4656 C C . ALA A 1 590 ? -32.916 8.079 18.590 1.00 73.75 590 ALA A C 1
ATOM 4658 O O . ALA A 1 590 ? -33.980 8.385 18.045 1.00 73.75 590 ALA A O 1
ATOM 4659 N N . PRO A 1 591 ? -32.887 7.652 19.869 1.00 69.06 591 PRO A N 1
ATOM 4660 C CA . PRO A 1 591 ? -34.099 7.534 20.663 1.00 69.06 591 PRO A CA 1
ATOM 4661 C C . PRO A 1 591 ? -34.776 8.901 20.706 1.00 69.06 591 PRO A C 1
ATOM 4663 O O . PRO A 1 591 ? -34.218 9.857 21.257 1.00 69.06 591 PRO A O 1
ATOM 4666 N N . ARG A 1 592 ? -35.967 9.001 20.098 1.00 70.88 592 ARG A N 1
ATOM 4667 C CA . ARG A 1 592 ? -36.792 10.207 20.177 1.00 70.88 592 ARG A CA 1
ATOM 4668 C C . ARG A 1 592 ? -36.932 10.531 21.657 1.00 70.88 592 ARG A C 1
ATOM 4670 O O . ARG A 1 592 ? -37.381 9.681 22.427 1.00 70.88 592 ARG A O 1
ATOM 4677 N N . LYS A 1 593 ? -36.492 11.728 22.071 1.00 69.31 593 LYS A N 1
ATOM 4678 C CA . LYS A 1 593 ? -36.754 12.196 23.436 1.00 69.31 593 LYS A CA 1
ATOM 4679 C C . LYS A 1 593 ? -38.257 12.018 23.658 1.00 69.31 593 LYS A C 1
ATOM 4681 O O . LYS A 1 593 ? -39.009 12.519 22.818 1.00 69.31 593 LYS A O 1
ATOM 4686 N N . PRO A 1 594 ? -38.687 11.274 24.692 1.00 65.31 594 PRO A N 1
ATOM 4687 C CA . PRO A 1 594 ? -40.106 11.118 24.962 1.00 65.31 594 PRO A CA 1
ATOM 4688 C C . PRO A 1 594 ? -40.688 12.524 25.063 1.00 65.31 594 PRO A C 1
ATOM 4690 O O . PRO A 1 594 ? -40.224 13.332 25.869 1.00 65.31 594 PRO A O 1
ATOM 4693 N N . LYS A 1 595 ? -41.615 12.840 24.153 1.00 69.81 595 LYS A N 1
ATOM 4694 C CA . LYS A 1 595 ? -42.201 14.180 24.025 1.00 69.81 595 LYS A CA 1
ATOM 4695 C C . LYS A 1 595 ? -43.056 14.535 25.252 1.00 69.81 595 LYS A C 1
ATOM 4697 O O . LYS A 1 595 ? -43.324 15.706 25.480 1.00 69.81 595 LYS A O 1
ATOM 4702 N N . ASP A 1 596 ? -43.329 13.531 26.085 1.00 63.06 596 ASP A N 1
ATOM 4703 C CA . ASP A 1 596 ? -44.196 13.584 27.254 1.00 63.06 596 ASP A CA 1
ATOM 4704 C C . ASP A 1 596 ? -43.445 13.199 28.536 1.00 63.06 596 ASP A C 1
ATOM 4706 O O . ASP A 1 596 ? -43.936 12.425 29.353 1.00 63.06 596 ASP A O 1
ATOM 4710 N N . SER A 1 597 ? -42.230 13.715 28.757 1.00 53.31 597 SER A N 1
ATOM 4711 C CA . SER A 1 597 ? -41.836 13.912 30.155 1.00 53.31 597 SER A CA 1
ATOM 4712 C C . SER A 1 597 ? -42.755 15.014 30.690 1.00 53.31 597 SER A C 1
ATOM 4714 O O . SER A 1 597 ? -42.614 16.146 30.209 1.00 53.31 597 SER A O 1
ATOM 4716 N N . PRO A 1 598 ? -43.711 14.713 31.594 1.00 61.47 598 PRO A N 1
ATOM 4717 C CA . PRO A 1 598 ? -44.603 15.723 32.142 1.00 61.47 598 PRO A CA 1
ATOM 4718 C C . PRO A 1 598 ? -43.736 16.875 32.632 1.00 61.47 598 PRO A C 1
ATOM 4720 O O . PRO A 1 598 ? -42.731 16.642 33.314 1.00 61.47 598 PRO A O 1
ATOM 4723 N N . LYS A 1 599 ? -44.072 18.108 32.222 1.00 59.31 599 LYS A N 1
ATOM 4724 C CA . LYS A 1 599 ? -43.478 19.298 32.837 1.00 59.31 599 LYS A CA 1
ATOM 4725 C C . LYS A 1 599 ? -43.551 19.053 34.347 1.00 59.31 599 LYS A C 1
ATOM 4727 O O . LYS A 1 599 ? -44.655 18.734 34.798 1.00 59.31 599 LYS A O 1
ATOM 4732 N N . PRO A 1 600 ? -42.431 19.108 35.098 1.00 60.84 600 PRO A N 1
ATOM 4733 C CA . PRO A 1 600 ? -42.509 19.062 36.551 1.00 60.84 600 PRO A CA 1
ATOM 4734 C C . PRO A 1 600 ? -43.563 20.094 36.924 1.00 60.84 600 PRO A C 1
ATOM 4736 O O . PRO A 1 600 ? -43.471 21.242 36.476 1.00 60.84 600 PRO A O 1
ATOM 4739 N N . GLY A 1 601 ? -44.643 19.607 37.540 1.00 56.50 601 GLY A N 1
ATOM 4740 C CA . GLY A 1 601 ? -45.821 20.406 37.821 1.00 56.50 601 GLY A CA 1
ATOM 4741 C C . GLY A 1 601 ? -45.356 21.711 38.433 1.00 56.50 601 GLY A C 1
ATOM 4742 O O . GLY A 1 601 ? -44.509 21.693 39.324 1.00 56.50 601 GLY A O 1
ATOM 4743 N N . GLY A 1 602 ? -45.843 22.824 37.883 1.00 54.66 602 GLY A N 1
ATOM 4744 C CA . GLY A 1 602 ? -45.668 24.115 38.516 1.00 54.66 602 GLY A CA 1
ATOM 4745 C C . GLY A 1 602 ? -46.115 23.962 39.959 1.00 54.66 602 GLY A C 1
ATOM 4746 O O . GLY A 1 602 ? -47.286 23.687 40.219 1.00 54.66 602 GLY A O 1
ATOM 4747 N N . GLU A 1 603 ? -45.145 24.057 40.856 1.00 52.84 603 GLU A N 1
ATOM 4748 C CA . GLU A 1 603 ? -45.331 24.281 42.273 1.00 52.84 603 GLU A CA 1
ATOM 4749 C C . GLU A 1 603 ? -46.139 25.580 42.357 1.00 52.84 603 GLU A C 1
ATOM 4751 O O . GLU A 1 603 ? -45.620 26.682 42.183 1.00 52.84 603 GLU A O 1
ATOM 4756 N N . LYS A 1 604 ? -47.468 25.438 42.429 1.00 51.69 604 LYS A N 1
ATOM 4757 C CA . LYS A 1 604 ? -48.357 26.545 42.758 1.00 51.69 604 LYS A CA 1
ATOM 4758 C C . LYS A 1 604 ? -47.923 27.008 44.140 1.00 51.69 604 LYS A C 1
ATOM 4760 O O . LYS A 1 604 ? -47.910 26.201 45.066 1.00 51.69 604 LYS A O 1
ATOM 4765 N N . GLY A 1 605 ? -47.535 28.277 44.223 1.00 51.97 605 GLY A N 1
ATOM 4766 C CA . GLY A 1 605 ? -47.118 28.926 45.453 1.00 51.97 605 GLY A CA 1
ATOM 4767 C C . GLY A 1 605 ? -48.103 28.660 46.584 1.00 51.97 605 GLY A C 1
ATOM 4768 O O . GLY A 1 605 ? -49.300 28.911 46.448 1.00 51.97 605 GLY A O 1
ATOM 4769 N N . GLY A 1 606 ? -47.570 28.140 47.684 1.00 48.62 606 GLY A N 1
ATOM 4770 C CA . GLY A 1 606 ? -48.159 28.302 49.002 1.00 48.62 606 GLY A CA 1
ATOM 4771 C C . GLY A 1 606 ? -47.723 29.654 49.552 1.00 48.62 606 GLY A C 1
ATOM 4772 O O . GLY A 1 606 ? -46.741 29.732 50.282 1.00 48.62 606 GLY A O 1
ATOM 4773 N N . ASP A 1 607 ? -48.436 30.711 49.166 1.00 53.00 607 ASP A N 1
ATOM 4774 C CA . ASP A 1 607 ? -48.514 31.945 49.947 1.00 53.00 607 ASP A CA 1
ATOM 4775 C C . ASP A 1 607 ? -49.500 31.690 51.096 1.00 53.00 607 ASP A C 1
ATOM 4777 O O . ASP A 1 607 ? -50.674 32.031 50.997 1.00 53.00 607 ASP A O 1
ATOM 4781 N N . GLU A 1 608 ? -49.062 31.024 52.166 1.00 53.59 608 GLU A N 1
ATOM 4782 C CA . GLU A 1 608 ? -49.884 30.857 53.374 1.00 53.59 608 GLU A CA 1
ATOM 4783 C C . GLU A 1 608 ? -49.017 30.658 54.631 1.00 53.59 608 GLU A C 1
ATOM 4785 O O . GLU A 1 608 ? -49.150 29.680 55.353 1.00 53.59 608 GLU A O 1
ATOM 4790 N N . GLU A 1 609 ? -48.092 31.584 54.919 1.00 51.50 609 GLU A N 1
ATOM 4791 C CA . GLU A 1 609 ? -47.454 31.633 56.249 1.00 51.50 609 GLU A CA 1
ATOM 4792 C C . GLU A 1 609 ? -46.947 33.038 56.629 1.00 51.50 609 GLU A C 1
ATOM 4794 O O . GLU A 1 609 ? -45.752 33.278 56.774 1.00 51.50 609 GLU A O 1
ATOM 4799 N N . LYS A 1 610 ? -47.868 34.001 56.791 1.00 50.00 610 LYS A N 1
ATOM 4800 C CA . LYS A 1 610 ? -47.644 35.230 57.585 1.00 50.00 610 LYS A CA 1
ATOM 4801 C C . LYS A 1 610 ? -48.938 35.703 58.253 1.00 50.00 610 LYS A C 1
ATOM 4803 O O . LYS A 1 610 ? -49.509 36.717 57.865 1.00 50.00 610 LYS A O 1
ATOM 4808 N N . ALA A 1 611 ? -49.386 34.970 59.269 1.00 48.75 611 ALA A N 1
ATOM 4809 C CA . ALA A 1 611 ? -50.339 35.462 60.266 1.00 48.75 611 ALA A CA 1
ATOM 4810 C C . ALA A 1 611 ? -50.262 34.625 61.559 1.00 48.75 611 ALA A C 1
ATOM 4812 O O . ALA A 1 611 ? -51.185 33.876 61.846 1.00 48.75 611 ALA A O 1
ATOM 4813 N N . ALA A 1 612 ? -49.150 34.719 62.301 1.00 49.50 612 ALA A N 1
ATOM 4814 C CA . ALA A 1 612 ? -49.073 34.519 63.761 1.00 49.50 612 ALA A CA 1
ATOM 4815 C C . ALA A 1 612 ? -47.606 34.552 64.234 1.00 49.50 612 ALA A C 1
ATOM 4817 O O . ALA A 1 612 ? -46.932 33.525 64.194 1.00 49.50 612 ALA A O 1
ATOM 4818 N N . ALA A 1 613 ? -47.137 35.733 64.651 1.00 40.91 613 ALA A N 1
ATOM 4819 C CA . ALA A 1 613 ? -46.161 36.000 65.724 1.00 40.91 613 ALA A CA 1
ATOM 4820 C C . ALA A 1 613 ? -45.674 37.448 65.610 1.00 40.91 613 ALA A C 1
ATOM 4822 O O . ALA A 1 613 ? -45.032 37.772 64.583 1.00 40.91 613 ALA A O 1
#

Secondary structure (DSSP, 8-state):
-HHHHHHHHHHHHGGGGS-----HHHHHHHHHHHGGGT-HHHH-TT-S--S-HHHHHIIIIIIHHHHHHHHHHHHHS-HHHHHHHHHHHHHHHHHHHHHHHHH-TTGGGTGGG-S-HHHHHHHHHHHHHHHHHHHHHHHHHHHHHHHHHHHHHHHHHTTSTT---STHHHHHHHHHHHHHHHHHHHS--HHHHHHHHHHHHHHHHHHHHHTT----TTS-HHHHHHHHHTHHHHHHHHHHHHHHHHHHHHHHHHHHSHHHHHHHHHHHHHHHHHHHHHHHHHHHHHHHHHHHHHHHTT-EEEEEEPTTEE--TT--TT---SSPEETTS---SS--------TT----S------TT-----GGGS-HHHHHHHS--EEEEEETTEEEEEHHHHHHHHHHHHHHHIIIIIIIHHHHHHHHHHHHHHHHHTS--TT--SSHHHHHHHHHHH---GGGGGTTTB-GGGTTHHHHHHHHHHHHHHHHGGGSSTTTHHHHHHHHHHHHHHHHHHHHHH--BSSHHHHHHHHHHHHHHHHHHHHHHHHHTTSS-TTT-THHHHHHHHHHHHHHHHHHHHHHHHHHHHHHHHHHHS-PPPTT-PPPP---------S--